Protein AF-A0A521EGG1-F1 (afdb_monomer)

Mean predicted aligned error: 12.14 Å

Secondary structure (DSSP, 8-state):
-----------------------SS-STTTTSSTTT-S-SSSS-SS-S--TTS--HHHHHHHHHT---HHHIIIIIHHHHHHHHHHHSPP---GGGTT-TTS-HHHHHHHHHHHHHHHHHHHHHHHHHHTT---SS-GGGPPPPPPHHHHHHHHHHHHHHHHHHTTT-TT-S-HHHHHHHHHHHHHHHHHHHHHHHHHHHHTT-SS--TT-TTSPPHHHHHHHHHHHHHHHHHHHHHHH--BTTB-HHHH--SHHHHHHHHHHHHHHHHH---GGGBTTB----HHHHHHHHHHHHSB-SS-----HHHHHHTTT-S--TTHHHHHHHHHHHHHHHHHHHHHTT---SS-PBPTTTSTT-TTHHHHHHHHHTEETTTEE---GGGTT-----HHHH-B-TTTS-HHHHHHHHHHHHHS-GGGTTTT---TTHHHHHHS-B-------SS--S---TT------SS----EEE-TTS-EEE-

Foldseek 3Di:
DDDDDDDPPPPPPPDPPFFDQFPLDDDDPPPVCLQQPLFLQARGCDDPDQQLWHHLVRLLCLQFPDPPVVSPVFSQVLLQVLQVLLPDDQDFDLVCLAPLPPDLVSLLSLLLSLLSLLQLLQSLLSCVLVVHQQQPGPPPGHRGDHNLVSLQSNVVSLVSCLPRVSNSLPHPPVLSSLSSLLSLLSSLRSNSSSVSSCCVSVVDPGDDPVPPSDDDPVSNLSSLQVSQVSLVVLVVQQQDDPPPQGPCNVDLALRLLSSLLSLLSSLSSNSTDDPCVPVHPDDPSLVSNVVSLPLCFDAPDDPPNNSLCVQAVQLHQGGNQDLQSVLSSCLRSVSSLSSCVSVVPDDVGDTDRLFADPSRSCVNNLLNSLQQAEQQLFGDCPHVSPPFTELPLSQQLAPPSNGDNLSNQSSLQSVVRHDPVCNPGHSPGSCSSSSSTGHGDNNHDHRPHRFADHDHPDPPPPDPDDDWTWDADPVRDTDTD

Radius of gyration: 23.93 Å; Cα contacts (8 Å, |Δi|>4): 753; chains: 1; bounding box: 50×85×84 Å

Structure (mmCIF, N/CA/C/O backbone):
data_AF-A0A521EGG1-F1
#
_entry.id   AF-A0A521EGG1-F1
#
loop_
_atom_site.group_PDB
_atom_site.id
_atom_site.type_symbol
_atom_site.label_atom_id
_atom_site.label_alt_id
_atom_site.label_comp_id
_atom_site.label_asym_id
_atom_site.label_entity_id
_atom_site.label_seq_id
_atom_site.pdbx_PDB_ins_code
_atom_site.Cartn_x
_atom_site.Cartn_y
_atom_site.Cartn_z
_atom_site.occupancy
_atom_site.B_iso_or_equiv
_atom_site.auth_seq_id
_atom_site.auth_comp_id
_atom_site.auth_asym_id
_atom_site.auth_atom_id
_atom_site.pdbx_PDB_model_num
ATOM 1 N N . MET A 1 1 ? 20.307 56.466 41.881 1.00 35.62 1 MET A N 1
ATOM 2 C CA . MET A 1 1 ? 20.061 55.270 42.712 1.00 35.62 1 MET A CA 1
ATOM 3 C C . MET A 1 1 ? 18.559 55.182 42.942 1.00 35.62 1 MET A C 1
ATOM 5 O O . MET A 1 1 ? 17.998 56.206 43.309 1.00 35.62 1 MET A O 1
ATOM 9 N N . ILE A 1 2 ? 17.982 53.985 42.734 1.00 30.44 2 ILE A N 1
ATOM 10 C CA . ILE A 1 2 ? 16.553 53.580 42.829 1.00 30.44 2 ILE A CA 1
ATOM 11 C C . ILE A 1 2 ? 15.676 54.191 41.695 1.00 30.44 2 ILE A C 1
ATOM 13 O O . ILE A 1 2 ? 15.752 55.390 41.470 1.00 30.44 2 ILE A O 1
ATOM 17 N N . LEU A 1 3 ? 14.909 53.464 40.859 1.00 24.28 3 LEU A N 1
ATOM 18 C CA . LEU A 1 3 ? 14.118 52.228 41.025 1.00 24.28 3 LEU A CA 1
ATOM 19 C C . LEU A 1 3 ? 14.167 51.271 39.809 1.00 24.28 3 LEU A C 1
ATOM 21 O O . LEU A 1 3 ? 14.170 51.702 38.660 1.00 24.28 3 LEU A O 1
ATOM 25 N N . PHE A 1 4 ? 14.144 49.967 40.111 1.00 33.22 4 PHE A N 1
ATOM 26 C CA . PHE A 1 4 ? 13.808 48.844 39.222 1.00 33.22 4 PHE A CA 1
ATOM 27 C C . PHE A 1 4 ? 12.284 48.707 39.049 1.00 33.22 4 PHE A C 1
ATOM 29 O O . PHE A 1 4 ? 11.541 49.032 39.973 1.00 33.22 4 PHE A O 1
ATOM 36 N N . GLY A 1 5 ? 11.845 48.078 37.951 1.00 25.72 5 GLY A N 1
ATOM 37 C CA . GLY A 1 5 ? 10.573 47.342 37.913 1.00 25.72 5 GLY A CA 1
ATOM 38 C C . GLY A 1 5 ? 9.829 47.416 36.582 1.00 25.72 5 GLY A C 1
ATOM 39 O O . GLY A 1 5 ? 9.047 48.331 36.365 1.00 25.72 5 GLY A O 1
ATOM 40 N N . GLY A 1 6 ? 10.031 46.425 35.713 1.00 25.80 6 GLY A N 1
ATOM 41 C CA . GLY A 1 6 ? 9.279 46.284 34.466 1.00 25.80 6 GLY A CA 1
ATOM 42 C C . GLY A 1 6 ? 9.533 44.939 33.796 1.00 25.80 6 GLY A C 1
ATOM 43 O O . GLY A 1 6 ? 10.138 44.885 32.733 1.00 25.80 6 GLY A O 1
ATOM 44 N N . THR A 1 7 ? 9.116 43.839 34.425 1.00 30.11 7 THR A N 1
ATOM 45 C CA . THR A 1 7 ? 8.970 42.551 33.735 1.00 30.11 7 THR A CA 1
ATOM 46 C C . THR A 1 7 ? 7.756 42.645 32.817 1.00 30.11 7 THR A C 1
ATOM 48 O O . THR A 1 7 ? 6.618 42.660 33.289 1.00 30.11 7 THR A O 1
ATOM 51 N N . ALA A 1 8 ? 7.992 42.743 31.510 1.00 30.50 8 ALA A N 1
ATOM 52 C CA . ALA A 1 8 ? 6.944 42.590 30.515 1.00 30.50 8 ALA A CA 1
ATOM 53 C C . ALA A 1 8 ? 6.477 41.128 30.524 1.00 30.50 8 ALA A C 1
ATOM 55 O O . ALA A 1 8 ? 7.128 40.247 29.967 1.00 30.50 8 ALA A O 1
ATOM 56 N N . ASN A 1 9 ? 5.351 40.873 31.188 1.00 29.03 9 ASN A N 1
ATOM 57 C CA . ASN A 1 9 ? 4.592 39.647 31.003 1.00 29.03 9 ASN A CA 1
ATOM 58 C C . ASN A 1 9 ? 3.983 39.694 29.600 1.00 29.03 9 ASN A C 1
ATOM 60 O O . ASN A 1 9 ? 2.953 40.332 29.386 1.00 29.03 9 ASN A O 1
ATOM 64 N N . ALA A 1 10 ? 4.625 39.028 28.641 1.00 26.39 10 ALA A N 1
ATOM 65 C CA . ALA A 1 10 ? 3.964 38.650 27.405 1.00 26.39 10 ALA A CA 1
ATOM 66 C C . ALA A 1 10 ? 2.904 37.600 27.766 1.00 26.39 10 ALA A C 1
ATOM 68 O O . ALA A 1 10 ? 3.205 36.422 27.950 1.00 26.39 10 ALA A O 1
ATOM 69 N N . GLN A 1 11 ? 1.662 38.049 27.940 1.00 24.05 11 GLN A N 1
ATOM 70 C CA . GLN A 1 11 ? 0.502 37.170 27.924 1.00 24.05 11 GLN A CA 1
ATOM 71 C C . GLN A 1 11 ? 0.443 36.547 26.527 1.00 24.05 11 GLN A C 1
ATOM 73 O O . GLN A 1 11 ? -0.012 37.173 25.573 1.00 24.05 11 GLN A O 1
ATOM 78 N N . ILE A 1 12 ? 0.947 35.319 26.400 1.00 27.03 12 ILE A N 1
ATOM 79 C CA . ILE A 1 12 ? 0.637 34.460 25.263 1.00 27.03 12 ILE A CA 1
ATOM 80 C C . ILE A 1 12 ? -0.839 34.114 25.424 1.00 27.03 12 ILE A C 1
ATOM 82 O O . ILE A 1 12 ? -1.213 33.243 26.209 1.00 27.03 12 ILE A O 1
ATOM 86 N N . THR A 1 13 ? -1.695 34.855 24.731 1.00 23.53 13 THR A N 1
ATOM 87 C CA . THR A 1 13 ? -3.072 34.442 24.501 1.00 23.53 13 THR A CA 1
ATOM 88 C C . THR A 1 13 ? -2.999 33.226 23.582 1.00 23.53 13 THR A C 1
ATOM 90 O O . THR A 1 13 ? -2.918 33.363 22.366 1.00 23.53 13 THR A O 1
ATOM 93 N N . LEU A 1 14 ? -2.946 32.028 24.172 1.00 26.05 14 LEU A N 1
ATOM 94 C CA . LEU A 1 14 ? -3.276 30.792 23.472 1.00 26.05 14 LEU A CA 1
ATOM 95 C C . LEU A 1 14 ? -4.739 30.938 23.051 1.00 26.05 14 LEU A C 1
ATOM 97 O O . LEU A 1 14 ? -5.643 30.742 23.860 1.00 26.05 14 LEU A O 1
ATOM 101 N N . SER A 1 15 ? -4.973 31.377 21.814 1.00 27.77 15 SER A N 1
ATOM 102 C CA . SER A 1 15 ? -6.271 31.175 21.186 1.00 27.77 15 SER A CA 1
ATOM 103 C C . SER A 1 15 ? -6.547 29.680 21.246 1.00 27.77 15 SER A C 1
ATOM 105 O O . SER A 1 15 ? -5.685 28.906 20.831 1.00 27.77 15 SER A O 1
ATOM 107 N N . GLU A 1 16 ? -7.697 29.290 21.787 1.00 30.19 16 GLU A N 1
ATOM 108 C CA . GLU A 1 16 ? -8.179 27.912 21.787 1.00 30.19 16 GLU A CA 1
ATOM 109 C C . GLU A 1 16 ? -8.113 27.368 20.353 1.00 30.19 16 GLU A C 1
ATOM 111 O O . GLU A 1 16 ? -8.965 27.654 19.510 1.00 30.19 16 GLU A O 1
ATOM 116 N N . THR A 1 17 ? -7.047 26.632 20.046 1.00 31.92 17 THR A N 1
ATOM 117 C CA . THR A 1 17 ? -6.960 25.810 18.848 1.00 31.92 17 THR A CA 1
ATOM 118 C C . THR A 1 17 ? -8.026 24.742 19.013 1.00 31.92 17 THR A C 1
ATOM 120 O O . THR A 1 17 ? -7.935 23.915 19.916 1.00 31.92 17 THR A O 1
ATOM 123 N N . MET A 1 18 ? -9.084 24.804 18.204 1.00 31.62 18 MET A N 1
ATOM 124 C CA . MET A 1 18 ? -10.069 23.728 18.156 1.00 31.62 18 MET A CA 1
ATOM 125 C C . MET A 1 18 ? -9.341 22.431 17.780 1.00 31.62 18 MET A C 1
ATOM 127 O O . MET A 1 18 ? -8.791 22.356 16.686 1.00 31.62 18 MET A O 1
ATOM 131 N N . ASP A 1 19 ? -9.361 21.439 18.674 1.00 36.53 19 ASP A N 1
ATOM 132 C CA . ASP A 1 19 ? -8.885 20.072 18.425 1.00 36.53 19 ASP A CA 1
ATOM 133 C C . ASP A 1 19 ? -9.800 19.397 17.377 1.00 36.53 19 ASP A C 1
ATOM 135 O O . ASP A 1 19 ? -10.885 18.873 17.669 1.00 36.53 19 ASP A O 1
ATOM 139 N N . MET A 1 20 ? -9.393 19.449 16.117 1.00 38.84 20 MET A N 1
ATOM 140 C CA . MET A 1 20 ? -10.051 18.907 14.941 1.00 38.84 20 MET A CA 1
ATOM 141 C C . MET A 1 20 ? -9.272 17.705 14.392 1.00 38.84 20 MET A C 1
ATOM 143 O O . MET A 1 20 ? -8.258 17.803 13.705 1.00 38.84 20 MET A O 1
ATOM 147 N N . VAL A 1 21 ? -9.842 16.515 14.592 1.00 44.50 21 VAL A N 1
ATOM 148 C CA . VAL A 1 21 ? -9.413 15.305 13.879 1.00 44.50 21 VAL A CA 1
ATOM 149 C C . VAL A 1 21 ? -9.627 15.533 12.383 1.00 44.50 21 VAL A C 1
ATOM 151 O O . VAL A 1 21 ? -10.754 15.435 11.902 1.00 44.50 21 VAL A O 1
ATOM 154 N N . ASN A 1 22 ? -8.535 15.843 11.681 1.00 49.62 22 ASN A N 1
ATOM 155 C CA . ASN A 1 22 ? -8.305 15.501 10.279 1.00 49.62 22 ASN A CA 1
ATOM 156 C C . ASN A 1 22 ? -9.186 16.255 9.236 1.00 49.62 22 ASN A C 1
ATOM 158 O O . ASN A 1 22 ? -10.296 15.834 8.928 1.00 49.62 22 ASN A O 1
ATOM 162 N N . TYR A 1 23 ? -8.680 17.336 8.621 1.00 50.09 23 TYR A N 1
ATOM 163 C CA . TYR A 1 23 ? -9.220 17.907 7.366 1.00 50.09 23 TYR A CA 1
ATOM 164 C C . TYR A 1 23 ? -8.353 17.420 6.219 1.00 50.09 23 TYR A C 1
ATOM 166 O O . TYR A 1 23 ? -7.337 18.040 5.926 1.00 50.09 23 TYR A O 1
ATOM 174 N N . ARG A 1 24 ? -8.683 16.287 5.602 1.00 51.41 24 ARG A N 1
ATOM 175 C CA . ARG A 1 24 ? -7.722 15.699 4.670 1.00 51.41 24 ARG A CA 1
ATOM 176 C C . ARG A 1 24 ? -7.680 16.378 3.296 1.00 51.41 24 ARG A C 1
ATOM 178 O O . ARG A 1 24 ? -6.623 16.315 2.700 1.00 51.41 24 ARG A O 1
ATOM 185 N N . PHE A 1 25 ? -8.714 17.110 2.854 1.00 49.84 25 PHE A N 1
ATOM 186 C CA . PHE A 1 25 ? -8.653 17.987 1.663 1.00 49.84 25 PHE A CA 1
ATOM 187 C C . PHE A 1 25 ? -9.652 19.157 1.828 1.00 49.84 25 PHE A C 1
ATOM 189 O O . PHE A 1 25 ? -10.860 18.942 1.866 1.00 49.84 25 PHE A O 1
ATOM 196 N N . ALA A 1 26 ? -9.166 20.378 2.066 1.00 44.06 26 ALA A N 1
ATOM 197 C CA . ALA A 1 26 ? -9.933 21.442 2.724 1.00 44.06 26 ALA A CA 1
ATOM 198 C C . ALA A 1 26 ? -10.865 22.269 1.804 1.00 44.06 26 ALA A C 1
ATOM 200 O O . ALA A 1 26 ? -10.408 23.183 1.122 1.00 44.06 26 ALA A O 1
ATOM 201 N N . ASP A 1 27 ? -12.185 22.048 1.915 1.00 44.84 27 ASP A N 1
ATOM 202 C CA . ASP A 1 27 ? -13.220 23.085 1.748 1.00 44.84 27 ASP A CA 1
ATOM 203 C C . ASP A 1 27 ? -14.419 22.901 2.721 1.00 44.84 27 ASP A C 1
ATOM 205 O O . ASP A 1 27 ? -14.482 21.954 3.510 1.00 44.84 27 ASP A O 1
ATOM 209 N N . SER A 1 28 ? -15.335 23.880 2.734 1.00 36.19 28 SER A N 1
ATOM 210 C CA . SER A 1 28 ? -16.348 24.170 3.775 1.00 36.19 28 SER A CA 1
ATOM 211 C C . SER A 1 28 ? -17.440 23.111 4.077 1.00 36.19 28 SER A C 1
ATOM 213 O O . SER A 1 28 ? -18.348 23.399 4.857 1.00 36.19 28 SER A O 1
ATOM 215 N N . GLN A 1 29 ? -17.372 21.889 3.531 1.00 40.53 29 GLN A N 1
ATOM 216 C CA . GLN A 1 29 ? -18.371 20.812 3.735 1.00 40.53 29 GLN A CA 1
ATOM 217 C C . GLN A 1 29 ? -17.926 19.660 4.673 1.00 40.53 29 GLN A C 1
ATOM 219 O O . GLN A 1 29 ? -18.533 18.587 4.710 1.00 40.53 29 GLN A O 1
ATOM 224 N N . SER A 1 30 ? -16.898 19.879 5.490 1.00 45.34 30 SER A N 1
ATOM 225 C CA . SER A 1 30 ? -16.091 18.872 6.208 1.00 45.34 30 SER A CA 1
ATOM 226 C C . SER A 1 30 ? -16.771 17.926 7.229 1.00 45.34 30 SER A C 1
ATOM 228 O O . SER A 1 30 ? -16.085 17.077 7.796 1.00 45.34 30 SER A O 1
ATOM 230 N N . ARG A 1 31 ? -18.095 17.977 7.467 1.00 41.41 31 ARG A N 1
ATOM 231 C CA . ARG A 1 31 ? -18.800 16.986 8.327 1.00 41.41 31 ARG A CA 1
ATOM 232 C C . ARG A 1 31 ? -19.406 15.804 7.569 1.00 41.41 31 ARG A C 1
ATOM 234 O O . ARG A 1 31 ? -19.507 14.735 8.151 1.00 41.41 31 ARG A O 1
ATOM 241 N N . ALA A 1 32 ? -19.749 15.962 6.289 1.00 45.72 32 ALA A N 1
ATOM 242 C CA . ALA A 1 32 ? -20.210 14.851 5.443 1.00 45.72 32 ALA A CA 1
ATOM 243 C C . ALA A 1 32 ? -19.046 13.986 4.899 1.00 45.72 32 ALA A C 1
ATOM 245 O O . ALA A 1 32 ? -19.270 12.967 4.254 1.00 45.72 32 ALA A O 1
ATOM 246 N N . TYR A 1 33 ? -17.801 14.408 5.155 1.00 49.94 33 TYR A N 1
ATOM 247 C CA . TYR A 1 33 ? -16.581 13.902 4.517 1.00 49.94 33 TYR A CA 1
ATOM 248 C C . TYR A 1 33 ? -15.904 12.726 5.236 1.00 49.94 33 TYR A C 1
ATOM 250 O O . TYR A 1 33 ? -15.175 11.969 4.595 1.00 49.94 33 TYR A O 1
ATOM 258 N N . VAL A 1 34 ? -16.130 12.557 6.544 1.00 49.50 34 VAL A N 1
ATOM 259 C CA . VAL A 1 34 ? -15.487 11.491 7.340 1.00 49.50 34 VAL A CA 1
ATOM 260 C C . VAL A 1 34 ? -15.908 10.102 6.846 1.00 49.50 34 VAL A C 1
ATOM 262 O O . VAL A 1 34 ? -15.086 9.191 6.796 1.00 49.50 34 VAL A O 1
ATOM 265 N N . ASP A 1 35 ? -17.160 9.971 6.408 1.00 48.75 35 ASP A N 1
ATOM 266 C CA . ASP A 1 35 ? -17.740 8.717 5.918 1.00 48.75 35 ASP A CA 1
ATOM 267 C C . ASP A 1 35 ? -17.173 8.330 4.549 1.00 48.75 35 ASP A C 1
ATOM 269 O O . ASP A 1 35 ? -16.976 7.148 4.267 1.00 48.75 35 ASP A O 1
ATOM 273 N N . GLN A 1 36 ? -16.885 9.333 3.710 1.00 51.16 36 GLN A N 1
ATOM 274 C CA . GLN A 1 36 ? -16.479 9.130 2.321 1.00 51.16 36 GLN A CA 1
ATOM 275 C C . GLN A 1 36 ? -14.975 8.845 2.180 1.00 51.16 36 GLN A C 1
ATOM 277 O O . GLN A 1 36 ? -14.597 8.087 1.296 1.00 51.16 36 GLN A O 1
ATOM 282 N N . HIS A 1 37 ? -14.112 9.402 3.046 1.00 60.56 37 HIS A N 1
ATOM 283 C CA . HIS A 1 37 ? -12.649 9.314 2.870 1.00 60.56 37 HIS A CA 1
ATOM 284 C C . HIS A 1 37 ? -11.865 9.219 4.199 1.00 60.56 37 HIS A C 1
ATOM 286 O O . HIS A 1 37 ? -11.070 10.103 4.530 1.00 60.56 37 HIS A O 1
ATOM 292 N N . PRO A 1 38 ? -12.052 8.157 5.002 1.00 67.56 38 PRO A N 1
ATOM 293 C CA . PRO A 1 38 ? -11.420 8.035 6.311 1.00 67.56 38 PRO A CA 1
ATOM 294 C C . PRO A 1 38 ? -9.920 7.732 6.248 1.00 67.56 38 PRO A C 1
ATOM 296 O O . PRO A 1 38 ? -9.213 8.002 7.218 1.00 67.56 38 PRO A O 1
ATOM 299 N N . SER A 1 39 ? -9.432 7.181 5.132 1.00 82.50 39 SER A N 1
ATOM 300 C CA . SER A 1 39 ? -8.037 6.772 4.934 1.00 82.50 39 SER A CA 1
ATOM 301 C C . SER A 1 39 ? -7.606 6.942 3.479 1.00 82.50 39 SER A C 1
ATOM 303 O O . SER A 1 39 ? -8.437 6.897 2.578 1.00 82.50 39 SER A O 1
ATOM 305 N N . LEU A 1 40 ? -6.297 7.027 3.239 1.00 83.81 40 LEU A N 1
ATOM 306 C CA . LEU A 1 40 ? -5.719 6.967 1.894 1.00 83.81 40 LEU A CA 1
ATOM 307 C C . LEU A 1 40 ? -5.736 5.544 1.305 1.00 83.81 40 LEU A C 1
ATOM 309 O O . LEU A 1 40 ? -5.503 5.367 0.112 1.00 83.81 40 LEU A O 1
ATOM 313 N N . THR A 1 41 ? -6.002 4.534 2.137 1.00 88.31 41 THR A N 1
ATOM 314 C CA . THR A 1 41 ? -5.951 3.115 1.764 1.00 88.31 41 THR A CA 1
ATOM 315 C C . THR A 1 41 ? -7.320 2.538 1.377 1.00 88.31 41 THR A C 1
ATOM 317 O O . THR A 1 41 ? -7.399 1.754 0.440 1.00 88.31 41 THR A O 1
ATOM 320 N N . PHE A 1 42 ? -8.400 2.911 2.060 1.00 88.56 42 PHE A N 1
ATOM 321 C CA . PHE A 1 42 ? -9.750 2.354 1.886 1.00 88.56 42 PHE A CA 1
ATOM 322 C C . PHE A 1 42 ? -10.753 3.398 1.408 1.00 88.56 42 PHE A C 1
ATOM 324 O O . PHE A 1 42 ? -10.707 4.557 1.825 1.00 88.56 42 PHE A O 1
ATOM 331 N N . ASN A 1 43 ? -11.689 2.950 0.575 1.00 85.69 43 ASN A N 1
ATOM 332 C CA . ASN A 1 43 ? -12.736 3.767 -0.029 1.00 85.69 43 ASN A CA 1
ATOM 333 C C . ASN A 1 43 ? -13.921 3.935 0.939 1.00 85.69 43 ASN A C 1
ATOM 335 O O . ASN A 1 43 ? -14.993 3.375 0.728 1.00 85.69 43 ASN A O 1
ATOM 339 N N . GLY A 1 44 ? -13.705 4.619 2.063 1.00 82.25 44 GLY A N 1
ATOM 340 C CA . GLY A 1 44 ? -14.752 4.803 3.074 1.00 82.25 44 GLY A CA 1
ATOM 341 C C . GLY A 1 44 ? -14.780 3.736 4.173 1.00 82.25 44 GLY A C 1
ATOM 342 O O . GLY A 1 44 ? -14.198 2.652 4.056 1.00 82.25 44 GLY A O 1
ATOM 343 N N . PHE A 1 45 ? -15.503 4.036 5.257 1.00 83.81 45 PHE A N 1
ATOM 344 C CA . PHE A 1 45 ? -15.910 3.008 6.225 1.00 83.81 45 PHE A CA 1
ATOM 345 C C . PHE A 1 45 ? -17.002 2.130 5.626 1.00 83.81 45 PHE A C 1
ATOM 347 O O . PHE A 1 45 ? -16.940 0.909 5.748 1.00 83.81 45 PHE A O 1
ATOM 354 N N . LYS A 1 46 ? -17.934 2.780 4.922 1.00 81.44 46 LYS A N 1
ATOM 355 C CA . LYS A 1 46 ? -18.997 2.189 4.116 1.00 81.44 46 LYS A CA 1
ATOM 356 C C . LYS A 1 46 ? -18.988 2.853 2.752 1.00 81.44 46 LYS A C 1
ATOM 358 O O . LYS A 1 46 ? -18.863 4.074 2.674 1.00 81.44 46 LYS A O 1
ATOM 363 N N . SER A 1 47 ? -19.165 2.076 1.691 1.00 71.88 47 SER A N 1
ATOM 364 C CA . SER A 1 47 ? -19.356 2.622 0.350 1.00 71.88 47 SER A CA 1
ATOM 365 C C . SER A 1 47 ? -20.502 1.919 -0.355 1.00 71.88 47 SER A C 1
ATOM 367 O O . SER A 1 47 ? -20.651 0.703 -0.289 1.00 71.88 47 SER A O 1
ATOM 369 N N . SER A 1 48 ? -21.311 2.707 -1.063 1.00 63.81 48 SER A N 1
ATOM 370 C CA . SER A 1 48 ? -22.302 2.181 -2.008 1.00 63.81 48 SER A CA 1
ATOM 371 C C . SER A 1 48 ? -21.674 1.789 -3.347 1.00 63.81 48 SER A C 1
ATOM 373 O O . SER A 1 48 ? -22.334 1.157 -4.172 1.00 63.81 48 SER A O 1
ATOM 375 N N . ASN A 1 49 ? -20.412 2.171 -3.570 1.00 68.06 49 ASN A N 1
ATOM 376 C CA . ASN A 1 49 ? -19.684 1.926 -4.798 1.00 68.06 49 ASN A CA 1
ATOM 377 C C . ASN A 1 49 ? -18.216 1.581 -4.506 1.00 68.06 49 ASN A C 1
ATOM 379 O O . ASN A 1 49 ? -17.410 2.463 -4.208 1.00 68.06 49 ASN A O 1
ATOM 383 N N . ASP A 1 50 ? -17.870 0.304 -4.642 1.00 74.81 50 ASP A N 1
ATOM 384 C CA . ASP A 1 50 ? -16.499 -0.196 -4.489 1.00 74.81 50 ASP A CA 1
ATOM 385 C C . ASP A 1 50 ? -15.652 -0.041 -5.776 1.00 74.81 50 ASP A C 1
ATOM 387 O O . ASP A 1 50 ? -14.582 -0.646 -5.908 1.00 74.81 50 ASP A O 1
ATOM 391 N N . ASN A 1 51 ? -16.103 0.770 -6.745 1.00 71.88 51 ASN A N 1
ATOM 392 C CA . ASN A 1 51 ? -15.290 1.141 -7.902 1.00 71.88 51 ASN A CA 1
ATOM 393 C C . ASN A 1 51 ? -13.959 1.733 -7.425 1.00 71.88 51 ASN A C 1
ATOM 395 O O . ASN A 1 51 ? -13.926 2.604 -6.557 1.00 71.88 51 ASN A O 1
ATOM 399 N N . PHE A 1 52 ? -12.858 1.273 -8.016 1.00 77.12 52 PHE A N 1
ATOM 400 C CA . PHE A 1 52 ? -11.492 1.687 -7.690 1.00 77.12 52 PHE A CA 1
ATOM 401 C C . PHE A 1 52 ? -10.983 1.360 -6.272 1.00 77.12 52 PHE A C 1
ATOM 403 O O . PHE A 1 52 ? -9.805 1.596 -6.011 1.00 77.12 52 PHE A O 1
ATOM 410 N N . GLY A 1 53 ? -11.784 0.774 -5.377 1.00 87.62 53 GLY A N 1
ATOM 411 C CA . GLY A 1 53 ? -11.346 0.442 -4.019 1.00 87.62 53 GLY A CA 1
ATOM 412 C C . GLY A 1 53 ? -12.467 -0.079 -3.123 1.00 87.62 53 GLY A C 1
ATOM 413 O O . GLY A 1 53 ? -13.580 0.437 -3.171 1.00 87.62 53 GLY A O 1
ATOM 414 N N . TYR A 1 54 ? -12.161 -1.053 -2.265 1.00 88.81 54 TYR A N 1
ATOM 415 C CA . TYR A 1 54 ? -13.101 -1.550 -1.259 1.00 88.81 54 TYR A CA 1
ATOM 416 C C . TYR A 1 54 ? -13.185 -0.629 -0.035 1.00 88.81 54 TYR A C 1
ATOM 418 O O . TYR A 1 54 ? -12.171 -0.098 0.439 1.00 88.81 54 TYR A O 1
ATOM 426 N N . SER A 1 55 ? -14.395 -0.502 0.511 1.00 88.62 55 SER A N 1
ATOM 427 C CA . SER A 1 55 ? -14.623 0.038 1.857 1.00 88.62 55 SER A CA 1
ATOM 428 C C . SER A 1 55 ? -14.227 -0.955 2.962 1.00 88.62 55 SER A C 1
ATOM 430 O O . SER A 1 55 ? -14.081 -2.159 2.720 1.00 88.62 55 SER A O 1
ATOM 432 N N . ILE A 1 56 ? -14.074 -0.470 4.200 1.00 90.12 56 ILE A N 1
ATOM 433 C CA . ILE A 1 56 ? -13.758 -1.339 5.350 1.00 90.12 56 ILE A CA 1
ATOM 434 C C . ILE A 1 56 ? -14.888 -2.344 5.609 1.00 90.12 56 ILE A C 1
ATOM 436 O O . ILE A 1 56 ? -14.615 -3.528 5.803 1.00 90.12 56 ILE A O 1
ATOM 440 N N . GLU A 1 57 ? -16.147 -1.909 5.555 1.00 88.12 57 GLU A N 1
ATOM 441 C CA . GLU A 1 57 ? -17.318 -2.781 5.702 1.00 88.12 57 GLU A CA 1
ATOM 442 C C . GLU A 1 57 ? -17.351 -3.868 4.616 1.00 88.12 57 GLU A C 1
ATOM 444 O O . GLU A 1 57 ? -17.550 -5.045 4.927 1.00 88.12 57 GLU A O 1
ATOM 449 N N . SER A 1 58 ? -17.074 -3.512 3.355 1.00 88.75 58 SER A N 1
ATOM 450 C CA . SER A 1 58 ? -16.986 -4.476 2.247 1.00 88.75 58 SER A CA 1
ATOM 451 C C . SER A 1 58 ? -15.940 -5.558 2.522 1.00 88.75 58 SER A C 1
ATOM 453 O O . SER A 1 58 ? -16.194 -6.740 2.285 1.00 88.75 58 SER A O 1
ATOM 455 N N . ILE A 1 59 ? -14.779 -5.180 3.066 1.00 90.06 59 ILE A N 1
ATOM 456 C CA . ILE A 1 59 ? -13.710 -6.119 3.431 1.00 90.06 59 ILE A CA 1
ATOM 457 C C . ILE A 1 59 ? -14.149 -7.025 4.582 1.00 90.06 59 ILE A C 1
ATOM 459 O O . ILE A 1 59 ? -14.008 -8.243 4.477 1.00 90.06 59 ILE A O 1
ATOM 463 N N . ILE A 1 60 ? -14.722 -6.466 5.653 1.00 90.25 60 ILE A N 1
ATOM 464 C CA . ILE A 1 60 ? -15.210 -7.250 6.798 1.00 90.25 60 ILE A CA 1
ATOM 465 C C . ILE A 1 60 ? -16.256 -8.270 6.330 1.00 90.25 60 ILE A C 1
ATOM 467 O O . ILE A 1 60 ? -16.155 -9.459 6.644 1.00 90.25 60 ILE A O 1
ATOM 471 N N . ASN A 1 61 ? -17.220 -7.839 5.515 1.00 87.94 61 ASN A N 1
ATOM 472 C CA . ASN A 1 61 ? -18.240 -8.721 4.954 1.00 87.94 61 ASN A CA 1
ATOM 473 C C . ASN A 1 61 ? -17.625 -9.834 4.101 1.00 87.94 61 ASN A C 1
ATOM 475 O O . ASN A 1 61 ? -18.033 -10.993 4.204 1.00 87.94 61 ASN A O 1
ATOM 479 N N . LYS A 1 62 ? -16.599 -9.511 3.307 1.00 87.88 62 LYS A N 1
ATOM 480 C CA . LYS A 1 62 ? -15.871 -10.492 2.497 1.00 87.88 62 LYS A CA 1
ATOM 481 C C . LYS A 1 62 ? -15.113 -11.520 3.340 1.00 87.88 62 LYS A C 1
ATOM 483 O O . LYS A 1 62 ? -15.133 -12.700 2.998 1.00 87.88 62 LYS A O 1
ATOM 488 N N . ILE A 1 63 ? -14.515 -11.106 4.455 1.00 87.94 63 ILE A N 1
ATOM 489 C CA . ILE A 1 63 ? -13.778 -11.989 5.373 1.00 87.94 63 ILE A CA 1
ATOM 490 C C . ILE A 1 63 ? -14.730 -12.940 6.114 1.00 87.94 63 ILE A C 1
ATOM 492 O O . ILE A 1 63 ? -14.526 -14.161 6.105 1.00 87.94 63 ILE A O 1
ATOM 496 N N . TYR A 1 64 ? -15.767 -12.387 6.751 1.00 86.56 64 TYR A N 1
ATOM 497 C CA . TYR A 1 64 ? -16.565 -13.107 7.748 1.00 86.56 64 TYR A CA 1
ATOM 498 C C . TYR A 1 64 ? -17.860 -13.709 7.201 1.00 86.56 64 TYR A C 1
ATOM 500 O O . TYR A 1 64 ? -18.287 -14.764 7.671 1.00 86.56 64 TYR A O 1
ATOM 508 N N . TYR A 1 65 ? -18.476 -13.090 6.193 1.00 86.00 65 TYR A N 1
ATOM 509 C CA . TYR A 1 65 ? -19.818 -13.469 5.738 1.00 86.00 65 TYR A CA 1
ATOM 510 C C . TYR A 1 65 ? -19.895 -13.921 4.286 1.00 86.00 65 TYR A C 1
ATOM 512 O O . TYR A 1 65 ? -20.922 -14.474 3.886 1.00 86.00 65 TYR A O 1
ATOM 520 N N . SER A 1 66 ? -18.838 -13.736 3.494 1.00 84.38 66 SER A N 1
ATOM 521 C CA . SER A 1 66 ? -18.866 -14.206 2.115 1.00 84.38 66 SER A CA 1
ATOM 522 C C . SER A 1 66 ? -18.988 -15.724 2.067 1.00 84.38 66 SER A C 1
ATOM 524 O O . SER A 1 66 ? -18.176 -16.463 2.624 1.00 84.38 66 SER A O 1
ATOM 526 N N . SER A 1 67 ? -20.022 -16.186 1.370 1.00 79.81 67 SER A N 1
ATOM 527 C CA . SER A 1 67 ? -20.177 -17.579 0.959 1.00 79.81 67 SER A CA 1
ATOM 528 C C . SER A 1 67 ? -19.462 -17.863 -0.361 1.00 79.81 67 SER A C 1
ATOM 530 O O . SER A 1 67 ? -19.432 -19.011 -0.798 1.00 79.81 67 SER A O 1
ATOM 532 N N . ASN A 1 68 ? -18.888 -16.836 -1.001 1.00 81.06 68 ASN A N 1
ATOM 533 C CA . ASN A 1 68 ? -18.105 -16.991 -2.213 1.00 81.06 68 ASN A CA 1
ATOM 534 C C . ASN A 1 68 ? -16.772 -17.662 -1.844 1.00 81.06 68 ASN A C 1
ATOM 536 O O . ASN A 1 68 ? -15.937 -17.013 -1.206 1.00 81.06 68 ASN A O 1
ATOM 540 N N . PRO A 1 69 ? -16.516 -18.916 -2.274 1.00 72.88 69 PRO A N 1
ATOM 541 C CA . PRO A 1 69 ? -15.279 -19.632 -1.949 1.00 72.88 69 PRO A CA 1
ATOM 542 C C . PRO A 1 69 ? -14.018 -18.870 -2.361 1.00 72.88 69 PRO A C 1
ATOM 544 O O . PRO A 1 69 ? -12.931 -19.115 -1.845 1.00 72.88 69 PRO A O 1
ATOM 547 N N . ASN A 1 70 ? -14.164 -17.928 -3.288 1.00 66.81 70 ASN A N 1
ATOM 548 C CA . ASN A 1 70 ? -13.061 -17.129 -3.758 1.00 66.81 70 ASN A CA 1
ATOM 549 C C . ASN A 1 70 ? -12.737 -15.924 -2.875 1.00 66.81 70 ASN A C 1
ATOM 551 O O . ASN A 1 70 ? -11.559 -15.638 -2.698 1.00 66.81 70 ASN A O 1
ATOM 555 N N . ASP A 1 71 ? -13.739 -15.231 -2.320 1.00 71.06 71 ASP A N 1
ATOM 556 C CA . ASP A 1 71 ? -13.469 -14.204 -1.302 1.00 71.06 71 ASP A CA 1
ATOM 557 C C . ASP A 1 71 ? -12.815 -14.872 -0.084 1.00 71.06 71 ASP A C 1
ATOM 559 O O . ASP A 1 71 ? -11.861 -14.332 0.472 1.00 71.06 71 ASP A O 1
ATOM 563 N N . ILE A 1 72 ? -13.267 -16.092 0.246 1.00 70.75 72 ILE A N 1
ATOM 564 C CA . ILE A 1 72 ? -12.669 -16.939 1.280 1.00 70.75 72 ILE A CA 1
ATOM 565 C C . ILE A 1 72 ? -11.190 -17.197 0.971 1.00 70.75 72 ILE A C 1
ATOM 567 O O . ILE A 1 72 ? -10.356 -16.763 1.743 1.00 70.75 72 ILE A O 1
ATOM 571 N N . LYS A 1 73 ? -10.826 -17.814 -0.160 1.00 71.56 73 LYS A N 1
ATOM 572 C CA . LYS A 1 73 ? -9.407 -18.124 -0.431 1.00 71.56 73 LYS A CA 1
ATOM 573 C C . LYS A 1 73 ? -8.522 -16.872 -0.577 1.00 71.56 73 LYS A C 1
ATOM 575 O O . LYS A 1 73 ? -7.333 -16.895 -0.311 1.00 71.56 73 LYS A O 1
ATOM 580 N N . LEU A 1 74 ? -9.059 -15.772 -1.092 1.00 75.50 74 LEU A N 1
ATOM 581 C CA . LEU A 1 74 ? -8.240 -14.622 -1.471 1.00 75.50 74 LEU A CA 1
ATOM 582 C C . LEU A 1 74 ? -8.061 -13.610 -0.340 1.00 75.50 74 LEU A C 1
ATOM 584 O O . LEU A 1 74 ? -6.949 -13.187 -0.029 1.00 75.50 74 LEU A O 1
ATOM 588 N N . ILE A 1 75 ? -9.181 -13.152 0.203 1.00 81.50 75 ILE A N 1
ATOM 589 C CA . ILE A 1 75 ? -9.214 -12.018 1.121 1.00 81.50 75 ILE A CA 1
ATOM 590 C C . ILE A 1 75 ? -9.001 -12.516 2.544 1.00 81.50 75 ILE A C 1
ATOM 592 O O . ILE A 1 75 ? -8.328 -11.839 3.316 1.00 81.50 75 ILE A O 1
ATOM 596 N N . ARG A 1 76 ? -9.511 -13.708 2.879 1.00 81.44 76 ARG A N 1
ATOM 597 C CA . ARG A 1 76 ? -9.310 -14.295 4.204 1.00 81.44 76 ARG A CA 1
ATOM 598 C C . ARG A 1 76 ? -7.858 -14.691 4.434 1.00 81.44 76 ARG A C 1
ATOM 600 O O . ARG A 1 76 ? -7.314 -14.237 5.424 1.00 81.44 76 AR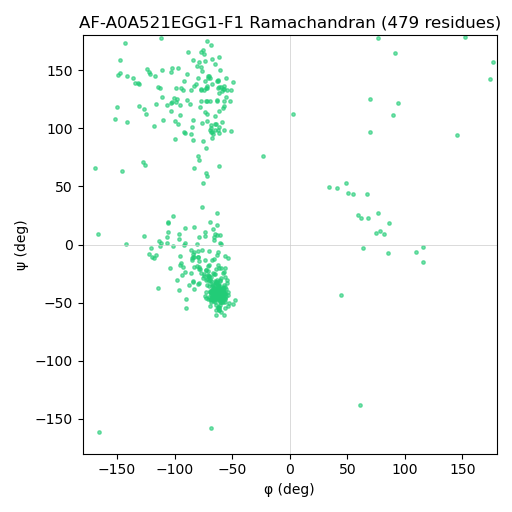G A O 1
ATOM 607 N N . ASP A 1 77 ? -7.220 -15.421 3.520 1.00 79.69 77 ASP A N 1
ATOM 608 C CA . ASP A 1 77 ? -5.817 -15.842 3.684 1.00 79.69 77 ASP A CA 1
ATOM 609 C C . ASP A 1 77 ? -4.893 -14.622 3.866 1.00 79.69 77 ASP A C 1
ATOM 611 O O . ASP A 1 77 ? -4.055 -14.570 4.763 1.00 79.69 77 ASP A O 1
ATOM 615 N N . LEU A 1 78 ? -5.112 -13.568 3.069 1.00 82.38 78 LEU A N 1
ATOM 616 C CA . LEU A 1 78 ? -4.370 -12.314 3.196 1.00 82.38 78 LEU A CA 1
ATOM 617 C C . LEU A 1 78 ? -4.649 -11.592 4.524 1.00 82.38 78 LEU A C 1
ATOM 619 O O . LEU A 1 78 ? -3.761 -10.961 5.095 1.00 82.38 78 LEU A O 1
ATOM 623 N N . PHE A 1 79 ? -5.888 -11.653 5.003 1.00 87.69 79 PHE A N 1
ATOM 624 C CA . PHE A 1 79 ? -6.275 -11.097 6.291 1.00 87.69 79 PHE A CA 1
ATOM 625 C C . PHE A 1 79 ? -5.675 -11.887 7.463 1.00 87.69 79 PHE A C 1
ATOM 627 O O . PHE A 1 79 ? -5.210 -11.275 8.422 1.00 87.69 79 PHE A O 1
ATOM 634 N N . GLU A 1 80 ? -5.633 -13.215 7.377 1.00 86.81 80 GLU A N 1
ATOM 635 C CA . GLU A 1 80 ? -5.013 -14.097 8.369 1.00 86.81 80 GLU A CA 1
ATOM 636 C C . GLU A 1 80 ? -3.522 -13.783 8.515 1.00 86.81 80 GLU A C 1
ATOM 638 O O . GLU A 1 80 ? -3.067 -13.525 9.628 1.00 86.81 80 GLU A O 1
ATOM 643 N N . ASP A 1 81 ? -2.810 -13.640 7.395 1.00 84.81 81 ASP A N 1
ATOM 644 C CA . ASP A 1 81 ? -1.417 -13.182 7.351 1.00 84.81 81 ASP A CA 1
ATOM 645 C C . ASP A 1 81 ? -1.210 -11.837 8.075 1.00 84.81 81 ASP A C 1
ATOM 647 O O . ASP A 1 81 ? -0.235 -11.641 8.806 1.00 84.81 81 ASP A O 1
ATOM 651 N N . VAL A 1 82 ? -2.122 -10.881 7.870 1.00 88.75 82 VAL A N 1
ATOM 652 C CA . VAL A 1 82 ? -2.061 -9.558 8.513 1.00 88.75 82 VAL A CA 1
ATOM 653 C C . VAL A 1 82 ? -2.315 -9.659 10.017 1.00 88.75 82 VAL A C 1
ATOM 655 O O . VAL A 1 82 ? -1.624 -9.001 10.799 1.00 88.75 82 VAL A O 1
ATOM 658 N N . VAL A 1 83 ? -3.287 -10.472 10.432 1.00 88.94 83 VAL A N 1
ATOM 659 C CA . VAL A 1 83 ? -3.611 -10.693 11.846 1.00 88.94 83 VAL A CA 1
ATOM 660 C C . VAL A 1 83 ? -2.470 -11.414 12.562 1.00 88.94 83 VAL A C 1
ATOM 662 O O . VAL A 1 83 ? -2.141 -11.047 13.691 1.00 88.94 83 VAL A O 1
ATOM 665 N N . ASP A 1 84 ? -1.843 -12.400 11.928 1.00 87.25 84 ASP A N 1
ATOM 666 C CA . ASP A 1 84 ? -0.722 -13.138 12.506 1.00 87.25 84 ASP A CA 1
ATOM 667 C C . ASP A 1 84 ? 0.529 -12.268 12.644 1.00 87.25 84 ASP A C 1
ATOM 669 O O . ASP A 1 84 ? 1.112 -12.221 13.730 1.00 87.25 84 ASP A O 1
ATOM 673 N N . ASP A 1 85 ? 0.868 -11.471 11.626 1.00 84.12 85 ASP A N 1
ATOM 674 C CA . ASP A 1 85 ? 1.937 -10.471 11.732 1.00 84.12 85 ASP A CA 1
ATOM 675 C C . ASP A 1 85 ? 1.656 -9.450 12.851 1.00 84.12 85 ASP A C 1
ATOM 677 O O . ASP A 1 85 ? 2.571 -9.028 13.557 1.00 84.12 85 ASP A O 1
ATOM 681 N N . ALA A 1 86 ? 0.398 -9.037 13.038 1.00 85.44 86 ALA A N 1
ATOM 682 C CA . ALA A 1 86 ? 0.020 -8.070 14.071 1.00 85.44 86 ALA A CA 1
ATOM 683 C C . ALA A 1 86 ? 0.111 -8.634 15.503 1.00 85.44 86 ALA A C 1
ATOM 685 O O . ALA A 1 86 ? 0.144 -7.863 16.464 1.00 85.44 86 ALA A O 1
ATOM 686 N N . LYS A 1 87 ? 0.157 -9.963 15.677 1.00 84.00 87 LYS A N 1
ATOM 687 C CA . LYS A 1 87 ? 0.407 -10.600 16.986 1.00 84.00 87 LYS A CA 1
ATOM 688 C C . LYS A 1 87 ? 1.887 -10.581 17.359 1.00 84.00 87 LYS A C 1
ATOM 690 O O . LYS A 1 87 ? 2.220 -10.723 18.539 1.00 84.00 87 LYS A O 1
ATOM 695 N N . LEU A 1 88 ? 2.775 -10.431 16.378 1.00 80.25 88 LEU A N 1
ATOM 696 C CA . LEU A 1 88 ? 4.206 -10.369 16.621 1.00 80.25 88 LEU A CA 1
ATOM 697 C C . LEU A 1 88 ? 4.560 -9.055 17.332 1.00 80.25 88 LEU A C 1
ATOM 699 O O . LEU A 1 88 ? 3.974 -7.996 17.109 1.00 80.25 88 LEU A O 1
ATOM 703 N N . SER A 1 89 ? 5.544 -9.120 18.226 1.00 73.69 89 SER A N 1
ATOM 704 C CA . SER A 1 89 ? 6.086 -7.922 18.868 1.00 73.69 89 SER A CA 1
ATOM 705 C C . SER A 1 89 ? 7.117 -7.269 17.962 1.00 73.69 89 SER A C 1
ATOM 707 O O . SER A 1 89 ? 7.986 -7.964 17.443 1.00 73.69 89 SER A O 1
ATOM 709 N N . LEU A 1 90 ? 7.066 -5.938 17.838 1.00 74.56 90 LEU A N 1
ATOM 710 C CA . LEU A 1 90 ? 8.134 -5.182 17.180 1.00 74.56 90 LEU A CA 1
ATOM 711 C C . LEU A 1 90 ? 9.488 -5.572 17.778 1.00 74.56 90 LEU A C 1
ATOM 713 O O . LEU A 1 90 ? 9.642 -5.604 19.006 1.00 74.56 90 LEU A O 1
ATOM 717 N N . VAL A 1 91 ? 10.460 -5.835 16.911 1.00 68.62 9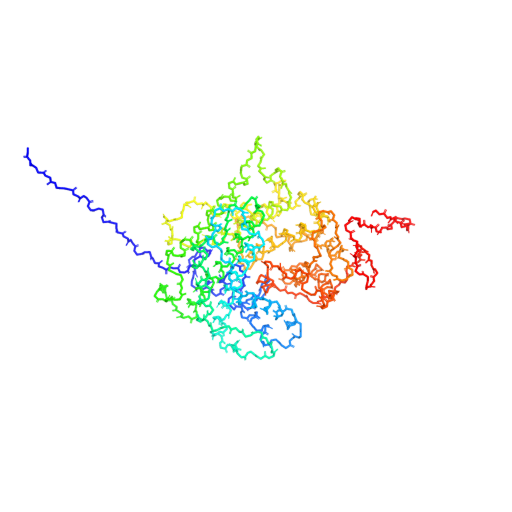1 VAL A N 1
ATOM 718 C CA . VAL A 1 91 ? 11.827 -6.135 17.323 1.00 68.62 91 VAL A CA 1
ATOM 719 C C . VAL A 1 91 ? 12.484 -4.822 17.724 1.00 68.62 91 VAL A C 1
ATOM 721 O O . VAL A 1 91 ? 12.816 -3.994 16.878 1.00 68.62 91 VAL A O 1
ATOM 724 N N . VAL A 1 92 ? 12.632 -4.616 19.030 1.00 64.12 92 VAL A N 1
ATOM 725 C CA . VAL A 1 92 ? 13.245 -3.419 19.610 1.00 64.12 92 VAL A CA 1
ATOM 726 C C . VAL A 1 92 ? 14.620 -3.789 20.145 1.00 64.12 92 VAL A C 1
ATOM 728 O O . VAL A 1 92 ? 14.715 -4.610 21.055 1.00 64.12 92 VAL A O 1
ATOM 731 N N . ASP A 1 93 ? 15.668 -3.154 19.623 1.00 59.12 93 ASP A N 1
ATOM 732 C CA . ASP A 1 93 ? 17.004 -3.226 20.210 1.00 59.12 93 ASP A CA 1
ATOM 733 C C . ASP A 1 93 ? 17.462 -1.826 20.659 1.00 59.12 93 ASP A C 1
ATOM 735 O O . ASP A 1 93 ? 17.855 -1.004 19.828 1.00 59.12 93 ASP A O 1
ATOM 739 N N . PRO A 1 94 ? 17.405 -1.520 21.969 1.00 54.50 94 PRO A N 1
ATOM 740 C CA . PRO A 1 94 ? 17.809 -0.218 22.492 1.00 54.50 94 PRO A CA 1
ATOM 741 C C . PRO A 1 94 ? 19.319 0.048 22.373 1.00 54.50 94 PRO A C 1
ATOM 743 O O . PRO A 1 94 ? 19.739 1.191 22.553 1.00 54.50 94 PRO A O 1
ATOM 746 N N . SER A 1 95 ? 20.141 -0.968 22.080 1.00 51.72 95 SER A N 1
ATOM 747 C CA . SER A 1 95 ? 21.598 -0.827 21.958 1.00 51.72 95 SER A CA 1
ATOM 748 C C . SER A 1 95 ? 22.065 -0.335 20.581 1.00 51.72 95 SER A C 1
ATOM 750 O O . SER A 1 95 ? 23.218 0.068 20.437 1.00 51.72 95 SER A O 1
ATOM 752 N N . VAL A 1 96 ? 21.170 -0.295 19.588 1.00 51.47 96 VAL A N 1
ATOM 753 C CA . VAL A 1 96 ? 21.505 -0.032 18.173 1.00 51.47 96 VAL A CA 1
ATOM 754 C C . VAL A 1 96 ? 21.086 1.375 17.729 1.00 51.47 96 VAL A C 1
ATOM 756 O O . VAL A 1 96 ? 20.983 1.676 16.545 1.00 51.47 96 VAL A O 1
ATOM 759 N N . SER A 1 97 ? 20.868 2.289 18.675 1.00 47.94 97 SER A N 1
ATOM 760 C CA . SER A 1 97 ? 20.289 3.612 18.403 1.00 47.94 97 SER A CA 1
ATOM 761 C C . SER A 1 97 ? 21.125 4.526 17.493 1.00 47.94 97 SER A C 1
ATOM 763 O O . SER A 1 97 ? 20.605 5.546 17.058 1.00 47.94 97 SER A O 1
ATOM 765 N N . ASN A 1 98 ? 22.373 4.173 17.155 1.00 49.06 98 ASN A N 1
ATOM 766 C CA . ASN A 1 98 ? 23.255 5.003 16.322 1.00 49.06 98 ASN A CA 1
ATOM 767 C C . ASN A 1 98 ? 24.144 4.241 15.326 1.00 49.06 98 ASN A C 1
ATOM 769 O O . ASN A 1 98 ? 24.918 4.882 14.614 1.00 49.06 98 ASN A O 1
ATOM 773 N N . ASP A 1 99 ? 24.065 2.912 15.254 1.00 47.34 99 ASP A N 1
ATOM 774 C CA . ASP A 1 99 ? 24.941 2.130 14.380 1.00 47.34 99 ASP A CA 1
ATOM 775 C C . ASP A 1 99 ? 24.139 1.485 13.245 1.00 47.34 99 ASP A C 1
ATOM 777 O O . ASP A 1 99 ? 23.080 0.895 13.453 1.00 47.34 99 ASP A O 1
ATOM 781 N N . CYS A 1 100 ? 24.657 1.575 12.018 1.00 50.25 100 CYS A N 1
ATOM 782 C CA . CYS A 1 100 ? 24.069 0.972 10.813 1.00 50.25 100 CYS A CA 1
ATOM 783 C C . CYS A 1 100 ? 24.099 -0.572 10.835 1.00 50.25 100 CYS A C 1
ATOM 785 O O . CYS A 1 100 ? 23.920 -1.203 9.793 1.00 50.25 100 CYS A O 1
ATOM 787 N N . SER A 1 101 ? 24.384 -1.171 11.994 1.00 49.31 101 SER A N 1
ATOM 788 C CA . SER A 1 101 ? 24.395 -2.603 12.266 1.00 49.31 101 SER A CA 1
ATOM 789 C C . SER A 1 101 ? 23.006 -3.162 12.587 1.00 49.31 101 SER A C 1
ATOM 791 O O . SER A 1 101 ? 22.864 -4.384 12.660 1.00 49.31 101 SER A O 1
ATOM 793 N N . PHE A 1 102 ? 21.971 -2.315 12.721 1.00 54.50 102 PHE A N 1
ATOM 794 C CA . PHE A 1 102 ? 20.593 -2.804 12.759 1.00 54.50 102 PHE A CA 1
ATOM 795 C C . PHE A 1 102 ? 20.259 -3.475 11.424 1.00 54.50 102 PHE A C 1
ATOM 797 O O . PHE A 1 102 ? 20.400 -2.885 10.352 1.00 54.50 102 PHE A O 1
ATOM 804 N N . ASP A 1 103 ? 19.852 -4.735 11.513 1.00 62.09 103 ASP A N 1
ATOM 805 C CA . ASP A 1 103 ? 19.550 -5.594 10.376 1.00 62.09 103 ASP A CA 1
ATOM 806 C C . ASP A 1 103 ? 18.466 -4.957 9.487 1.00 62.09 103 ASP A C 1
ATOM 808 O O . ASP A 1 103 ? 17.379 -4.614 9.961 1.00 62.09 103 ASP A O 1
ATOM 812 N N . ARG A 1 104 ? 18.780 -4.761 8.201 1.00 63.38 104 ARG A N 1
ATOM 813 C CA . ARG A 1 104 ? 17.938 -4.028 7.237 1.00 63.38 104 ARG A CA 1
ATOM 814 C C . ARG A 1 104 ? 16.549 -4.646 7.126 1.00 63.38 104 ARG A C 1
ATOM 816 O O . ARG A 1 104 ? 15.558 -3.920 7.056 1.00 63.38 104 ARG A O 1
ATOM 823 N N . ASP A 1 105 ? 16.490 -5.973 7.185 1.00 65.81 105 ASP A N 1
ATOM 824 C CA . ASP A 1 105 ? 15.248 -6.733 7.086 1.00 65.81 105 ASP A CA 1
ATOM 825 C C . ASP A 1 105 ? 14.318 -6.438 8.272 1.00 65.81 105 ASP A C 1
ATOM 827 O O . ASP A 1 105 ? 13.101 -6.362 8.101 1.00 65.81 105 ASP A O 1
ATOM 831 N N . LYS A 1 106 ? 14.877 -6.130 9.451 1.00 71.31 106 LYS A N 1
ATOM 832 C CA . LYS A 1 106 ? 14.101 -5.808 10.657 1.00 71.31 106 LYS A CA 1
ATOM 833 C C . LYS A 1 106 ? 13.444 -4.430 10.600 1.00 71.31 106 LYS A C 1
ATOM 835 O O . LYS A 1 106 ? 12.385 -4.247 11.195 1.00 71.31 106 LYS A O 1
ATOM 840 N N . VAL A 1 107 ? 14.037 -3.445 9.913 1.00 71.50 107 VAL A N 1
ATOM 841 C CA . VAL A 1 107 ? 13.432 -2.101 9.772 1.00 71.50 107 VAL A CA 1
ATOM 842 C C . VAL A 1 107 ? 12.194 -2.164 8.881 1.00 71.50 107 VAL A C 1
ATOM 844 O O . VAL A 1 107 ? 11.135 -1.634 9.234 1.00 71.50 107 VAL A O 1
ATOM 847 N N . ASP A 1 108 ? 12.316 -2.836 7.737 1.00 74.06 108 ASP A N 1
ATOM 848 C CA . ASP A 1 108 ? 11.197 -3.052 6.822 1.00 74.06 108 ASP A CA 1
ATOM 849 C C . ASP A 1 108 ? 10.104 -3.889 7.495 1.00 74.06 108 ASP A C 1
ATOM 851 O O . ASP A 1 108 ? 8.934 -3.501 7.462 1.00 74.06 108 ASP A O 1
ATOM 855 N N . GLU A 1 109 ? 10.482 -4.974 8.176 1.00 78.00 109 GLU A N 1
ATOM 856 C CA . GLU A 1 109 ? 9.562 -5.833 8.920 1.00 78.00 109 GLU A CA 1
ATOM 857 C C . GLU A 1 109 ? 8.808 -5.067 10.016 1.00 78.00 109 GLU A C 1
ATOM 859 O O . GLU A 1 109 ? 7.577 -5.106 10.041 1.00 78.00 109 GLU A O 1
ATOM 864 N N . ASN A 1 110 ? 9.504 -4.299 10.861 1.00 81.50 110 ASN A N 1
ATOM 865 C CA . ASN A 1 110 ? 8.880 -3.511 11.926 1.00 81.50 110 ASN A CA 1
ATOM 866 C C . ASN A 1 110 ? 7.897 -2.464 11.377 1.00 81.50 110 ASN A C 1
ATOM 868 O O . ASN A 1 110 ? 6.804 -2.297 11.920 1.00 81.50 110 ASN A O 1
ATOM 872 N N . SER A 1 111 ? 8.256 -1.763 10.295 1.00 83.94 111 SER A N 1
ATOM 873 C CA . SER A 1 111 ? 7.366 -0.770 9.674 1.00 83.94 111 SER A CA 1
ATOM 874 C C . SER A 1 111 ? 6.105 -1.414 9.074 1.00 83.94 111 SER A C 1
ATOM 876 O O . SER A 1 111 ? 5.008 -0.869 9.206 1.00 83.94 111 SER A O 1
ATOM 878 N N . ARG A 1 112 ? 6.234 -2.610 8.480 1.00 84.50 112 ARG A N 1
ATOM 879 C CA . ARG A 1 112 ? 5.111 -3.422 7.987 1.00 84.50 112 ARG A CA 1
ATOM 880 C C . ARG A 1 112 ? 4.226 -3.907 9.137 1.00 84.50 112 ARG A C 1
ATOM 882 O O . ARG A 1 112 ? 3.008 -3.777 9.065 1.00 84.50 112 ARG A O 1
ATOM 889 N N . MET A 1 113 ? 4.817 -4.426 10.211 1.00 86.69 113 MET A N 1
ATOM 890 C CA . MET A 1 113 ? 4.079 -4.865 11.401 1.00 86.69 113 MET A CA 1
ATOM 891 C C . MET A 1 113 ? 3.294 -3.716 12.036 1.00 86.69 113 MET A C 1
ATOM 893 O O . MET A 1 113 ? 2.153 -3.904 12.451 1.00 86.69 113 MET A O 1
ATOM 897 N N . LEU A 1 114 ? 3.868 -2.510 12.067 1.00 89.00 114 LEU A N 1
ATOM 898 C CA . LEU A 1 114 ? 3.176 -1.317 12.549 1.00 89.00 114 LEU A CA 1
ATOM 899 C C . LEU A 1 114 ? 1.948 -0.982 11.687 1.00 89.00 114 LEU A C 1
ATOM 901 O O . LEU A 1 114 ? 0.890 -0.666 12.229 1.00 89.00 114 LEU A O 1
ATOM 905 N N . GLN A 1 115 ? 2.059 -1.107 10.361 1.00 91.06 115 GLN A N 1
ATOM 906 C CA . GLN A 1 115 ? 0.919 -0.957 9.453 1.00 91.06 115 GLN A CA 1
ATOM 907 C C . GLN A 1 115 ? -0.171 -2.006 9.733 1.00 91.06 115 GLN A C 1
ATOM 909 O O . GLN A 1 115 ? -1.350 -1.657 9.808 1.00 91.06 115 GLN A O 1
ATOM 914 N N . ASN A 1 116 ? 0.211 -3.270 9.933 1.00 92.06 116 ASN A N 1
ATOM 915 C CA . ASN A 1 116 ? -0.723 -4.357 10.238 1.00 92.06 116 ASN A CA 1
ATOM 916 C C . ASN A 1 116 ? -1.430 -4.142 11.585 1.00 92.06 116 ASN A C 1
ATOM 918 O O . ASN A 1 116 ? -2.644 -4.304 11.667 1.00 92.06 116 ASN A O 1
ATOM 922 N N . LEU A 1 117 ? -0.707 -3.700 12.619 1.00 92.88 117 LEU A N 1
ATOM 923 C CA . LEU A 1 117 ? -1.282 -3.318 13.914 1.00 92.88 117 LEU A CA 1
ATOM 924 C C . LEU A 1 117 ? -2.303 -2.183 13.776 1.00 92.88 117 LEU A C 1
ATOM 926 O O . LEU A 1 117 ? -3.379 -2.251 14.371 1.00 92.88 117 LEU A O 1
ATOM 930 N N . ALA A 1 118 ? -1.983 -1.156 12.983 1.00 93.94 118 ALA A N 1
ATOM 931 C CA . ALA A 1 118 ? -2.885 -0.034 12.745 1.00 93.94 118 ALA A CA 1
ATOM 932 C C . ALA A 1 118 ? -4.161 -0.480 12.015 1.00 93.94 118 ALA A C 1
ATOM 934 O O . ALA A 1 118 ? -5.264 -0.099 12.408 1.00 93.94 118 ALA A O 1
ATOM 935 N N . PHE A 1 119 ? -4.023 -1.348 11.010 1.00 94.69 119 PHE A N 1
ATOM 936 C CA . PHE A 1 119 ? -5.160 -1.944 10.314 1.00 94.69 119 PHE A CA 1
ATOM 937 C C . PHE A 1 119 ? -6.010 -2.827 11.233 1.00 94.69 119 PHE A C 1
ATOM 939 O O . PHE A 1 119 ? -7.227 -2.668 11.255 1.00 94.69 119 PHE A O 1
ATOM 946 N N . VAL A 1 120 ? -5.394 -3.712 12.026 1.00 94.38 120 VAL A N 1
ATOM 947 C CA . VAL A 1 120 ? -6.102 -4.584 12.977 1.00 94.38 120 VAL A CA 1
ATOM 948 C C . VAL A 1 120 ? -6.878 -3.759 14.001 1.00 94.38 120 VAL A C 1
ATOM 950 O O . VAL A 1 120 ? -8.030 -4.080 14.286 1.00 94.38 120 VAL A O 1
ATOM 953 N N . ALA A 1 121 ? -6.304 -2.674 14.522 1.00 94.38 121 ALA A N 1
ATOM 954 C CA . ALA A 1 121 ? -7.019 -1.777 15.426 1.00 94.38 121 ALA A CA 1
ATOM 955 C C . ALA A 1 121 ? -8.219 -1.101 14.748 1.00 94.38 121 ALA A C 1
ATOM 957 O O . ALA A 1 121 ? -9.305 -1.057 15.330 1.00 94.38 121 ALA A O 1
ATOM 958 N N . LEU A 1 122 ? -8.045 -0.645 13.504 1.00 93.75 122 L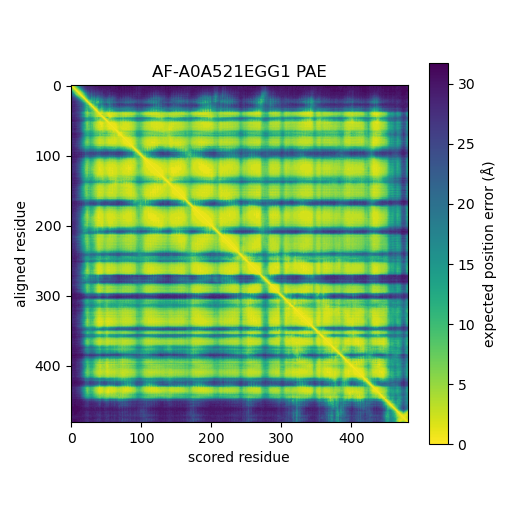EU A N 1
ATOM 959 C CA . LEU A 1 122 ? -9.105 -0.033 12.712 1.00 93.75 122 LEU A CA 1
ATOM 960 C C . LEU A 1 122 ? -10.259 -0.998 12.427 1.00 93.75 122 LEU A C 1
ATOM 962 O O . LEU A 1 122 ? -11.406 -0.702 12.760 1.00 93.75 122 LEU A O 1
ATOM 966 N N . ILE A 1 123 ? -9.962 -2.163 11.854 1.00 93.38 123 ILE A N 1
ATOM 967 C CA . ILE A 1 123 ? -10.983 -3.144 11.481 1.00 93.38 123 ILE A CA 1
ATOM 968 C C . ILE A 1 123 ? -11.680 -3.738 12.710 1.00 93.38 123 ILE A C 1
ATOM 970 O O . ILE A 1 123 ? -12.887 -3.946 12.663 1.00 93.38 123 ILE A O 1
ATOM 974 N N . SER A 1 124 ? -10.966 -3.932 13.829 1.00 93.31 124 SER A N 1
ATOM 975 C CA . SER A 1 124 ? -11.578 -4.397 15.086 1.00 93.31 124 SER A CA 1
ATOM 976 C C . SER A 1 124 ? -12.612 -3.399 15.599 1.00 93.31 124 SER A C 1
ATOM 978 O O . SER A 1 124 ? -13.697 -3.802 16.007 1.00 93.31 124 SER A O 1
ATOM 980 N N . TYR A 1 125 ? -12.294 -2.100 15.562 1.00 92.56 125 TYR A N 1
ATOM 981 C CA . TYR A 1 125 ? -13.218 -1.058 16.002 1.00 92.56 125 TYR A CA 1
ATOM 982 C C . TYR A 1 125 ? -14.428 -0.927 15.073 1.00 92.56 125 TYR A C 1
ATOM 984 O O . TYR A 1 125 ? -15.559 -0.915 15.550 1.00 92.56 125 TYR A O 1
ATOM 992 N N . VAL A 1 126 ? -14.213 -0.878 13.753 1.00 91.50 126 VAL A N 1
ATOM 993 C CA . VAL A 1 126 ? -15.320 -0.793 12.788 1.00 91.50 126 VAL A CA 1
ATOM 994 C C . VAL A 1 126 ? -16.225 -2.021 12.896 1.00 91.50 126 VAL A C 1
ATOM 996 O O . VAL A 1 126 ? -17.438 -1.871 12.965 1.00 91.50 126 VAL A O 1
ATOM 999 N N . ALA A 1 127 ? -15.664 -3.228 12.997 1.00 91.00 127 ALA A N 1
ATOM 1000 C CA . ALA A 1 127 ? -16.460 -4.443 13.142 1.00 91.00 127 ALA A CA 1
ATOM 1001 C C . ALA A 1 127 ? -17.310 -4.458 14.425 1.00 91.00 127 ALA A C 1
ATOM 1003 O O . ALA A 1 127 ? -18.474 -4.850 14.373 1.00 91.00 127 ALA A O 1
ATOM 1004 N N . ASP A 1 128 ? -16.760 -3.997 15.554 1.00 91.38 128 ASP A N 1
ATOM 1005 C CA . ASP A 1 128 ? -17.503 -3.848 16.813 1.00 91.38 128 ASP A CA 1
ATOM 1006 C C . ASP A 1 128 ? -18.692 -2.887 16.655 1.00 91.38 128 ASP A C 1
ATOM 1008 O O . ASP A 1 128 ? -19.813 -3.208 17.055 1.00 91.38 128 ASP A O 1
ATOM 1012 N N . LYS A 1 129 ? -18.478 -1.744 15.991 1.00 90.12 129 LYS A N 1
ATOM 1013 C CA . LYS A 1 129 ? -19.528 -0.745 15.742 1.00 90.12 129 LYS A CA 1
ATOM 1014 C C . LYS A 1 129 ? -20.598 -1.195 14.760 1.00 90.12 129 LYS A C 1
ATOM 1016 O O . LYS A 1 129 ? -21.758 -0.831 14.930 1.00 90.12 129 LYS A O 1
ATOM 1021 N N . GLU A 1 130 ? -20.235 -2.043 13.809 1.00 86.81 130 GLU A N 1
ATOM 1022 C CA . GLU A 1 130 ? -21.175 -2.683 12.889 1.00 86.81 130 GLU A CA 1
ATOM 1023 C C . GLU A 1 130 ? -21.892 -3.902 13.495 1.00 86.81 130 GLU A C 1
ATOM 1025 O O . GLU A 1 130 ? -22.708 -4.541 12.831 1.00 86.81 130 GLU A O 1
ATOM 1030 N N . GLY A 1 131 ? -21.617 -4.251 14.759 1.00 86.38 131 GLY A N 1
ATOM 1031 C CA . GLY A 1 131 ? -22.228 -5.406 15.422 1.00 86.38 131 GLY A CA 1
ATOM 1032 C C . GLY A 1 131 ? -21.779 -6.750 14.839 1.00 86.38 131 GLY A C 1
ATOM 1033 O O . GLY A 1 131 ? -22.477 -7.758 14.974 1.00 86.38 131 GLY A O 1
ATOM 1034 N N . ILE A 1 132 ? -20.619 -6.777 14.183 1.00 85.00 132 ILE A N 1
ATOM 1035 C CA . ILE A 1 132 ? -20.063 -7.956 13.527 1.00 85.00 132 ILE A CA 1
ATOM 1036 C C . ILE A 1 132 ? -19.261 -8.759 14.553 1.00 85.00 132 ILE A C 1
ATOM 1038 O O . ILE A 1 132 ? -18.291 -8.280 15.141 1.00 85.00 132 ILE A O 1
ATOM 1042 N N . ASN A 1 133 ? -19.650 -10.019 14.768 1.00 80.69 133 ASN A N 1
ATOM 1043 C CA . ASN A 1 133 ? -18.959 -10.896 15.713 1.00 80.69 133 ASN A CA 1
ATOM 1044 C C . ASN A 1 133 ? -17.629 -11.399 15.131 1.00 80.69 133 ASN A C 1
ATOM 1046 O O . ASN A 1 133 ? -17.566 -12.458 14.509 1.00 80.69 133 ASN A O 1
ATOM 1050 N N . VAL A 1 134 ? -16.565 -10.634 15.371 1.00 82.75 134 VAL A N 1
ATOM 1051 C CA . VAL A 1 134 ? -15.197 -10.945 14.924 1.00 82.75 134 VAL A CA 1
ATOM 1052 C C . VAL A 1 134 ? -14.341 -11.659 15.967 1.00 82.75 134 VAL A C 1
ATOM 1054 O O . VAL A 1 134 ? -13.258 -12.134 15.643 1.00 82.75 134 VAL A O 1
ATOM 1057 N N . GLN A 1 135 ? -14.805 -11.754 17.216 1.00 81.19 135 GLN A N 1
ATOM 1058 C CA . GLN A 1 135 ? -14.091 -12.469 18.285 1.00 81.19 135 GLN A CA 1
ATOM 1059 C C . GLN A 1 135 ? -14.379 -13.972 18.254 1.00 81.19 135 GLN A C 1
ATOM 1061 O O . GLN A 1 135 ? -13.512 -14.773 18.588 1.00 81.19 135 GLN A O 1
ATOM 1066 N N . ASN A 1 136 ? -15.584 -14.352 17.819 1.00 80.94 136 ASN A N 1
ATOM 1067 C CA . ASN A 1 136 ? -15.980 -15.736 17.570 1.00 80.94 136 ASN A CA 1
ATOM 1068 C C . ASN A 1 136 ? -16.507 -15.856 16.134 1.00 80.94 136 ASN A C 1
ATOM 1070 O O . ASN A 1 136 ? -17.716 -16.011 15.928 1.00 80.94 136 ASN A O 1
ATOM 1074 N N . PRO A 1 137 ? -15.622 -15.703 15.139 1.00 77.94 137 PRO A N 1
ATOM 1075 C CA . PRO A 1 137 ? -16.040 -15.566 13.759 1.00 77.94 137 PRO A CA 1
ATOM 1076 C C . PRO A 1 137 ? -16.621 -16.871 13.198 1.00 77.94 137 PRO A C 1
ATOM 1078 O O . PRO A 1 137 ? -16.123 -17.962 13.495 1.00 77.94 137 PRO A O 1
ATOM 1081 N N . PRO A 1 138 ? -17.659 -16.791 12.351 1.00 69.00 138 PRO A N 1
ATOM 1082 C CA . PRO A 1 138 ? -18.143 -17.951 11.619 1.00 69.00 138 PRO A CA 1
ATOM 1083 C C . PRO A 1 138 ? -17.105 -18.415 10.580 1.00 69.00 138 PRO A C 1
ATOM 1085 O O . PRO A 1 138 ? -16.244 -17.656 10.137 1.00 69.00 138 PRO A O 1
ATOM 1088 N N . ASN A 1 139 ? -17.218 -19.672 10.144 1.00 69.75 139 ASN A N 1
ATOM 1089 C CA . ASN A 1 139 ? -16.509 -20.211 8.974 1.00 69.75 139 ASN A CA 1
ATOM 1090 C C . ASN A 1 139 ? -14.967 -20.223 9.045 1.00 69.75 139 ASN A C 1
ATOM 1092 O O . ASN A 1 139 ? -14.328 -20.278 7.995 1.00 69.75 139 ASN A O 1
ATOM 1096 N N . GLY A 1 140 ? -14.375 -20.201 10.243 1.00 73.50 140 GLY A N 1
ATOM 1097 C CA . GLY A 1 140 ? -12.935 -20.416 10.443 1.00 73.50 140 GLY A CA 1
ATOM 1098 C C . GLY A 1 140 ? -12.027 -19.222 10.134 1.00 73.50 140 GLY A C 1
ATOM 1099 O O . GLY A 1 140 ? -10.823 -19.418 10.074 1.00 73.50 140 GLY A O 1
ATOM 1100 N N . ALA A 1 141 ? -12.570 -18.014 9.945 1.00 81.12 141 ALA A N 1
ATOM 1101 C CA . ALA A 1 141 ? -11.753 -16.807 9.786 1.00 81.12 141 ALA A CA 1
ATOM 1102 C C . ALA A 1 141 ? -10.960 -16.474 11.065 1.00 81.12 141 ALA A C 1
ATOM 1104 O O . ALA A 1 141 ? -11.387 -16.813 12.171 1.00 81.12 141 ALA A O 1
ATOM 1105 N N . ALA A 1 142 ? -9.837 -15.759 10.934 1.00 84.12 142 ALA A N 1
ATOM 1106 C CA . ALA A 1 142 ? -9.082 -15.287 12.093 1.00 84.12 142 ALA A CA 1
ATOM 1107 C C . ALA A 1 142 ? -9.927 -14.390 13.016 1.00 84.12 142 ALA A C 1
ATOM 1109 O O . ALA A 1 142 ? -10.589 -13.438 12.584 1.00 84.12 142 ALA A O 1
ATOM 1110 N N . ALA A 1 143 ? -9.864 -14.690 14.315 1.00 88.81 143 ALA A N 1
ATOM 1111 C CA . ALA A 1 143 ? -10.472 -13.869 15.348 1.00 88.81 143 ALA A CA 1
ATOM 1112 C C . ALA A 1 143 ? -9.685 -12.565 15.537 1.00 88.81 143 ALA A C 1
ATOM 1114 O O . ALA A 1 143 ? -8.452 -12.578 15.619 1.00 88.81 143 ALA A O 1
ATOM 1115 N N . LEU A 1 144 ? -10.405 -11.451 15.650 1.00 90.81 144 LEU A N 1
ATOM 1116 C CA . LEU A 1 144 ? -9.821 -10.152 15.970 1.00 90.81 144 LEU A CA 1
ATOM 1117 C C . LEU A 1 144 ? -9.773 -9.920 17.488 1.00 90.81 144 LEU A C 1
ATOM 1119 O O . LEU A 1 144 ? -10.672 -10.360 18.213 1.00 90.81 144 LEU A O 1
ATOM 1123 N N . PRO A 1 145 ? -8.748 -9.207 17.991 1.00 91.38 145 PRO A N 1
ATOM 1124 C CA . PRO A 1 145 ? -8.745 -8.720 19.366 1.00 91.38 145 PRO A CA 1
ATOM 1125 C C . PRO A 1 145 ? -9.908 -7.746 19.615 1.00 91.38 145 PRO A C 1
ATOM 1127 O O . PRO A 1 145 ? -10.466 -7.159 18.690 1.00 91.38 145 PRO A O 1
ATOM 1130 N N . SER A 1 146 ? -10.258 -7.520 20.885 1.00 90.75 146 SER A N 1
ATOM 1131 C CA . SER A 1 146 ? -11.200 -6.446 21.222 1.00 90.75 146 SER A CA 1
ATOM 1132 C C . SER A 1 146 ? -10.645 -5.079 20.787 1.00 90.75 146 SER A C 1
ATOM 1134 O 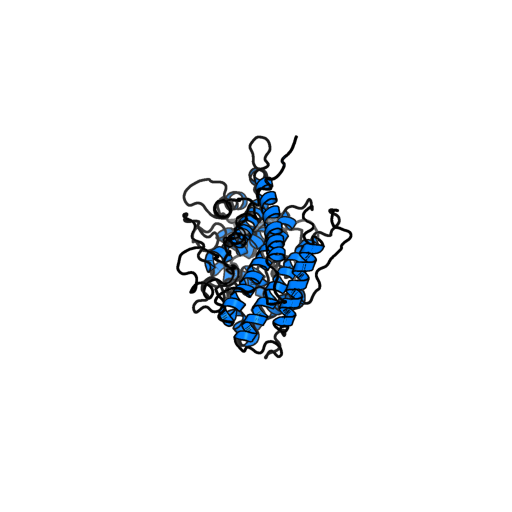O . SER A 1 146 ? -9.423 -4.890 20.827 1.00 90.75 146 SER A O 1
ATOM 1136 N N . PRO A 1 147 ? -11.497 -4.093 20.435 1.00 90.69 147 PRO A N 1
ATOM 1137 C CA . PRO A 1 147 ? -11.031 -2.768 20.017 1.00 90.69 147 PRO A CA 1
ATOM 1138 C C . PRO A 1 147 ? -10.078 -2.119 21.031 1.00 90.69 147 PRO A C 1
ATOM 1140 O O . PRO A 1 147 ? -9.043 -1.568 20.660 1.00 90.69 147 PRO A O 1
ATOM 1143 N N . THR A 1 148 ? -10.370 -2.258 22.329 1.00 88.75 148 THR A N 1
ATOM 1144 C CA . THR A 1 148 ? -9.510 -1.759 23.411 1.00 88.75 148 THR A CA 1
ATOM 1145 C C . THR A 1 148 ? -8.142 -2.441 23.429 1.00 88.75 148 THR A C 1
ATOM 1147 O O . THR A 1 148 ? -7.126 -1.760 23.572 1.00 88.75 148 THR A O 1
ATOM 1150 N N . GLN A 1 149 ? -8.088 -3.767 23.260 1.00 90.50 149 GLN A N 1
ATOM 1151 C CA . GLN A 1 149 ? -6.820 -4.500 23.216 1.00 90.50 149 GLN A CA 1
ATOM 1152 C C . GLN A 1 149 ? -6.009 -4.127 21.970 1.00 90.50 149 GLN A C 1
ATOM 1154 O O . GLN A 1 149 ? -4.806 -3.887 22.069 1.00 90.50 149 GLN A O 1
ATOM 1159 N N . ALA A 1 150 ? -6.667 -4.041 20.812 1.00 92.00 150 ALA A N 1
ATOM 1160 C CA . ALA A 1 150 ? -6.038 -3.678 19.548 1.00 92.00 150 ALA A CA 1
ATOM 1161 C C . ALA A 1 150 ? -5.432 -2.266 19.610 1.00 92.00 150 ALA A C 1
ATOM 1163 O O . ALA A 1 150 ? -4.266 -2.070 19.266 1.00 92.00 150 ALA A O 1
ATOM 1164 N N . MET A 1 151 ? -6.190 -1.304 20.145 1.00 90.00 151 MET A N 1
ATOM 1165 C CA . MET A 1 151 ? -5.722 0.062 20.377 1.00 90.00 151 MET A CA 1
ATOM 1166 C C . MET A 1 151 ? -4.552 0.112 21.363 1.00 90.00 151 MET A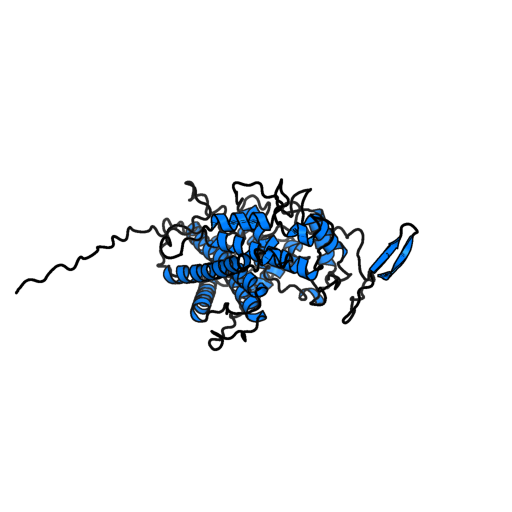 C 1
ATOM 1168 O O . MET A 1 151 ? -3.565 0.803 21.116 1.00 90.00 151 MET A O 1
ATOM 1172 N N . SER A 1 152 ? -4.626 -0.636 22.469 1.00 89.19 152 SER A N 1
ATOM 1173 C CA . SER A 1 152 ? -3.531 -0.696 23.441 1.00 89.19 152 SER A CA 1
ATOM 1174 C C . SER A 1 152 ? -2.244 -1.203 22.790 1.00 89.19 152 SER A C 1
ATOM 1176 O O . SER A 1 152 ? -1.186 -0.605 22.985 1.00 89.19 152 SER A O 1
ATOM 1178 N N . ASN A 1 153 ? -2.331 -2.264 21.979 1.00 90.19 153 ASN A N 1
ATOM 1179 C CA . ASN A 1 153 ? -1.182 -2.815 21.260 1.00 90.19 153 ASN A CA 1
ATOM 1180 C C . ASN A 1 153 ? -0.585 -1.782 20.293 1.00 90.19 153 ASN A C 1
ATOM 1182 O O . ASN A 1 153 ? 0.628 -1.560 20.302 1.00 90.19 153 ASN A O 1
ATOM 1186 N N . LEU A 1 154 ? -1.434 -1.105 19.512 1.00 92.19 154 LEU A N 1
ATOM 1187 C CA . LEU A 1 154 ? -1.016 -0.062 18.576 1.00 92.19 154 LEU A CA 1
ATOM 1188 C C . LEU A 1 154 ? -0.343 1.120 19.288 1.00 92.19 154 LEU A C 1
ATOM 1190 O O . LEU A 1 154 ? 0.746 1.543 18.901 1.00 92.19 154 LEU A O 1
ATOM 1194 N N . LYS A 1 155 ? -0.942 1.630 20.369 1.00 90.50 155 LYS A N 1
ATOM 1195 C CA . LYS A 1 155 ? -0.360 2.713 21.172 1.00 90.50 155 LYS A CA 1
ATOM 1196 C C . LYS A 1 155 ? 0.991 2.313 21.759 1.00 90.50 155 LYS A C 1
ATOM 1198 O O . LYS A 1 155 ? 1.938 3.095 21.692 1.00 90.50 155 LYS A O 1
ATOM 1203 N N . THR A 1 156 ? 1.111 1.104 22.311 1.00 88.00 156 THR A N 1
ATOM 1204 C CA . THR A 1 156 ? 2.397 0.590 22.803 1.00 88.00 156 THR A CA 1
ATOM 1205 C C . THR A 1 156 ? 3.436 0.525 21.684 1.00 88.00 156 THR A C 1
ATOM 1207 O O . THR A 1 156 ? 4.583 0.911 21.912 1.00 88.00 156 THR A O 1
ATOM 1210 N N . ALA A 1 157 ? 3.052 0.094 20.481 1.00 88.44 157 ALA A N 1
ATOM 1211 C CA . ALA A 1 157 ? 3.939 0.050 19.323 1.00 88.44 157 ALA A CA 1
ATOM 1212 C C . ALA A 1 157 ? 4.431 1.449 18.914 1.00 88.44 157 ALA A C 1
ATOM 1214 O O . ALA A 1 157 ? 5.639 1.643 18.776 1.00 88.44 157 ALA A O 1
ATOM 1215 N N . PHE A 1 158 ? 3.541 2.444 18.830 1.00 87.75 158 PHE A N 1
ATOM 1216 C CA . PHE A 1 158 ? 3.934 3.831 18.558 1.00 87.75 158 PHE A CA 1
ATOM 1217 C C . PHE A 1 158 ? 4.848 4.408 19.643 1.00 87.75 158 PHE A C 1
ATOM 1219 O O . PHE A 1 158 ? 5.866 5.014 19.325 1.00 87.75 158 PHE A O 1
ATOM 1226 N N . ILE A 1 159 ? 4.548 4.189 20.927 1.00 85.06 159 ILE A N 1
ATOM 1227 C CA . ILE A 1 159 ? 5.401 4.674 22.025 1.00 85.06 159 ILE A CA 1
ATOM 1228 C C . ILE A 1 159 ? 6.794 4.035 21.964 1.00 85.06 159 ILE A C 1
ATOM 1230 O O . ILE A 1 159 ? 7.795 4.732 22.140 1.00 85.06 159 ILE A O 1
ATOM 1234 N N . ARG A 1 160 ? 6.886 2.727 21.691 1.00 80.19 160 ARG A N 1
ATOM 1235 C CA . ARG A 1 160 ? 8.174 2.041 21.491 1.00 80.19 160 ARG A CA 1
ATOM 1236 C C . ARG A 1 160 ? 8.934 2.625 20.306 1.00 80.19 160 ARG A C 1
ATOM 1238 O O . ARG A 1 160 ? 10.121 2.903 20.424 1.00 80.19 160 ARG A O 1
ATOM 1245 N N . MET A 1 161 ? 8.246 2.856 19.196 1.00 79.19 161 MET A N 1
ATOM 1246 C CA . MET A 1 161 ? 8.824 3.469 18.006 1.00 79.19 161 MET A CA 1
ATOM 1247 C C . MET A 1 161 ? 9.385 4.872 18.303 1.00 79.19 161 MET A C 1
ATOM 1249 O O . MET A 1 161 ? 10.522 5.143 17.922 1.00 79.19 161 MET A O 1
ATOM 1253 N N . LEU A 1 162 ? 8.661 5.708 19.059 1.00 77.25 162 LEU A N 1
ATOM 1254 C CA . LEU A 1 162 ? 9.139 7.022 19.517 1.00 77.25 162 LEU A CA 1
ATOM 1255 C C . LEU A 1 162 ? 10.334 6.922 20.484 1.00 77.25 162 LEU A C 1
ATOM 1257 O O . LEU A 1 162 ? 11.249 7.734 20.413 1.00 77.25 162 LEU A O 1
ATOM 1261 N N . SER A 1 163 ? 10.334 5.935 21.385 1.00 73.81 163 SER A N 1
ATOM 1262 C CA . SER A 1 163 ? 11.337 5.820 22.459 1.00 73.81 163 SER A CA 1
ATOM 1263 C C . SER A 1 163 ? 12.665 5.226 21.994 1.00 73.81 163 SER A C 1
ATOM 1265 O O . SER A 1 163 ? 13.715 5.576 22.524 1.00 73.81 163 SER A O 1
ATOM 1267 N N . TYR A 1 164 ? 12.621 4.302 21.034 1.00 65.00 164 TYR A N 1
ATOM 1268 C CA . TYR A 1 164 ? 13.784 3.509 20.627 1.00 65.00 164 TYR A CA 1
ATOM 1269 C C . TYR A 1 164 ? 14.258 3.807 19.207 1.00 65.00 164 TYR A C 1
ATOM 1271 O O . TYR A 1 164 ? 15.179 3.151 18.734 1.00 65.00 164 TYR A O 1
ATOM 1279 N N . GLY A 1 165 ? 13.628 4.766 18.519 1.00 60.44 165 GLY A N 1
ATOM 1280 C CA . GLY A 1 165 ? 14.004 5.126 17.156 1.00 60.44 165 GLY A CA 1
ATOM 1281 C C . GLY A 1 165 ? 13.980 3.913 16.232 1.00 60.44 165 GLY A C 1
ATOM 1282 O O . GLY A 1 165 ? 14.904 3.742 15.449 1.00 60.44 165 GLY A O 1
ATOM 1283 N N . VAL A 1 166 ? 12.940 3.072 16.335 1.00 54.41 166 VAL A N 1
ATOM 1284 C CA . VAL A 1 166 ? 12.789 1.769 15.639 1.00 54.41 166 VAL A CA 1
ATOM 1285 C C . VAL A 1 166 ? 12.955 1.873 14.107 1.00 54.41 166 VAL A C 1
ATOM 1287 O O . VAL A 1 166 ? 13.130 0.865 13.429 1.00 54.41 166 VAL A O 1
ATOM 1290 N N . PHE A 1 167 ? 12.979 3.090 13.559 1.00 57.66 167 PHE A N 1
ATOM 1291 C CA . PHE A 1 167 ? 13.310 3.361 12.163 1.00 57.66 167 PHE A CA 1
ATOM 1292 C C . PHE A 1 167 ? 14.794 3.464 11.825 1.00 57.66 167 PHE A C 1
ATOM 1294 O O . PHE A 1 167 ? 15.078 3.553 10.636 1.00 57.66 167 PHE A O 1
ATOM 1301 N N . GLY A 1 168 ? 15.713 3.476 12.803 1.00 51.12 168 GLY A N 1
ATOM 1302 C CA . GLY A 1 168 ? 17.168 3.422 12.604 1.00 51.12 168 GLY A CA 1
ATOM 1303 C C . GLY A 1 168 ? 17.629 4.144 11.338 1.00 51.12 168 GLY A C 1
ATOM 1304 O O . GLY A 1 168 ? 18.299 3.553 10.498 1.00 51.12 168 GLY A O 1
ATOM 1305 N N . MET A 1 169 ? 17.173 5.389 11.142 1.00 51.44 169 MET A N 1
ATOM 1306 C CA . MET A 1 169 ? 17.071 6.045 9.823 1.00 51.44 169 MET A CA 1
ATOM 1307 C C . MET A 1 169 ? 18.407 6.478 9.217 1.00 51.44 169 MET A C 1
ATOM 1309 O O . MET A 1 169 ? 18.451 7.239 8.249 1.00 51.44 169 MET A O 1
ATOM 1313 N N . THR A 1 170 ? 19.499 6.027 9.818 1.00 49.22 170 THR A N 1
ATOM 1314 C CA . THR A 1 170 ? 20.879 6.329 9.461 1.00 49.22 170 THR A CA 1
ATOM 1315 C C . THR A 1 170 ? 21.467 5.309 8.484 1.00 49.22 170 THR A C 1
ATOM 1317 O O . THR A 1 170 ? 22.611 5.475 8.067 1.00 49.22 170 THR A O 1
ATOM 1320 N N . CYS A 1 171 ? 20.713 4.279 8.073 1.00 50.81 171 CYS A N 1
ATOM 1321 C CA . CYS A 1 171 ? 21.211 3.252 7.158 1.00 50.81 171 CYS A CA 1
ATOM 1322 C C . CYS A 1 171 ? 21.622 3.842 5.793 1.00 50.81 171 CYS A C 1
ATOM 1324 O O . CYS A 1 171 ? 20.888 4.612 5.175 1.00 50.81 171 CYS A O 1
ATOM 1326 N N . LYS A 1 172 ? 22.787 3.414 5.282 1.00 55.28 172 LYS A N 1
ATOM 1327 C CA . LYS A 1 172 ? 23.296 3.772 3.940 1.00 55.28 172 LYS A CA 1
ATOM 1328 C C . LYS A 1 172 ? 22.392 3.289 2.794 1.00 55.28 172 LYS A C 1
ATOM 1330 O O . LYS A 1 172 ? 22.529 3.769 1.673 1.00 55.28 172 LYS A O 1
ATOM 1335 N N . ASP A 1 173 ? 21.503 2.333 3.063 1.00 65.56 173 ASP A N 1
ATOM 1336 C CA . ASP A 1 173 ? 20.592 1.761 2.075 1.00 65.56 173 ASP A CA 1
ATOM 1337 C C . ASP A 1 173 ? 19.311 2.595 1.955 1.00 65.56 173 ASP A C 1
ATOM 1339 O O . ASP A 1 173 ? 18.355 2.469 2.723 1.00 65.56 173 ASP A O 1
ATOM 1343 N N . GLN A 1 174 ? 19.332 3.494 0.978 1.00 70.44 174 GLN A N 1
ATOM 1344 C CA . GLN A 1 174 ? 18.294 4.494 0.761 1.00 70.44 174 GLN A CA 1
ATOM 1345 C C . GLN A 1 174 ? 16.935 3.855 0.434 1.00 70.44 174 GLN A C 1
ATOM 1347 O O . GLN A 1 174 ? 15.902 4.321 0.908 1.00 70.44 174 GLN A O 1
ATOM 1352 N N . VAL A 1 175 ? 16.933 2.739 -0.293 1.00 73.69 175 VAL A N 1
ATOM 1353 C CA . VAL A 1 175 ? 15.724 2.073 -0.789 1.00 73.69 175 VAL A CA 1
ATOM 1354 C C . VAL A 1 175 ? 14.871 1.481 0.334 1.00 73.69 175 VAL A C 1
ATOM 1356 O O . VAL A 1 175 ? 13.654 1.690 0.371 1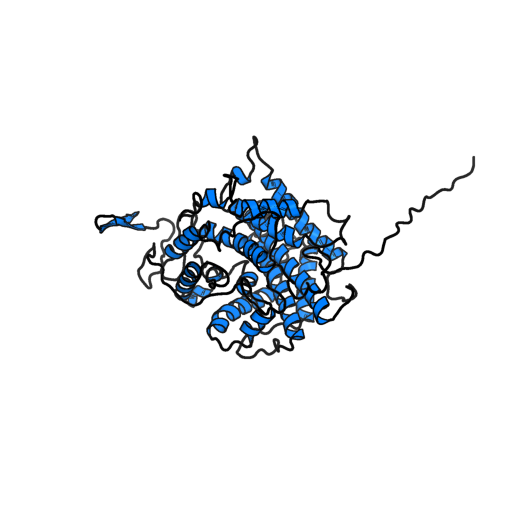.00 73.69 175 VAL A O 1
ATOM 1359 N N . HIS A 1 176 ? 15.494 0.768 1.272 1.00 73.31 176 HIS A N 1
ATOM 1360 C CA . HIS A 1 176 ? 14.798 0.233 2.447 1.00 73.31 176 HIS A CA 1
ATOM 1361 C C . HIS A 1 176 ? 14.287 1.364 3.343 1.00 73.31 176 HIS A C 1
ATOM 1363 O O . HIS A 1 176 ? 13.132 1.369 3.767 1.00 73.31 176 HIS A O 1
ATOM 1369 N N . ARG A 1 177 ? 15.094 2.416 3.523 1.00 75.31 177 ARG A N 1
ATOM 1370 C CA . ARG A 1 177 ? 14.672 3.612 4.255 1.00 75.31 177 ARG A CA 1
ATOM 1371 C C . ARG A 1 177 ? 13.401 4.234 3.661 1.00 75.31 177 ARG A C 1
ATOM 1373 O O . ARG A 1 177 ? 12.460 4.513 4.399 1.00 75.31 177 ARG A O 1
ATOM 1380 N N . GLN A 1 178 ? 13.327 4.400 2.340 1.00 80.75 178 GLN A N 1
ATOM 1381 C CA . GLN A 1 178 ? 12.154 4.971 1.659 1.00 80.75 178 GLN A CA 1
ATOM 1382 C C . GLN A 1 178 ? 10.895 4.112 1.803 1.00 80.75 178 GLN A C 1
ATOM 1384 O O . GLN A 1 178 ? 9.782 4.641 1.863 1.00 80.75 178 GLN A O 1
ATOM 1389 N N . ARG A 1 179 ? 11.051 2.788 1.870 1.00 78.38 179 ARG A N 1
ATOM 1390 C CA . ARG A 1 179 ? 9.942 1.859 2.118 1.00 78.38 179 ARG A CA 1
ATOM 1391 C C . ARG A 1 179 ? 9.459 1.907 3.548 1.00 78.38 179 ARG A C 1
ATOM 1393 O O . ARG A 1 179 ? 8.255 2.000 3.758 1.00 78.38 179 ARG A O 1
ATOM 1400 N N . SER A 1 180 ? 10.382 1.891 4.499 1.00 81.19 180 SER A N 1
ATOM 1401 C CA . SER A 1 180 ? 10.058 2.022 5.913 1.00 81.19 180 SER A CA 1
ATOM 1402 C C . SER A 1 180 ? 9.312 3.328 6.195 1.00 81.19 180 SER A C 1
ATOM 1404 O O . SER A 1 180 ? 8.274 3.314 6.858 1.00 81.19 180 SER A O 1
ATOM 1406 N N . ILE A 1 181 ? 9.738 4.441 5.582 1.00 83.56 181 ILE A N 1
ATOM 1407 C CA . ILE A 1 181 ? 9.024 5.726 5.663 1.00 83.56 181 ILE A CA 1
ATOM 1408 C C . ILE A 1 181 ? 7.606 5.607 5.096 1.00 83.56 181 ILE A C 1
ATOM 1410 O O . ILE A 1 181 ? 6.650 5.986 5.768 1.00 83.56 181 ILE A O 1
ATOM 1414 N N . MET A 1 182 ? 7.444 5.034 3.899 1.00 87.19 182 MET A N 1
ATOM 1415 C CA . MET A 1 182 ? 6.119 4.873 3.295 1.00 87.19 182 MET A CA 1
ATOM 1416 C C . MET A 1 182 ? 5.206 3.968 4.133 1.00 87.19 182 MET A C 1
ATOM 1418 O O . MET A 1 182 ? 4.042 4.294 4.330 1.00 87.19 182 MET A O 1
ATOM 1422 N N . ASN A 1 183 ? 5.712 2.848 4.654 1.00 86.50 183 ASN A N 1
ATOM 1423 C CA . ASN A 1 183 ? 4.954 1.951 5.532 1.00 86.50 183 ASN A CA 1
ATOM 1424 C C . ASN A 1 183 ? 4.544 2.648 6.832 1.00 86.50 183 ASN A C 1
ATOM 1426 O O . ASN A 1 183 ? 3.420 2.483 7.298 1.00 86.50 183 ASN A O 1
ATOM 1430 N N . THR A 1 184 ? 5.426 3.479 7.384 1.00 87.00 184 THR A N 1
ATOM 1431 C CA . THR A 1 184 ? 5.132 4.302 8.561 1.00 87.00 184 THR A CA 1
ATOM 1432 C C . THR A 1 184 ? 4.042 5.318 8.264 1.00 87.00 184 THR A C 1
ATOM 1434 O O . THR A 1 184 ? 3.085 5.425 9.026 1.00 87.00 184 THR A O 1
ATOM 1437 N N . ALA A 1 185 ? 4.130 6.012 7.128 1.00 88.00 185 ALA A N 1
ATOM 1438 C CA . ALA A 1 185 ? 3.086 6.920 6.672 1.00 88.00 185 ALA A CA 1
ATOM 1439 C C . ALA A 1 185 ? 1.746 6.184 6.501 1.00 88.00 185 ALA A C 1
ATOM 1441 O O . ALA A 1 185 ? 0.717 6.675 6.953 1.00 88.00 185 ALA A O 1
ATOM 1442 N N . LYS A 1 186 ? 1.748 4.966 5.946 1.00 89.31 186 LYS A N 1
ATOM 1443 C CA . LYS A 1 186 ? 0.553 4.107 5.858 1.00 89.31 186 LYS A CA 1
ATOM 1444 C C . LYS A 1 186 ? 0.012 3.706 7.236 1.00 89.31 186 LYS A C 1
ATOM 1446 O O . LYS A 1 186 ? -1.196 3.691 7.436 1.00 89.31 186 LYS A O 1
ATOM 1451 N N . ALA A 1 187 ? 0.872 3.400 8.204 1.00 90.94 187 ALA A N 1
ATOM 1452 C CA . ALA A 1 187 ? 0.432 3.099 9.564 1.00 90.94 187 ALA A CA 1
ATOM 1453 C C . ALA A 1 187 ? -0.204 4.321 10.249 1.00 90.94 187 ALA A C 1
ATOM 1455 O O . ALA A 1 187 ? -1.225 4.194 10.922 1.00 90.94 187 ALA A O 1
ATOM 1456 N N . ILE A 1 188 ? 0.366 5.511 10.040 1.00 89.00 188 ILE A N 1
ATOM 1457 C CA . ILE A 1 188 ? -0.200 6.776 10.520 1.00 89.00 188 ILE A CA 1
ATOM 1458 C C . ILE A 1 188 ? -1.539 7.057 9.835 1.00 89.00 188 ILE A C 1
ATOM 1460 O O . ILE A 1 188 ? -2.500 7.382 10.521 1.00 89.00 188 ILE A O 1
ATOM 1464 N N . ASP A 1 189 ? -1.632 6.891 8.513 1.00 89.44 189 ASP A N 1
ATOM 1465 C CA . ASP A 1 189 ? -2.881 7.000 7.750 1.00 89.44 189 ASP A CA 1
ATOM 1466 C C . ASP A 1 189 ? -4.005 6.174 8.394 1.00 89.44 189 ASP A C 1
ATOM 1468 O O . ASP A 1 189 ? -5.066 6.714 8.708 1.00 89.44 189 ASP A O 1
ATOM 1472 N N . LEU A 1 190 ? -3.731 4.897 8.673 1.00 92.12 190 LEU A N 1
ATOM 1473 C CA . LEU A 1 190 ? -4.668 3.967 9.306 1.00 92.12 190 LEU A CA 1
ATOM 1474 C C . LEU A 1 190 ? -5.000 4.343 10.757 1.00 92.12 190 LEU A C 1
ATOM 1476 O O . LEU A 1 190 ? -6.151 4.227 11.170 1.00 92.12 190 LEU A O 1
ATOM 1480 N N . TYR A 1 191 ? -4.026 4.824 11.533 1.00 90.62 191 TYR A N 1
ATOM 1481 C CA . TYR A 1 191 ? -4.269 5.326 12.890 1.00 90.62 191 TYR A CA 1
ATOM 1482 C C . TYR A 1 191 ? -5.192 6.551 12.886 1.00 90.62 191 TYR A C 1
ATOM 1484 O O . TYR A 1 191 ? -6.124 6.644 13.679 1.00 90.62 191 TYR A O 1
ATOM 1492 N N . LEU A 1 192 ? -4.976 7.481 11.964 1.00 84.81 192 LEU A N 1
ATOM 1493 C CA . LEU A 1 192 ? -5.843 8.642 11.805 1.00 84.81 192 LEU A CA 1
ATOM 1494 C C . LEU A 1 192 ? -7.234 8.243 11.294 1.00 84.81 192 LEU A C 1
ATOM 1496 O O . LEU A 1 192 ? -8.229 8.828 11.711 1.00 84.81 192 LEU A O 1
ATOM 1500 N N . ALA A 1 193 ? -7.316 7.233 10.424 1.00 86.69 193 ALA A N 1
ATOM 1501 C CA . ALA A 1 193 ? -8.588 6.646 10.016 1.00 86.69 193 ALA A CA 1
ATOM 1502 C C . ALA A 1 193 ? -9.334 6.039 11.208 1.00 86.69 193 ALA A C 1
ATOM 1504 O O . ALA A 1 193 ? -10.550 6.154 11.302 1.00 86.69 193 ALA A O 1
ATOM 1505 N N . LEU A 1 194 ? -8.611 5.449 12.158 1.00 88.88 194 LEU A N 1
ATOM 1506 C CA . LEU A 1 194 ? -9.181 4.961 13.405 1.00 88.88 194 LEU A CA 1
ATOM 1507 C C . LEU A 1 194 ? -9.684 6.107 14.289 1.00 88.88 194 LEU A C 1
ATOM 1509 O O . LEU A 1 194 ? -10.809 6.032 14.771 1.00 88.88 194 LEU A O 1
ATOM 1513 N N . GLU A 1 195 ? -8.936 7.202 14.446 1.00 83.56 195 GLU A N 1
ATOM 1514 C CA . GLU A 1 195 ? -9.448 8.398 15.139 1.00 83.56 195 GLU A CA 1
ATOM 1515 C C . GLU A 1 195 ? -10.732 8.934 14.469 1.00 83.56 195 GLU A C 1
ATOM 1517 O O . GLU A 1 195 ? -11.725 9.226 15.141 1.00 83.56 195 GLU A O 1
ATOM 1522 N N . ASN A 1 196 ? -10.752 8.982 13.134 1.00 80.94 196 ASN A N 1
ATOM 1523 C CA . ASN A 1 196 ? -11.927 9.352 12.344 1.00 80.94 196 ASN A CA 1
ATOM 1524 C C . ASN A 1 196 ? -13.108 8.396 12.569 1.00 80.94 196 ASN A C 1
ATOM 1526 O O . ASN A 1 196 ? -14.244 8.855 12.676 1.00 80.94 196 ASN A O 1
ATOM 1530 N N . ALA A 1 197 ? -12.854 7.091 12.695 1.00 83.88 197 ALA A N 1
ATOM 1531 C CA . ALA A 1 197 ? -13.889 6.102 12.977 1.00 83.88 197 ALA A CA 1
ATOM 1532 C C . ALA A 1 197 ? -14.531 6.372 14.340 1.00 83.88 197 ALA A C 1
ATOM 1534 O O . ALA A 1 197 ? -15.753 6.391 14.447 1.00 83.88 197 ALA A O 1
ATOM 1535 N N . TYR A 1 198 ? -13.727 6.649 15.371 1.00 82.88 198 TYR A N 1
ATOM 1536 C CA . TYR A 1 198 ? -14.252 7.012 16.689 1.00 82.88 198 TYR A CA 1
ATOM 1537 C C . TYR A 1 198 ? -15.091 8.284 16.633 1.00 82.88 198 TYR A C 1
ATOM 1539 O O . TYR A 1 198 ? -16.174 8.338 17.206 1.00 82.88 198 TYR A O 1
ATOM 1547 N N . LYS A 1 199 ? -14.640 9.302 15.898 1.00 77.50 199 LYS A N 1
ATOM 1548 C CA . LYS A 1 199 ? -15.421 10.529 15.720 1.00 77.50 199 LYS A CA 1
ATOM 1549 C C . LYS A 1 199 ? -16.764 10.261 15.031 1.00 77.50 199 LYS A C 1
ATOM 1551 O O . LYS A 1 199 ? -17.774 10.809 15.470 1.00 77.50 199 LYS A O 1
ATOM 1556 N N . HIS A 1 200 ? -16.762 9.425 13.992 1.00 78.56 200 HIS A N 1
ATOM 1557 C CA . HIS A 1 200 ? -17.952 9.033 13.239 1.00 78.56 200 HIS A CA 1
ATOM 1558 C C . HIS A 1 200 ? -18.944 8.245 14.109 1.00 78.56 200 HIS A C 1
ATOM 1560 O O . HIS A 1 200 ? -20.063 8.701 14.334 1.00 78.56 200 HIS A O 1
ATOM 1566 N N . TYR A 1 201 ? -18.529 7.097 14.652 1.00 81.25 201 TYR A N 1
ATOM 1567 C CA . TYR A 1 201 ? -19.432 6.174 15.347 1.00 81.25 201 TYR A CA 1
ATOM 1568 C C . TYR A 1 201 ? -19.856 6.649 16.742 1.00 81.25 201 TYR A C 1
ATOM 1570 O O . TYR A 1 201 ? -20.940 6.293 17.197 1.00 81.25 201 TYR A O 1
ATOM 1578 N N . GLU A 1 202 ? -19.042 7.456 17.428 1.00 81.12 202 GLU A N 1
ATOM 1579 C CA . GLU A 1 202 ? -19.401 8.030 18.736 1.00 81.12 202 GLU A CA 1
ATOM 1580 C C . GLU A 1 202 ? -20.091 9.405 18.611 1.00 81.12 202 GLU A C 1
ATOM 1582 O O . GLU A 1 202 ? -20.423 10.021 19.624 1.00 81.12 202 GLU A O 1
ATOM 1587 N N . ASN A 1 203 ? -20.304 9.906 17.384 1.00 74.19 203 ASN A N 1
ATOM 1588 C CA . ASN A 1 203 ? -20.903 11.216 17.097 1.00 74.19 203 ASN A CA 1
ATOM 1589 C C . ASN A 1 203 ? -20.241 12.371 17.884 1.00 74.19 203 ASN A C 1
ATOM 1591 O O . ASN A 1 203 ? -20.907 13.230 18.473 1.00 74.19 203 ASN A O 1
ATOM 1595 N N . LEU A 1 204 ? -18.905 12.378 17.933 1.00 68.19 204 LEU A N 1
ATOM 1596 C CA . LEU A 1 204 ? -18.146 13.364 18.704 1.00 68.19 204 LEU A CA 1
ATOM 1597 C C . LEU A 1 204 ? -18.091 14.697 17.951 1.00 68.19 204 LEU A C 1
ATOM 1599 O O . LEU A 1 204 ? -17.506 14.804 16.872 1.00 68.19 204 LEU A O 1
ATOM 1603 N N . SER A 1 205 ? -18.652 15.750 18.552 1.00 60.81 205 SER A N 1
ATOM 1604 C CA . SER A 1 205 ? -18.621 17.110 17.994 1.00 60.81 205 SER A CA 1
ATOM 1605 C C . SER A 1 205 ? -17.235 17.762 18.038 1.00 60.81 205 SER A C 1
ATOM 1607 O O . SER A 1 205 ? -16.964 18.678 17.265 1.00 60.81 205 SER A O 1
ATOM 1609 N N . SER A 1 206 ? -16.367 17.302 18.938 1.00 59.09 206 SER A N 1
ATOM 1610 C CA . SER A 1 206 ? -14.986 17.759 19.125 1.00 59.09 206 SER A CA 1
ATOM 1611 C C . SER A 1 206 ? -14.137 16.598 19.629 1.00 59.09 206 SER A C 1
ATOM 1613 O O . SER A 1 206 ? -14.633 15.764 20.392 1.00 59.09 206 SER A O 1
ATOM 1615 N N . TRP A 1 207 ? -12.865 16.539 19.233 1.00 59.09 207 TRP A N 1
ATOM 1616 C CA . TRP A 1 207 ? -11.964 15.536 19.788 1.00 59.09 207 TRP A CA 1
ATOM 1617 C C . TRP A 1 207 ? -11.626 15.901 21.225 1.00 59.09 207 TRP A C 1
ATOM 1619 O O . TRP A 1 207 ? -11.318 17.050 21.518 1.00 59.09 207 TRP A O 1
ATOM 1629 N N . ASN A 1 208 ? -11.677 14.928 22.126 1.00 57.41 208 ASN A N 1
ATOM 1630 C CA . ASN A 1 208 ? -11.161 15.107 23.470 1.00 57.41 208 ASN A CA 1
ATOM 1631 C C . ASN A 1 208 ? -10.145 13.996 23.725 1.00 57.41 208 ASN A C 1
ATOM 1633 O O . ASN A 1 208 ? -10.509 12.826 23.825 1.00 57.41 208 ASN A O 1
ATOM 1637 N N . TYR A 1 209 ? -8.870 14.364 23.852 1.00 54.31 209 TYR A N 1
ATOM 1638 C CA . TYR A 1 209 ? -7.765 13.446 24.156 1.00 54.31 209 TYR A CA 1
ATOM 1639 C C . TYR A 1 209 ? -7.865 12.794 25.558 1.00 54.31 209 TYR A C 1
ATOM 1641 O O . TYR A 1 209 ? -6.935 12.120 25.997 1.00 54.31 209 TYR A O 1
ATOM 1649 N N . SER A 1 210 ? -8.985 12.958 26.274 1.00 50.66 210 SER A N 1
ATOM 1650 C CA . SER A 1 210 ? -9.279 12.288 27.548 1.00 50.66 210 SER A CA 1
ATOM 1651 C C . SER A 1 210 ? -9.449 10.767 27.437 1.00 50.66 210 SER A C 1
ATOM 1653 O O . SER A 1 210 ? -9.398 10.070 28.453 1.00 50.66 210 SER A O 1
ATOM 1655 N N . TYR A 1 211 ? -9.569 10.216 26.225 1.00 57.09 211 TYR A N 1
ATOM 1656 C CA . TYR A 1 211 ? -9.441 8.780 25.996 1.00 57.09 211 TYR A CA 1
ATOM 1657 C C . TYR A 1 211 ? -7.988 8.339 26.225 1.00 57.09 211 TYR A C 1
ATOM 1659 O O . TYR A 1 211 ? -7.120 8.494 25.365 1.00 57.09 211 TYR A O 1
ATOM 1667 N N . SER A 1 212 ? -7.727 7.719 27.379 1.00 60.53 212 SER A N 1
ATOM 1668 C CA . SER A 1 212 ? -6.403 7.231 27.808 1.00 60.53 212 SER A CA 1
ATOM 1669 C C . SER A 1 212 ? -5.725 6.251 26.835 1.00 60.53 212 SER A C 1
ATOM 1671 O O . SER A 1 212 ? -4.537 5.951 26.991 1.00 60.53 212 SER A O 1
ATOM 1673 N N . TYR A 1 213 ? -6.442 5.776 25.816 1.00 71.25 213 TYR A N 1
ATOM 1674 C CA . TYR A 1 213 ? -5.990 4.798 24.831 1.00 71.25 213 TYR A CA 1
ATOM 1675 C C . TYR A 1 213 ? -5.415 5.408 23.538 1.00 71.25 213 TYR A C 1
ATOM 1677 O O . TYR A 1 213 ? -4.693 4.698 22.847 1.00 71.25 213 TYR A O 1
ATOM 1685 N N . PHE A 1 214 ? -5.636 6.694 23.231 1.00 81.94 214 PHE A N 1
ATOM 1686 C CA . PHE A 1 214 ? -5.035 7.358 22.056 1.00 81.94 214 PHE A CA 1
ATOM 1687 C C . PHE A 1 214 ? -3.657 7.966 22.356 1.00 81.94 214 PHE A C 1
ATOM 1689 O O . PHE A 1 214 ? -3.251 8.092 23.522 1.00 81.94 214 PHE A O 1
ATOM 1696 N N . LEU A 1 215 ? -2.919 8.326 21.301 1.00 82.00 215 LEU A N 1
ATOM 1697 C CA . LEU A 1 215 ? -1.744 9.187 21.427 1.00 82.00 215 LEU A CA 1
ATOM 1698 C C . LEU A 1 215 ? -2.196 10.590 21.836 1.00 82.00 215 LEU A C 1
ATOM 1700 O O . LEU A 1 215 ? -3.179 11.108 21.311 1.00 82.00 215 LEU A O 1
ATOM 1704 N N . ASN A 1 216 ? -1.477 11.216 22.766 1.00 78.31 216 ASN A N 1
ATOM 1705 C CA . ASN A 1 216 ? -1.707 12.630 23.064 1.00 78.31 216 ASN A CA 1
ATOM 1706 C C . ASN A 1 216 ? -1.118 13.528 21.959 1.00 78.31 216 ASN A C 1
ATOM 1708 O O . ASN A 1 216 ? -0.311 13.075 21.142 1.00 78.31 216 ASN A O 1
ATOM 1712 N N . SER A 1 217 ? -1.473 14.816 21.963 1.00 75.56 217 SER A N 1
ATOM 1713 C CA . SER A 1 217 ? -1.041 15.774 20.935 1.00 75.56 217 SER A CA 1
ATOM 1714 C C . SER A 1 217 ? 0.483 15.853 20.783 1.00 75.56 217 SER A C 1
ATOM 1716 O O . SER A 1 217 ? 0.980 15.948 19.666 1.00 75.56 217 SER A O 1
ATOM 1718 N N . SER A 1 218 ? 1.240 15.742 21.882 1.00 77.56 218 SER A N 1
ATOM 1719 C CA . SER A 1 218 ? 2.711 15.747 21.854 1.00 77.56 218 SER A CA 1
ATOM 1720 C C . SER A 1 218 ? 3.279 14.495 21.176 1.00 77.56 218 SER A C 1
ATOM 1722 O O . SER A 1 218 ? 4.121 14.595 20.288 1.00 77.56 218 SER A O 1
ATOM 1724 N N . GLN A 1 219 ? 2.767 13.310 21.516 1.00 82.75 219 GLN A N 1
ATOM 1725 C CA . GLN A 1 219 ? 3.169 12.045 20.891 1.00 82.75 219 GLN A CA 1
ATOM 1726 C C . GLN A 1 219 ? 2.827 12.017 19.398 1.00 82.75 219 GLN A C 1
ATOM 1728 O O . GLN A 1 219 ? 3.628 11.564 18.582 1.00 82.75 219 GLN A O 1
ATOM 1733 N N . LYS A 1 220 ? 1.651 12.535 19.031 1.00 81.00 220 LYS A N 1
ATOM 1734 C CA . LYS A 1 220 ? 1.227 12.667 17.636 1.00 81.00 220 LYS A CA 1
ATOM 1735 C C . LYS A 1 220 ? 2.120 13.650 16.871 1.00 81.00 220 LYS A C 1
ATOM 1737 O O . LYS A 1 220 ? 2.571 13.319 15.779 1.00 81.00 220 LYS A O 1
ATOM 1742 N N . ALA A 1 221 ? 2.452 14.801 17.461 1.00 77.31 221 ALA A N 1
ATOM 1743 C CA . ALA A 1 221 ? 3.387 15.764 16.875 1.00 77.31 221 ALA A CA 1
ATOM 1744 C C . ALA A 1 221 ? 4.779 15.156 16.651 1.00 77.31 221 ALA A C 1
ATOM 1746 O O . ALA A 1 221 ? 5.360 15.329 15.584 1.00 77.31 221 ALA A O 1
ATOM 1747 N N . GLN A 1 222 ? 5.299 14.402 17.625 1.00 78.81 222 GLN A N 1
ATOM 1748 C CA . GLN A 1 222 ? 6.579 13.700 17.493 1.00 78.81 222 GLN A CA 1
ATOM 1749 C C . GLN A 1 222 ? 6.549 12.681 16.350 1.00 78.81 222 GLN A C 1
ATOM 1751 O O . GLN A 1 222 ? 7.476 12.636 15.546 1.00 78.81 222 GLN A O 1
ATOM 1756 N N . LEU A 1 223 ? 5.468 11.906 16.235 1.00 80.38 223 LEU A N 1
ATOM 1757 C CA . LEU A 1 223 ? 5.290 10.932 15.160 1.00 80.38 223 LEU A CA 1
ATOM 1758 C C . LEU A 1 223 ? 5.278 11.589 13.773 1.00 80.38 223 LEU A C 1
ATOM 1760 O O . LEU A 1 223 ? 5.982 11.141 12.869 1.00 80.38 223 LEU A O 1
ATOM 1764 N N . MET A 1 224 ? 4.531 12.681 13.620 1.00 80.75 224 MET A N 1
ATOM 1765 C CA . MET A 1 224 ? 4.496 13.445 12.370 1.00 80.75 224 MET A CA 1
ATOM 1766 C C . MET A 1 224 ? 5.846 14.092 12.052 1.00 80.75 224 MET A C 1
ATOM 1768 O O . MET A 1 224 ? 6.286 14.064 10.904 1.00 80.75 224 MET A O 1
ATOM 1772 N N . SER A 1 225 ? 6.534 14.621 13.068 1.00 78.69 225 SER A N 1
ATOM 1773 C CA . SER A 1 225 ? 7.865 15.217 12.923 1.00 78.69 225 SER A CA 1
ATOM 1774 C C . SER A 1 225 ? 8.893 14.205 12.409 1.00 78.69 225 SER A C 1
ATOM 1776 O O . SER A 1 225 ? 9.670 14.532 11.516 1.00 78.69 225 SER A O 1
ATOM 1778 N N . LEU A 1 226 ? 8.846 12.951 12.880 1.00 77.94 226 LEU A N 1
ATOM 1779 C CA . LEU A 1 226 ? 9.721 11.885 12.377 1.00 77.94 226 LEU A CA 1
ATOM 1780 C C . LEU A 1 226 ? 9.519 11.637 10.878 1.00 77.94 226 LEU A C 1
ATOM 1782 O O . LEU A 1 226 ? 10.493 11.573 10.127 1.00 77.94 226 LEU A O 1
ATOM 1786 N N . VAL A 1 227 ? 8.271 11.521 10.415 1.00 80.69 227 VAL A N 1
ATOM 1787 C CA . VAL A 1 227 ? 7.983 11.338 8.981 1.00 80.69 227 VAL A CA 1
ATOM 1788 C C . VAL A 1 227 ? 8.402 12.566 8.180 1.00 80.69 227 VAL A C 1
ATOM 1790 O O . VAL A 1 227 ? 8.998 12.416 7.115 1.00 80.69 227 VAL A O 1
ATOM 1793 N N . LYS A 1 228 ? 8.169 13.769 8.710 1.00 80.06 228 LYS A N 1
ATOM 1794 C CA . LYS A 1 228 ? 8.584 15.020 8.076 1.00 80.06 228 LYS A CA 1
ATOM 1795 C C . LYS A 1 228 ? 10.101 15.109 7.903 1.00 80.06 228 LYS A C 1
ATOM 1797 O O . LYS A 1 228 ? 10.560 15.299 6.785 1.00 80.06 228 LYS A O 1
ATOM 1802 N N . GLU A 1 229 ? 10.880 14.933 8.970 1.00 78.56 229 GLU A N 1
ATOM 1803 C CA . GLU A 1 229 ? 12.351 14.983 8.913 1.00 78.56 229 GLU A CA 1
ATOM 1804 C C . GLU A 1 229 ? 12.902 13.963 7.903 1.00 78.56 229 GLU A C 1
ATOM 1806 O O . GLU A 1 229 ? 13.898 14.181 7.212 1.00 78.56 229 GLU A O 1
ATOM 1811 N N . SER A 1 230 ? 12.231 12.823 7.802 1.00 78.81 230 SER A N 1
ATOM 1812 C CA . SER A 1 230 ? 12.569 11.774 6.849 1.00 78.81 230 SER A CA 1
ATOM 1813 C C . SER A 1 230 ? 12.280 12.170 5.412 1.00 78.81 230 SER A C 1
ATOM 1815 O O . SER A 1 230 ? 13.081 11.870 4.529 1.00 78.81 230 SER A O 1
ATOM 1817 N N . LEU A 1 231 ? 11.146 12.830 5.196 1.00 79.69 231 LEU A N 1
ATOM 1818 C CA . LEU A 1 231 ? 10.735 13.366 3.913 1.00 79.69 231 LEU A CA 1
ATOM 1819 C C . LEU A 1 231 ? 11.663 14.495 3.451 1.00 79.69 231 LEU A C 1
ATOM 1821 O O . LEU A 1 231 ? 12.117 14.431 2.312 1.00 79.69 231 LEU A O 1
ATOM 1825 N N . ASP A 1 232 ? 12.033 15.421 4.340 1.00 77.12 232 ASP A N 1
ATOM 1826 C CA . ASP A 1 232 ? 13.026 16.473 4.069 1.00 77.12 232 ASP A CA 1
ATOM 1827 C C . ASP A 1 232 ? 14.328 15.848 3.556 1.00 77.12 232 ASP A C 1
ATOM 1829 O O . ASP A 1 232 ? 14.776 16.127 2.448 1.00 77.12 232 ASP A O 1
ATOM 1833 N N . LYS A 1 233 ? 14.866 14.871 4.295 1.00 77.50 233 LYS A N 1
ATOM 1834 C CA . LYS A 1 233 ? 16.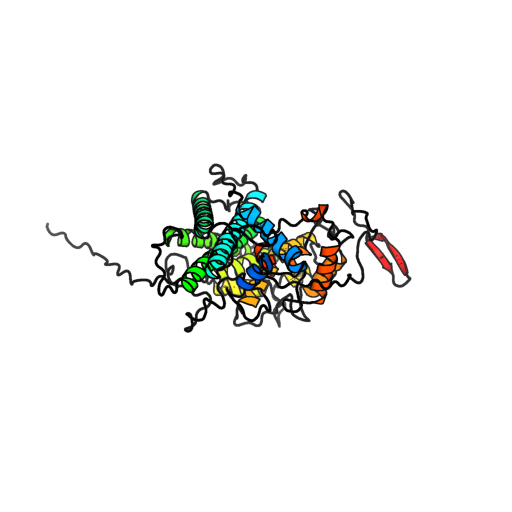091 14.159 3.902 1.00 77.50 233 LYS A CA 1
ATOM 1835 C C . LYS A 1 233 ? 15.959 13.388 2.584 1.00 77.50 233 LYS A C 1
ATOM 1837 O O . LYS A 1 233 ? 16.956 13.236 1.883 1.00 77.50 233 LYS A O 1
ATOM 1842 N N . MET A 1 234 ? 14.786 12.829 2.267 1.00 78.38 234 MET A N 1
ATOM 1843 C CA . MET A 1 234 ? 14.564 12.158 0.977 1.00 78.38 234 MET A CA 1
ATOM 1844 C C . MET A 1 234 ? 14.561 13.164 -0.172 1.00 78.38 234 MET A C 1
ATOM 1846 O O . MET A 1 234 ? 15.123 12.875 -1.225 1.00 78.38 234 MET A O 1
ATOM 1850 N N . TYR A 1 235 ? 13.933 14.319 0.031 1.00 76.38 235 TYR A N 1
ATOM 1851 C CA . TYR A 1 235 ? 13.806 15.351 -0.986 1.00 76.38 235 TYR A CA 1
ATOM 1852 C C . TYR A 1 235 ? 15.123 16.093 -1.228 1.00 76.38 235 TYR A C 1
ATOM 1854 O O . TYR A 1 235 ? 15.539 16.233 -2.378 1.00 76.38 235 TYR A O 1
ATOM 1862 N N . ASP A 1 236 ? 15.830 16.468 -0.161 1.00 75.75 236 ASP A N 1
ATOM 1863 C CA . ASP A 1 236 ? 17.168 17.062 -0.239 1.00 75.75 236 ASP A CA 1
ATOM 1864 C C . ASP A 1 236 ? 18.124 16.141 -1.002 1.00 75.75 236 ASP A C 1
ATOM 1866 O O . ASP A 1 236 ? 18.829 16.582 -1.902 1.00 75.75 236 ASP A O 1
ATOM 1870 N N . HIS A 1 237 ? 18.068 14.832 -0.738 1.00 72.75 237 HIS A N 1
ATOM 1871 C CA . HIS A 1 237 ? 18.908 13.865 -1.438 1.00 72.75 237 HIS A CA 1
ATOM 1872 C C . HIS A 1 237 ? 18.636 13.780 -2.948 1.00 72.75 237 HIS A C 1
ATOM 1874 O O . HIS A 1 237 ? 19.559 13.517 -3.714 1.00 72.75 237 HIS A O 1
ATOM 1880 N N . LEU A 1 238 ? 17.392 13.985 -3.395 1.00 71.88 238 LEU A N 1
ATOM 1881 C CA . LEU A 1 238 ? 17.094 14.049 -4.829 1.00 71.88 238 LEU A CA 1
ATOM 1882 C C . LEU A 1 238 ? 17.744 15.286 -5.461 1.00 71.88 238 LEU A C 1
ATOM 1884 O O . LEU A 1 238 ? 18.285 15.196 -6.560 1.00 71.88 238 LEU A O 1
ATOM 1888 N N . LYS A 1 239 ? 17.723 16.420 -4.748 1.00 68.75 239 LYS A N 1
ATOM 1889 C CA . LYS A 1 239 ? 18.293 17.698 -5.199 1.00 68.75 239 LYS A CA 1
ATOM 1890 C C . LYS A 1 239 ? 19.814 17.764 -5.093 1.00 68.75 239 LYS A C 1
ATOM 1892 O O . LYS A 1 239 ? 20.432 18.519 -5.843 1.00 68.75 239 LYS A O 1
ATOM 1897 N N . ASP A 1 240 ? 20.411 16.979 -4.201 1.00 64.75 240 ASP A N 1
ATOM 1898 C CA . ASP A 1 240 ? 21.856 16.852 -4.063 1.00 64.75 240 ASP A CA 1
ATOM 1899 C C . ASP A 1 240 ? 22.430 16.226 -5.336 1.00 64.75 240 ASP A C 1
ATOM 1901 O O . ASP A 1 240 ? 22.302 15.032 -5.596 1.00 64.75 240 ASP A O 1
ATOM 1905 N N . GLY A 1 241 ? 23.044 17.065 -6.162 1.00 58.59 241 GLY A N 1
ATOM 1906 C CA . GLY A 1 241 ? 23.588 16.704 -7.459 1.00 58.59 241 GLY A CA 1
ATOM 1907 C C . GLY A 1 241 ? 24.967 17.312 -7.673 1.00 58.59 241 GLY A C 1
ATOM 1908 O O . GLY A 1 241 ? 25.234 18.443 -7.260 1.00 58.59 241 GLY A O 1
ATOM 1909 N N . ALA A 1 242 ? 25.866 16.581 -8.328 1.00 51.09 242 ALA A N 1
ATOM 1910 C CA . ALA A 1 242 ? 27.159 17.120 -8.738 1.00 51.09 242 ALA A CA 1
ATOM 1911 C C . ALA A 1 242 ? 27.053 17.695 -10.156 1.00 51.09 242 ALA A C 1
ATOM 1913 O O . ALA A 1 242 ? 26.426 17.105 -11.031 1.00 51.09 242 ALA A O 1
ATOM 1914 N N . LEU A 1 243 ? 27.708 18.836 -10.400 1.00 54.22 243 LEU A N 1
ATOM 1915 C CA . LEU A 1 243 ? 27.825 19.441 -11.737 1.00 54.22 243 LEU A CA 1
ATOM 1916 C C . LEU A 1 243 ? 26.477 19.791 -12.408 1.00 54.22 243 LEU A C 1
ATOM 1918 O O . LEU A 1 243 ? 26.406 19.876 -13.630 1.00 54.22 243 LEU A O 1
ATOM 1922 N N . GLY A 1 244 ? 25.424 20.029 -11.617 1.00 56.12 244 GLY A N 1
ATOM 1923 C CA . GLY A 1 244 ? 24.098 20.407 -12.121 1.00 56.12 244 GLY A CA 1
ATOM 1924 C C . GLY A 1 244 ? 23.223 19.240 -12.591 1.00 56.12 244 GLY A C 1
ATOM 1925 O O . GLY A 1 244 ? 22.171 19.503 -13.160 1.00 56.12 244 GLY A O 1
ATOM 1926 N N . VAL A 1 245 ? 23.639 17.991 -12.350 1.00 57.25 245 VAL A N 1
ATOM 1927 C CA . VAL A 1 245 ? 22.828 16.779 -12.560 1.00 57.25 245 VAL A CA 1
ATOM 1928 C C . VAL A 1 245 ? 22.317 16.312 -11.207 1.00 57.25 245 VAL A C 1
ATOM 1930 O O . VAL A 1 245 ? 23.123 16.069 -10.306 1.00 57.25 245 VAL A O 1
ATOM 1933 N N . THR A 1 246 ? 21.002 16.203 -11.048 1.00 69.56 246 THR A N 1
ATOM 1934 C CA . THR A 1 246 ? 20.392 15.745 -9.792 1.00 69.56 246 THR A CA 1
ATOM 1935 C C . THR A 1 246 ? 20.590 14.236 -9.595 1.00 69.56 246 THR A C 1
ATOM 1937 O O . THR A 1 246 ? 20.846 13.498 -10.549 1.00 69.56 246 THR A O 1
ATOM 1940 N N . THR A 1 247 ? 20.505 13.737 -8.355 1.00 68.00 247 THR A N 1
ATOM 1941 C CA . THR A 1 247 ? 20.737 12.301 -8.080 1.00 68.00 247 THR A CA 1
ATOM 1942 C C . THR A 1 247 ? 19.730 11.410 -8.817 1.00 68.00 247 THR A C 1
ATOM 1944 O O . THR A 1 247 ? 20.078 10.322 -9.276 1.00 68.00 247 THR A O 1
ATOM 1947 N N . ASP A 1 248 ? 18.490 11.869 -8.976 1.00 68.69 248 ASP A N 1
ATOM 1948 C CA . ASP A 1 248 ? 17.450 11.147 -9.711 1.00 68.69 248 ASP A CA 1
ATOM 1949 C C . ASP A 1 248 ? 17.691 11.108 -11.228 1.00 68.69 248 ASP A C 1
ATOM 1951 O O . ASP A 1 248 ? 17.299 10.142 -11.881 1.00 68.69 248 ASP A O 1
ATOM 1955 N N . GLU A 1 249 ? 18.396 12.098 -11.778 1.00 68.44 249 GLU A N 1
ATOM 1956 C CA . GLU A 1 249 ? 18.848 12.106 -13.173 1.00 68.44 249 GLU A CA 1
ATOM 1957 C C . GLU A 1 249 ? 20.095 11.239 -13.393 1.00 68.44 249 GLU A C 1
ATOM 1959 O O . GLU A 1 249 ? 20.246 10.634 -14.455 1.00 68.44 249 GLU A O 1
ATOM 1964 N N . ALA A 1 250 ? 20.981 11.153 -12.395 1.00 66.25 250 ALA A N 1
ATOM 1965 C CA . ALA A 1 250 ? 22.186 10.326 -12.451 1.00 66.25 250 ALA A CA 1
ATOM 1966 C C . ALA A 1 250 ? 21.883 8.817 -12.356 1.00 66.25 250 ALA A C 1
ATOM 1968 O O . ALA A 1 250 ? 22.611 8.006 -12.930 1.00 66.25 250 ALA A O 1
ATOM 1969 N N . GLU A 1 251 ? 20.803 8.439 -11.665 1.00 71.44 251 GLU A N 1
ATOM 1970 C CA . GLU A 1 251 ? 20.358 7.051 -11.490 1.00 71.44 251 GLU A CA 1
ATOM 1971 C C . GLU A 1 251 ? 18.872 6.880 -11.881 1.00 71.44 251 GLU A C 1
ATOM 1973 O O . GLU A 1 251 ? 18.026 6.645 -11.009 1.00 71.44 251 GLU A O 1
ATOM 1978 N N . PRO A 1 252 ? 18.512 6.946 -13.182 1.00 69.50 252 PRO A N 1
ATOM 1979 C CA . PRO A 1 252 ? 17.118 6.946 -13.648 1.00 69.50 252 PRO A CA 1
ATOM 1980 C C . PRO A 1 252 ? 16.440 5.554 -13.614 1.00 69.50 252 PRO A C 1
ATOM 1982 O O . PRO A 1 252 ? 15.598 5.234 -14.456 1.00 69.50 252 PRO A O 1
ATOM 1985 N N . GLY A 1 253 ? 16.823 4.722 -12.641 1.00 75.44 253 GLY A N 1
ATOM 1986 C CA . GLY A 1 253 ? 16.335 3.373 -12.353 1.00 75.44 253 GLY A CA 1
ATOM 1987 C C . GLY A 1 253 ? 14.890 3.300 -11.840 1.00 75.44 253 GLY A C 1
ATOM 1988 O O . GLY A 1 253 ? 14.084 4.223 -11.961 1.00 75.44 253 GLY A O 1
ATOM 1989 N N . ASN A 1 254 ? 14.561 2.214 -11.149 1.00 80.44 254 ASN A N 1
ATOM 1990 C CA . ASN A 1 254 ? 13.354 2.087 -10.331 1.00 80.44 254 ASN A CA 1
ATOM 1991 C C . ASN A 1 254 ? 13.347 3.028 -9.118 1.00 80.44 254 ASN A C 1
ATOM 1993 O O . ASN A 1 254 ? 12.285 3.370 -8.587 1.00 80.44 254 ASN A O 1
ATOM 1997 N N . ARG A 1 255 ? 14.534 3.418 -8.654 1.00 82.06 255 ARG A N 1
ATOM 1998 C CA . ARG A 1 255 ? 14.753 4.141 -7.407 1.00 82.06 255 ARG A CA 1
ATOM 1999 C C . ARG A 1 255 ? 14.018 5.489 -7.371 1.00 82.06 255 ARG A C 1
ATOM 2001 O O . ARG A 1 255 ? 13.273 5.686 -6.409 1.00 82.06 255 ARG A O 1
ATOM 2008 N N . PRO A 1 256 ? 14.096 6.373 -8.384 1.00 83.56 256 PRO A N 1
ATOM 2009 C CA . PRO A 1 256 ? 13.297 7.599 -8.407 1.00 83.56 256 PRO A CA 1
ATOM 2010 C C . PRO A 1 256 ? 11.787 7.365 -8.283 1.00 83.56 256 PRO A C 1
ATOM 2012 O O . PRO A 1 256 ? 11.126 8.062 -7.517 1.00 83.56 256 PRO A O 1
ATOM 2015 N N . LEU A 1 257 ? 11.224 6.349 -8.953 1.00 84.50 257 LEU A N 1
ATOM 2016 C CA . LEU A 1 257 ? 9.791 6.034 -8.832 1.00 84.50 257 LEU A CA 1
ATOM 2017 C C . LEU A 1 257 ? 9.409 5.632 -7.409 1.00 84.50 257 LEU A C 1
ATOM 2019 O O . LEU A 1 257 ? 8.343 6.020 -6.931 1.00 84.50 257 LEU A O 1
ATOM 2023 N N . ILE A 1 258 ? 10.271 4.879 -6.725 1.00 86.12 258 ILE A N 1
ATOM 2024 C CA . ILE A 1 258 ? 10.078 4.499 -5.322 1.00 86.12 258 ILE A CA 1
ATOM 2025 C C . ILE A 1 258 ? 10.135 5.740 -4.430 1.00 86.12 258 ILE A C 1
ATOM 2027 O O . ILE A 1 258 ? 9.226 5.933 -3.625 1.00 86.12 258 ILE A O 1
ATOM 2031 N N . ILE A 1 259 ? 11.149 6.594 -4.604 1.00 85.44 259 ILE A N 1
ATOM 2032 C CA . ILE A 1 259 ? 11.338 7.800 -3.787 1.00 85.44 259 ILE A CA 1
ATOM 2033 C C . ILE A 1 259 ? 10.167 8.760 -3.962 1.00 85.44 259 ILE A C 1
ATOM 2035 O O . ILE A 1 259 ? 9.536 9.118 -2.973 1.00 85.44 259 ILE A O 1
ATOM 2039 N N . TYR A 1 260 ? 9.833 9.136 -5.198 1.00 87.12 260 TYR A N 1
ATOM 2040 C CA . TYR A 1 260 ? 8.721 10.047 -5.459 1.00 87.12 260 TYR A CA 1
ATOM 2041 C C . TYR A 1 260 ? 7.389 9.454 -4.982 1.00 87.12 260 TYR A C 1
ATOM 2043 O O . TYR A 1 260 ? 6.589 10.167 -4.381 1.00 87.12 260 TYR A O 1
ATOM 2051 N N . SER A 1 261 ? 7.173 8.140 -5.124 1.00 88.50 261 SER A N 1
ATOM 2052 C CA . SER A 1 261 ? 5.972 7.502 -4.564 1.00 88.50 261 SER A CA 1
ATOM 2053 C C . SER A 1 261 ? 5.908 7.599 -3.037 1.00 88.50 261 SER A C 1
ATOM 2055 O O . SER A 1 261 ? 4.846 7.874 -2.477 1.00 88.50 261 SER A O 1
ATOM 2057 N N . SER A 1 262 ? 7.041 7.393 -2.361 1.00 88.00 262 SER A N 1
ATOM 2058 C CA . SER A 1 262 ? 7.152 7.533 -0.910 1.00 88.00 262 SER A CA 1
ATOM 2059 C C . SER A 1 262 ? 6.981 8.983 -0.452 1.00 88.00 262 SER A C 1
ATOM 2061 O O . SER A 1 262 ? 6.304 9.201 0.552 1.00 88.00 262 SER A O 1
ATOM 2063 N N . ILE A 1 263 ? 7.539 9.961 -1.177 1.00 85.94 263 ILE A N 1
ATOM 2064 C CA . ILE A 1 263 ? 7.365 11.397 -0.908 1.00 85.94 263 ILE A CA 1
ATOM 2065 C C . IL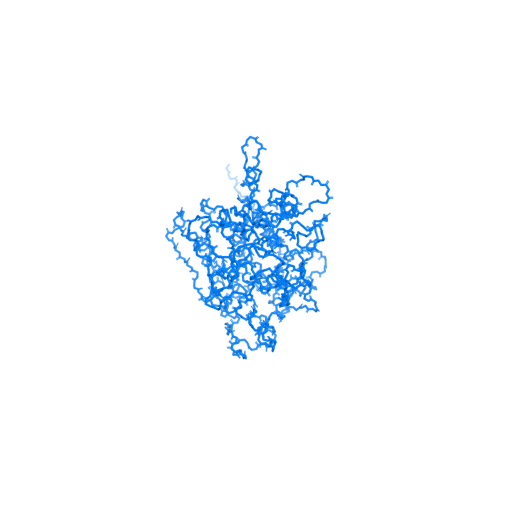E A 1 263 ? 5.889 11.765 -1.024 1.00 85.94 263 ILE A C 1
ATOM 2067 O O . ILE A 1 263 ? 5.321 12.208 -0.035 1.00 85.94 263 ILE A O 1
ATOM 2071 N N . ALA A 1 264 ? 5.240 11.500 -2.164 1.00 85.75 264 ALA A N 1
ATOM 2072 C CA . ALA A 1 264 ? 3.832 11.849 -2.363 1.00 85.75 264 ALA A CA 1
ATOM 2073 C C . ALA A 1 264 ? 2.928 11.245 -1.286 1.00 85.75 264 ALA A C 1
ATOM 2075 O O . ALA A 1 264 ? 2.129 11.950 -0.680 1.00 85.75 264 ALA A O 1
ATOM 2076 N N . TYR A 1 265 ? 3.062 9.941 -1.023 1.00 87.62 265 TYR A N 1
ATOM 2077 C CA . TYR A 1 265 ? 2.214 9.275 -0.038 1.00 87.62 265 TYR A CA 1
ATOM 2078 C C . TYR A 1 265 ? 2.442 9.839 1.368 1.00 87.62 265 TYR A C 1
ATOM 2080 O O . TYR A 1 265 ? 1.487 10.092 2.097 1.00 87.62 265 TYR A O 1
ATOM 2088 N N . SER A 1 266 ? 3.701 10.060 1.752 1.00 86.50 266 SER A N 1
ATOM 2089 C CA . SER A 1 266 ? 4.029 10.611 3.070 1.00 86.50 266 SER A CA 1
ATOM 2090 C C . SER A 1 266 ? 3.553 12.057 3.201 1.00 86.50 266 SER A C 1
ATOM 2092 O O . SER A 1 266 ? 2.989 12.411 4.230 1.00 86.50 266 SER A O 1
ATOM 2094 N N . SER A 1 267 ? 3.683 12.863 2.147 1.00 82.44 267 SER A N 1
ATOM 2095 C CA . SER A 1 267 ? 3.130 14.215 2.072 1.00 82.44 267 SER A CA 1
ATOM 2096 C C . SER A 1 267 ? 1.612 14.230 2.248 1.00 82.44 267 SER A C 1
ATOM 2098 O O . SER A 1 267 ? 1.108 15.007 3.051 1.00 82.44 267 SER A O 1
ATOM 2100 N N . LEU A 1 268 ? 0.874 13.330 1.588 1.00 80.19 268 LEU A N 1
ATOM 2101 C CA . LEU A 1 268 ? -0.584 13.216 1.750 1.00 80.19 268 LEU A CA 1
ATOM 2102 C C . LEU A 1 268 ? -0.996 12.893 3.195 1.00 80.19 268 LEU A C 1
ATOM 2104 O O . LEU A 1 268 ? -2.050 13.316 3.663 1.00 80.19 268 LEU A O 1
ATOM 2108 N N . VAL A 1 269 ? -0.160 12.154 3.926 1.00 80.50 269 VAL A N 1
ATOM 2109 C CA . VAL A 1 269 ? -0.367 11.892 5.358 1.00 80.50 269 VAL A CA 1
ATOM 2110 C C . VAL A 1 269 ? -0.025 13.115 6.211 1.00 80.50 269 VAL A C 1
ATOM 2112 O O . VAL A 1 269 ? -0.619 13.295 7.269 1.00 80.50 269 VAL A O 1
ATOM 2115 N N . LEU A 1 270 ? 0.897 13.968 5.761 1.00 75.81 270 LEU A N 1
ATOM 2116 C CA . LEU A 1 270 ? 1.296 15.200 6.443 1.00 75.81 270 LEU A CA 1
ATOM 2117 C C . LEU A 1 270 ? 0.403 16.413 6.130 1.00 75.81 270 LEU A C 1
ATOM 2119 O O . LEU A 1 270 ? 0.488 17.386 6.872 1.00 75.81 270 LEU A O 1
ATOM 2123 N N . GLN A 1 271 ? -0.488 16.358 5.128 1.00 67.69 271 GLN A N 1
ATOM 2124 C CA . GLN A 1 271 ? -1.474 17.413 4.797 1.00 67.69 271 GLN A CA 1
ATOM 2125 C C . GLN A 1 271 ? -2.525 17.683 5.909 1.00 67.69 271 GLN A C 1
ATOM 2127 O O . GLN A 1 271 ? -3.564 18.293 5.667 1.00 67.69 271 GLN A O 1
ATOM 2132 N N . HIS A 1 272 ? -2.282 17.246 7.151 1.00 56.94 272 HIS A N 1
ATOM 2133 C CA . HIS A 1 272 ? -3.206 17.402 8.276 1.00 56.94 272 HIS A CA 1
ATOM 2134 C C . HIS A 1 272 ? -3.258 18.804 8.888 1.00 56.94 272 HIS A C 1
ATOM 2136 O O . HIS A 1 272 ? -2.264 19.529 8.868 1.00 56.94 272 HIS A O 1
ATOM 2142 N N . PRO A 1 273 ? -4.432 19.193 9.436 1.00 48.88 273 PRO A N 1
ATOM 2143 C CA . PRO A 1 273 ? -4.831 20.581 9.622 1.00 48.88 273 PRO A CA 1
ATOM 2144 C C . PRO A 1 273 ? -4.043 21.283 10.718 1.00 48.88 273 PRO A C 1
ATOM 2146 O O . PRO A 1 273 ? -3.786 20.705 11.766 1.00 48.88 273 PRO A O 1
ATOM 2149 N N . ILE A 1 274 ? -3.766 22.561 10.458 1.00 43.69 274 ILE A N 1
ATOM 2150 C CA . ILE A 1 274 ? -3.893 23.764 11.304 1.00 43.69 274 ILE A CA 1
ATOM 2151 C C . ILE A 1 274 ? -3.417 23.710 12.778 1.00 43.69 274 ILE A C 1
ATOM 2153 O O . ILE A 1 274 ? -2.737 24.633 13.214 1.00 43.69 274 ILE A O 1
ATOM 2157 N N . GLU A 1 275 ? -3.698 22.662 13.550 1.00 41.16 275 GLU A N 1
ATOM 2158 C CA . GLU A 1 275 ? -3.314 22.498 14.965 1.00 41.16 275 GLU A CA 1
ATOM 2159 C C . GLU A 1 275 ? -1.807 22.428 15.220 1.00 41.16 275 GLU A C 1
ATOM 2161 O O . GLU A 1 275 ? -1.358 22.704 16.330 1.00 41.16 275 GLU A O 1
ATOM 2166 N N . PHE A 1 276 ? -1.015 22.088 14.203 1.00 47.09 276 PHE A N 1
ATOM 2167 C CA . PHE A 1 276 ? 0.446 22.082 14.294 1.00 47.09 276 PHE A CA 1
ATOM 2168 C C . PHE A 1 276 ? 1.094 23.260 13.554 1.00 47.09 276 PHE A C 1
ATOM 2170 O O . PHE A 1 276 ? 2.319 23.264 13.398 1.00 47.09 276 PHE A O 1
ATOM 2177 N N . ILE A 1 277 ? 0.310 24.262 13.117 1.00 41.19 277 ILE A N 1
ATOM 2178 C CA . ILE A 1 277 ? 0.838 25.512 12.546 1.00 41.19 277 ILE A CA 1
ATOM 2179 C C . ILE A 1 277 ? 1.732 26.166 13.603 1.00 41.19 277 ILE A C 1
ATOM 2181 O O . ILE A 1 277 ? 1.263 26.701 14.603 1.00 41.19 277 ILE A O 1
ATOM 2185 N N . GLY A 1 278 ? 3.045 26.072 13.388 1.00 43.19 278 GLY A N 1
ATOM 2186 C CA . GLY A 1 278 ? 4.083 26.569 14.294 1.00 43.19 278 GLY A CA 1
ATOM 2187 C C . GLY A 1 278 ? 4.989 25.494 14.908 1.00 43.19 278 GLY A C 1
ATOM 2188 O O . GLY A 1 278 ? 6.059 25.843 15.398 1.00 43.19 278 GLY A O 1
ATOM 2189 N N . LEU A 1 279 ? 4.620 24.207 14.857 1.00 41.16 279 LEU A N 1
ATOM 2190 C CA . LEU A 1 279 ? 5.442 23.090 15.360 1.00 41.16 279 LEU A CA 1
ATOM 2191 C C . LEU A 1 279 ? 6.137 22.287 14.251 1.00 41.16 279 LEU A C 1
ATOM 2193 O O . LEU A 1 279 ? 7.134 21.618 14.518 1.00 41.16 279 LEU A O 1
ATOM 2197 N N . LEU A 1 280 ? 5.646 22.365 13.013 1.00 42.22 280 LEU A N 1
ATOM 2198 C CA . LEU A 1 280 ? 6.280 21.764 11.840 1.00 42.22 280 LEU A CA 1
ATOM 2199 C C . LEU A 1 280 ? 6.813 22.889 10.928 1.00 42.22 280 LEU A C 1
ATOM 2201 O O . LEU A 1 280 ? 6.048 23.795 10.601 1.00 42.22 280 LEU A O 1
ATOM 2205 N N . PRO A 1 281 ? 8.103 22.884 10.527 1.00 42.84 281 PRO A N 1
ATOM 2206 C CA . PRO A 1 281 ? 8.633 23.856 9.566 1.00 42.84 281 PRO A CA 1
ATOM 2207 C C . PRO A 1 281 ? 7.833 23.849 8.255 1.00 42.84 281 PRO A C 1
ATOM 2209 O O . PRO A 1 281 ? 7.449 22.770 7.804 1.00 42.84 281 PRO A O 1
ATOM 2212 N N . ASN A 1 282 ? 7.633 25.019 7.635 1.00 48.53 282 ASN A N 1
ATOM 2213 C CA . ASN A 1 282 ? 6.978 25.168 6.327 1.00 48.53 282 ASN A CA 1
ATOM 2214 C C . ASN A 1 282 ? 7.707 24.339 5.258 1.00 48.53 282 ASN A C 1
ATOM 2216 O O . ASN A 1 282 ? 8.717 24.777 4.713 1.00 48.53 282 ASN A O 1
ATOM 2220 N N . ILE A 1 283 ? 7.185 23.157 4.956 1.00 54.59 283 ILE A N 1
ATOM 2221 C CA . ILE A 1 283 ? 7.385 22.510 3.663 1.00 54.59 283 ILE A CA 1
ATOM 2222 C C . ILE A 1 283 ? 6.129 22.822 2.863 1.00 54.59 283 ILE A C 1
ATOM 2224 O O . ILE A 1 283 ? 5.026 22.678 3.393 1.00 54.59 283 ILE A O 1
ATOM 2228 N N . ASP A 1 284 ? 6.285 23.217 1.605 1.00 67.38 284 ASP A N 1
ATOM 2229 C CA . ASP A 1 284 ? 5.167 23.247 0.669 1.00 67.38 284 ASP A CA 1
ATOM 2230 C C . ASP A 1 284 ? 4.804 21.797 0.291 1.00 67.38 284 ASP A C 1
ATOM 2232 O O . ASP A 1 284 ? 5.313 21.205 -0.660 1.00 67.38 284 ASP A O 1
ATOM 2236 N N . VAL A 1 285 ? 4.009 21.157 1.155 1.00 70.75 285 VAL A N 1
ATOM 2237 C CA . VAL A 1 285 ? 3.595 19.752 1.015 1.00 70.75 285 VAL A CA 1
ATOM 2238 C C . VAL A 1 285 ? 2.821 19.541 -0.292 1.00 70.75 285 VAL A C 1
ATOM 2240 O O . VAL A 1 285 ? 2.921 18.468 -0.892 1.00 70.75 285 VAL A O 1
ATOM 2243 N N . ASP A 1 286 ? 2.108 20.570 -0.753 1.00 70.50 286 ASP A N 1
ATOM 2244 C CA . ASP A 1 286 ? 1.342 20.553 -1.997 1.00 70.50 286 ASP A CA 1
ATOM 2245 C C . ASP A 1 286 ? 2.276 20.534 -3.212 1.00 70.50 286 ASP A C 1
ATOM 2247 O O . ASP A 1 286 ? 2.096 19.691 -4.097 1.00 70.50 286 ASP A O 1
ATOM 2251 N N . GLU A 1 287 ? 3.326 21.365 -3.214 1.00 73.50 287 GLU A N 1
ATOM 2252 C CA . GLU A 1 287 ? 4.378 21.339 -4.242 1.00 73.50 287 GLU A CA 1
ATOM 2253 C C . GLU A 1 287 ? 5.042 19.954 -4.328 1.00 73.50 287 GLU A C 1
ATOM 2255 O O . GLU A 1 287 ? 5.224 19.411 -5.421 1.00 73.50 287 GLU A O 1
ATOM 2260 N N . LEU A 1 288 ? 5.338 19.323 -3.186 1.00 76.44 288 LEU A N 1
ATOM 2261 C CA . LEU A 1 288 ? 5.937 17.984 -3.160 1.00 76.44 288 LEU A CA 1
ATOM 2262 C C . LEU A 1 288 ? 5.020 16.902 -3.734 1.00 76.44 288 LEU A C 1
ATOM 2264 O O . LEU A 1 288 ? 5.489 16.001 -4.435 1.00 76.44 288 LEU A O 1
ATOM 2268 N N . ILE A 1 289 ? 3.723 16.953 -3.421 1.00 78.38 289 ILE A N 1
ATOM 2269 C CA . ILE A 1 289 ? 2.736 16.012 -3.968 1.00 78.38 289 ILE A CA 1
ATOM 2270 C C . ILE A 1 289 ? 2.622 16.207 -5.472 1.00 78.38 289 ILE A C 1
ATOM 2272 O O . ILE A 1 289 ? 2.616 15.224 -6.217 1.00 78.38 289 ILE A O 1
ATOM 2276 N N . GLU A 1 290 ? 2.559 17.457 -5.923 1.00 78.19 290 GLU A N 1
ATOM 2277 C CA . GLU A 1 290 ? 2.494 17.796 -7.337 1.00 78.19 290 GLU A CA 1
ATOM 2278 C C . GLU A 1 290 ? 3.725 17.286 -8.090 1.00 78.19 290 GLU A C 1
ATOM 2280 O O . GLU A 1 290 ? 3.582 16.566 -9.084 1.00 78.19 290 GLU A O 1
ATOM 2285 N N . GLU A 1 291 ? 4.926 17.605 -7.605 1.00 78.62 291 GLU A N 1
ATOM 2286 C CA . GLU A 1 291 ? 6.178 17.177 -8.223 1.00 78.62 291 GLU A CA 1
ATOM 2287 C C . GLU A 1 291 ? 6.247 15.647 -8.294 1.00 78.62 291 GLU A C 1
ATOM 2289 O O . GLU A 1 291 ? 6.517 15.070 -9.349 1.00 78.62 291 GLU A O 1
ATOM 2294 N N . ALA A 1 292 ? 5.927 14.962 -7.200 1.00 82.69 292 ALA A N 1
ATOM 2295 C CA . ALA A 1 292 ? 5.983 13.512 -7.146 1.00 82.69 292 ALA A CA 1
ATOM 2296 C C . ALA A 1 292 ? 4.933 12.820 -8.036 1.00 82.69 292 ALA A C 1
ATOM 2298 O O . ALA A 1 292 ? 5.246 11.830 -8.709 1.00 82.69 292 ALA A O 1
ATOM 2299 N N . LEU A 1 293 ? 3.703 13.339 -8.107 1.00 81.69 293 LEU A N 1
ATOM 2300 C CA . LEU A 1 293 ? 2.683 12.838 -9.037 1.00 81.69 293 LEU A CA 1
ATOM 2301 C C . LEU A 1 293 ? 3.094 13.077 -10.491 1.00 81.69 293 LEU A C 1
ATOM 2303 O O . LEU A 1 293 ? 2.928 12.193 -11.332 1.00 81.69 293 LEU A O 1
ATOM 2307 N N . LYS A 1 294 ? 3.709 14.221 -10.799 1.00 80.44 294 LYS A N 1
ATOM 2308 C CA . LYS A 1 294 ? 4.268 14.500 -12.126 1.00 80.44 294 LYS A CA 1
ATOM 2309 C C . LYS A 1 294 ? 5.356 13.493 -12.509 1.00 80.44 294 LYS A C 1
ATOM 2311 O O . LYS A 1 294 ? 5.318 12.951 -13.607 1.00 80.44 294 LYS A O 1
ATOM 2316 N N . LYS A 1 295 ? 6.292 13.197 -11.604 1.00 81.31 295 LYS A N 1
ATOM 2317 C CA . LYS A 1 295 ? 7.435 12.294 -11.852 1.00 81.31 295 LYS A CA 1
ATOM 2318 C C . LYS A 1 295 ? 7.042 10.812 -11.933 1.00 81.31 295 LYS A C 1
ATOM 2320 O O . LYS A 1 295 ? 7.759 10.017 -12.544 1.00 81.31 295 LYS A O 1
ATOM 2325 N N . THR A 1 296 ? 5.899 10.443 -11.350 1.00 83.12 296 THR A N 1
ATOM 2326 C CA . THR A 1 296 ? 5.340 9.076 -11.369 1.00 83.12 296 THR A CA 1
ATOM 2327 C C . THR A 1 296 ? 4.205 8.876 -12.386 1.00 83.12 296 THR A C 1
ATOM 2329 O O . THR A 1 296 ? 3.709 7.753 -12.516 1.00 83.12 296 THR A O 1
ATOM 2332 N N . SER A 1 297 ? 3.808 9.925 -13.120 1.00 76.62 297 SER A N 1
ATOM 2333 C CA . SER A 1 297 ? 2.764 9.913 -14.161 1.00 76.62 297 SER A CA 1
ATOM 2334 C C . SER A 1 297 ? 3.338 10.124 -15.567 1.00 76.62 297 SER A C 1
ATOM 2336 O O . SER A 1 297 ? 4.535 10.335 -15.738 1.00 76.62 297 SER A O 1
ATOM 2338 N N . LYS A 1 298 ? 2.472 10.083 -16.590 1.00 66.25 298 LYS A N 1
ATOM 2339 C CA . LYS A 1 298 ? 2.777 10.607 -17.930 1.00 66.25 298 LYS A CA 1
ATOM 2340 C C . LYS A 1 298 ? 2.246 12.041 -18.042 1.00 66.25 298 LYS A C 1
ATOM 2342 O O . LYS A 1 298 ? 1.037 12.251 -17.933 1.00 66.25 298 LYS A O 1
ATOM 2347 N N . SER A 1 299 ? 3.126 13.014 -18.292 1.00 53.69 299 SER A N 1
ATOM 2348 C CA . SER A 1 299 ? 2.727 14.393 -18.624 1.00 53.69 299 SER A CA 1
ATOM 2349 C C . SER A 1 299 ? 2.151 14.448 -20.044 1.00 53.69 299 SER A C 1
ATOM 2351 O O . SER A 1 299 ? 2.718 13.875 -20.973 1.00 53.69 299 SER A O 1
ATOM 2353 N N . ALA A 1 300 ? 1.029 15.143 -20.235 1.00 45.56 300 ALA A N 1
ATOM 2354 C CA . ALA A 1 300 ? 0.291 15.177 -21.499 1.00 45.56 300 ALA A CA 1
ATOM 2355 C C . ALA A 1 300 ? 0.949 16.005 -22.629 1.00 45.56 300 ALA A C 1
ATOM 2357 O O . ALA A 1 300 ? 0.326 16.184 -23.673 1.00 45.56 300 ALA A O 1
ATOM 2358 N N . GLY A 1 301 ? 2.177 16.519 -22.475 1.00 44.59 301 GLY A N 1
ATOM 2359 C CA . GLY A 1 301 ? 2.719 17.427 -23.497 1.00 44.59 301 GLY A CA 1
ATOM 2360 C C . GLY A 1 301 ? 4.205 17.772 -23.481 1.00 44.59 301 GLY A C 1
ATOM 2361 O O . GLY A 1 301 ? 4.596 18.649 -24.244 1.00 44.59 301 GLY A O 1
ATOM 2362 N N . THR A 1 302 ? 5.053 17.138 -22.669 1.00 45.47 302 THR A N 1
ATOM 2363 C CA . THR A 1 302 ? 6.489 17.471 -22.634 1.00 45.47 302 THR A CA 1
ATOM 2364 C C . THR A 1 302 ? 7.361 16.251 -22.337 1.00 45.47 302 THR A C 1
ATOM 2366 O O . THR A 1 302 ? 6.971 15.388 -21.555 1.00 45.47 302 THR A O 1
ATOM 2369 N N . ASN A 1 303 ? 8.579 16.232 -22.897 1.00 47.41 303 ASN A N 1
ATOM 2370 C CA . ASN A 1 303 ? 9.698 15.329 -22.558 1.00 47.41 303 ASN A CA 1
ATOM 2371 C C . ASN A 1 303 ? 10.198 15.504 -21.100 1.00 47.41 303 ASN A C 1
ATOM 2373 O O . ASN A 1 303 ? 11.380 15.339 -20.819 1.00 47.41 303 ASN A O 1
ATOM 2377 N N . SER A 1 304 ? 9.350 15.941 -20.166 1.00 46.66 304 SER A N 1
ATOM 2378 C CA . SER A 1 304 ? 9.745 16.188 -18.780 1.00 46.66 304 SER A CA 1
ATOM 2379 C C . SER A 1 304 ? 9.998 14.863 -18.068 1.00 46.66 304 SER A C 1
ATOM 2381 O O . SER A 1 304 ? 9.066 14.070 -18.026 1.00 46.66 304 SER A O 1
ATOM 2383 N N . ASN A 1 305 ? 11.195 14.673 -17.497 1.00 54.88 305 ASN A N 1
ATOM 2384 C CA . ASN A 1 305 ? 11.691 13.550 -16.681 1.00 54.88 305 ASN A CA 1
ATOM 2385 C C . ASN A 1 305 ? 10.593 12.718 -15.975 1.00 54.88 305 ASN A C 1
ATOM 2387 O O . ASN A 1 305 ? 10.387 12.860 -14.769 1.00 54.88 305 ASN A O 1
ATOM 2391 N N . TYR A 1 306 ? 9.878 11.858 -16.704 1.00 66.31 306 TYR A N 1
ATOM 2392 C CA . TYR A 1 306 ? 8.962 10.884 -16.123 1.00 66.31 306 TYR A CA 1
ATOM 2393 C C . TYR A 1 306 ? 9.653 9.529 -16.153 1.00 66.31 306 TYR A C 1
ATOM 2395 O O . TYR A 1 306 ? 10.068 9.036 -17.201 1.00 66.31 306 TYR A O 1
ATOM 2403 N N . TYR A 1 307 ? 9.813 8.926 -14.979 1.00 74.81 307 TYR A N 1
ATOM 2404 C CA . TYR A 1 307 ? 10.751 7.814 -14.812 1.00 74.81 307 TYR A CA 1
ATOM 2405 C C . TYR A 1 307 ? 10.316 6.516 -15.484 1.00 74.81 307 TYR A C 1
ATOM 2407 O O . TYR A 1 307 ? 11.146 5.672 -15.812 1.00 74.81 307 TYR A O 1
ATOM 2415 N N . TRP A 1 308 ? 9.026 6.400 -15.795 1.00 77.31 308 TRP A N 1
ATOM 2416 C CA . TRP A 1 308 ? 8.537 5.350 -16.678 1.00 77.31 308 TRP A CA 1
ATOM 2417 C C . TRP A 1 308 ? 9.234 5.378 -18.044 1.00 77.31 308 TRP A C 1
ATOM 2419 O O . TRP A 1 308 ? 9.563 4.315 -18.557 1.00 77.31 308 TRP A O 1
ATOM 2429 N N . GLY A 1 309 ? 9.509 6.557 -18.616 1.00 72.25 309 GLY A N 1
ATOM 2430 C CA . GLY A 1 309 ? 10.138 6.702 -19.932 1.00 72.25 309 GLY A CA 1
ATOM 2431 C C . GLY A 1 309 ? 11.550 6.120 -19.979 1.00 72.25 309 GLY A C 1
ATOM 2432 O O . GLY A 1 309 ? 11.853 5.342 -20.880 1.00 72.25 309 GLY A O 1
ATOM 2433 N N . TYR A 1 310 ? 12.370 6.392 -18.957 1.00 73.12 310 TYR A N 1
ATOM 2434 C CA . TYR A 1 310 ? 13.721 5.826 -18.839 1.00 73.12 310 TYR A CA 1
ATOM 2435 C C . TYR A 1 310 ? 13.720 4.303 -18.721 1.00 73.12 310 TYR A C 1
ATOM 2437 O O . TYR A 1 310 ? 14.597 3.637 -19.263 1.00 73.12 310 TYR A O 1
ATOM 2445 N N . GLN A 1 311 ? 12.721 3.753 -18.032 1.00 77.75 311 GLN A N 1
ATOM 2446 C CA . GLN A 1 311 ? 12.645 2.322 -17.766 1.00 77.75 311 GLN A CA 1
ATOM 2447 C C . GLN A 1 311 ? 11.980 1.528 -18.883 1.00 77.75 311 GLN A C 1
ATOM 2449 O O . GLN A 1 311 ? 12.232 0.336 -19.009 1.00 77.75 311 GLN A O 1
ATOM 2454 N N . THR A 1 312 ? 11.130 2.170 -19.682 1.00 73.06 312 THR A N 1
ATOM 2455 C CA . THR A 1 312 ? 10.263 1.474 -20.640 1.00 73.06 312 THR A CA 1
ATOM 2456 C C . THR A 1 312 ? 10.379 1.995 -22.061 1.00 73.06 312 THR A C 1
ATOM 2458 O O . THR A 1 312 ? 9.594 1.578 -22.898 1.00 73.06 312 THR A O 1
ATOM 2461 N N . ALA A 1 313 ? 11.318 2.902 -22.354 1.00 70.94 313 ALA A N 1
ATOM 2462 C CA . ALA A 1 313 ? 11.393 3.602 -23.639 1.00 70.94 313 ALA A CA 1
ATOM 2463 C C . ALA A 1 313 ? 10.021 4.180 -24.053 1.00 70.94 313 ALA A C 1
ATOM 2465 O O . ALA A 1 313 ? 9.513 3.898 -25.132 1.00 70.94 313 ALA A O 1
ATOM 2466 N N . ASP A 1 314 ? 9.411 4.957 -23.152 1.00 69.44 314 ASP A N 1
ATOM 2467 C CA . ASP A 1 314 ? 8.090 5.593 -23.318 1.00 69.44 314 ASP A CA 1
ATOM 2468 C C . ASP A 1 314 ? 6.882 4.640 -23.382 1.00 69.44 314 ASP A C 1
ATOM 2470 O O . ASP A 1 314 ? 5.927 4.835 -24.141 1.00 69.44 314 ASP A O 1
ATOM 2474 N N . GLY A 1 315 ? 6.872 3.639 -22.501 1.00 65.88 315 GLY A N 1
ATOM 2475 C CA . GLY A 1 315 ? 5.762 2.702 -22.337 1.00 65.88 315 GLY A CA 1
ATOM 2476 C C . GLY A 1 315 ? 5.828 1.510 -23.284 1.00 65.88 315 GLY A C 1
ATOM 2477 O O . GLY A 1 315 ? 4.807 0.854 -23.505 1.00 65.88 315 GLY A O 1
ATOM 2478 N N . GLU A 1 316 ? 7.000 1.230 -23.858 1.00 73.81 316 GLU A N 1
ATOM 2479 C CA . GLU A 1 316 ? 7.278 -0.017 -24.557 1.00 73.81 316 GLU A CA 1
ATOM 2480 C C . GLU A 1 316 ? 7.337 -1.214 -23.604 1.00 73.81 316 GLU A C 1
ATOM 2482 O O . GLU A 1 316 ? 7.206 -1.117 -22.386 1.00 73.81 316 GLU A O 1
ATOM 2487 N N . ARG A 1 317 ? 7.420 -2.403 -24.200 1.00 72.69 317 ARG A N 1
ATOM 2488 C CA . ARG A 1 317 ? 7.128 -3.676 -23.538 1.00 72.69 317 ARG A CA 1
ATOM 2489 C C . ARG A 1 317 ? 8.089 -4.031 -22.396 1.00 72.69 317 ARG A C 1
ATOM 2491 O O . ARG A 1 317 ? 7.685 -4.777 -21.518 1.00 72.69 317 ARG A O 1
ATOM 2498 N N . PHE A 1 318 ? 9.320 -3.535 -22.382 1.00 75.62 318 PHE A N 1
ATOM 2499 C CA . PHE A 1 318 ? 10.361 -4.009 -21.463 1.00 75.62 318 PHE A CA 1
ATOM 2500 C C . PHE A 1 318 ? 10.600 -3.045 -20.301 1.00 75.62 318 PHE A C 1
ATOM 2502 O O . PHE A 1 318 ? 10.475 -1.840 -20.477 1.00 75.62 318 PHE A O 1
ATOM 2509 N N . TRP A 1 319 ? 10.973 -3.578 -19.134 1.00 80.12 319 TRP A N 1
ATOM 2510 C CA . TRP A 1 319 ? 11.558 -2.798 -18.041 1.00 80.12 319 TRP A CA 1
ATOM 2511 C C . TRP A 1 319 ? 13.077 -2.960 -18.061 1.00 80.12 319 TRP A C 1
ATOM 2513 O O . TRP A 1 319 ? 13.558 -4.092 -17.985 1.00 80.12 319 TRP A O 1
ATOM 2523 N N . ALA A 1 320 ? 13.814 -1.855 -18.160 1.00 78.50 320 ALA A N 1
ATOM 2524 C CA . ALA A 1 320 ? 15.258 -1.857 -18.381 1.00 78.50 320 ALA A CA 1
ATOM 2525 C C . ALA A 1 320 ? 16.040 -2.617 -17.299 1.00 78.50 320 ALA A C 1
ATOM 2527 O O . ALA A 1 320 ? 16.983 -3.317 -17.634 1.00 78.50 320 ALA A O 1
ATOM 2528 N N . GLU A 1 321 ? 15.620 -2.537 -16.034 1.00 78.06 321 GLU A N 1
ATOM 2529 C CA . GLU A 1 321 ? 16.270 -3.236 -14.910 1.00 78.06 321 GLU A CA 1
ATOM 2530 C C . GLU A 1 321 ? 15.688 -4.643 -14.627 1.00 78.06 321 GLU A C 1
ATOM 2532 O O . GLU A 1 321 ? 15.854 -5.211 -13.545 1.00 78.06 321 GLU A O 1
ATOM 2537 N N . GLY A 1 322 ? 14.901 -5.199 -15.550 1.00 80.19 322 GLY A N 1
ATOM 2538 C CA . GLY A 1 322 ? 14.311 -6.526 -15.396 1.00 80.19 322 GLY A CA 1
ATOM 2539 C C . GLY A 1 322 ? 13.099 -6.617 -14.450 1.00 80.19 322 GLY A C 1
ATOM 2540 O O . GLY A 1 322 ? 12.633 -5.658 -13.829 1.00 80.19 322 GLY A O 1
ATOM 2541 N N . GLN A 1 323 ? 12.543 -7.829 -14.351 1.00 78.75 323 GLN A N 1
ATOM 2542 C CA . GLN A 1 323 ? 11.261 -8.102 -13.678 1.00 78.75 323 GLN A CA 1
ATOM 2543 C C . GLN A 1 323 ? 11.317 -7.889 -12.160 1.00 78.75 323 GLN A C 1
ATOM 2545 O O . GLN A 1 323 ? 10.335 -7.450 -11.551 1.00 78.75 323 GLN A O 1
ATOM 2550 N N . TYR A 1 324 ? 12.470 -8.182 -11.547 1.00 78.69 324 TYR A N 1
ATOM 2551 C CA . TYR A 1 324 ? 12.663 -8.022 -10.109 1.00 78.69 324 TYR A CA 1
ATOM 2552 C C . TYR A 1 324 ? 12.496 -6.570 -9.694 1.00 78.69 324 TYR A C 1
ATOM 2554 O O . TYR A 1 324 ? 11.623 -6.269 -8.875 1.00 78.69 324 TYR A O 1
ATOM 2562 N N . TYR A 1 325 ? 13.270 -5.667 -10.297 1.00 81.25 325 TYR A N 1
ATOM 2563 C CA . TYR A 1 325 ? 13.201 -4.253 -9.964 1.00 81.25 325 TYR A CA 1
ATOM 2564 C C . TYR A 1 325 ? 11.906 -3.600 -10.434 1.00 81.25 325 TYR A C 1
ATOM 2566 O O . TYR A 1 325 ? 11.420 -2.698 -9.747 1.00 81.25 325 TYR A O 1
ATOM 2574 N N . PHE A 1 326 ? 11.283 -4.118 -11.499 1.00 84.56 326 PHE A N 1
ATOM 2575 C CA . PHE A 1 326 ? 9.962 -3.661 -11.904 1.00 84.56 326 PHE A CA 1
ATOM 2576 C C . PHE A 1 326 ? 8.911 -3.918 -10.816 1.00 84.56 326 PHE A C 1
ATOM 2578 O O . PHE A 1 326 ? 8.281 -2.979 -10.327 1.00 84.56 326 PHE A O 1
ATOM 2585 N N . ARG A 1 327 ? 8.767 -5.163 -10.331 1.00 82.19 327 ARG A N 1
ATOM 2586 C CA . ARG A 1 327 ? 7.877 -5.443 -9.186 1.00 82.19 327 ARG A CA 1
ATOM 2587 C C . ARG A 1 327 ? 8.269 -4.626 -7.966 1.00 82.19 327 ARG A C 1
ATOM 2589 O O . ARG A 1 327 ? 7.412 -4.151 -7.220 1.00 82.19 327 ARG A O 1
ATOM 2596 N N . PHE A 1 328 ? 9.567 -4.533 -7.720 1.00 81.25 328 PHE A N 1
ATOM 2597 C CA . PHE A 1 328 ? 10.106 -3.836 -6.572 1.00 81.25 328 PHE A CA 1
ATOM 2598 C C . PHE A 1 328 ? 9.666 -2.359 -6.552 1.00 81.25 328 PHE A C 1
ATOM 2600 O O . PHE A 1 328 ? 9.340 -1.864 -5.471 1.00 81.25 328 PHE A O 1
ATOM 2607 N N . ALA A 1 329 ? 9.567 -1.713 -7.722 1.00 85.81 329 ALA A N 1
ATOM 2608 C CA . ALA A 1 329 ? 8.987 -0.383 -7.914 1.00 85.81 329 ALA A CA 1
ATOM 2609 C C . ALA A 1 329 ? 7.460 -0.374 -7.742 1.00 85.81 329 ALA A C 1
ATOM 2611 O O . ALA A 1 329 ? 6.915 0.460 -7.013 1.00 85.81 329 ALA A O 1
ATOM 2612 N N . LEU A 1 330 ? 6.765 -1.333 -8.372 1.00 87.38 330 LEU A N 1
ATOM 2613 C CA . LEU A 1 330 ? 5.302 -1.430 -8.346 1.00 87.38 330 LEU A CA 1
ATOM 2614 C C . LEU A 1 330 ? 4.738 -1.464 -6.920 1.00 87.38 330 LEU A C 1
ATOM 2616 O O . LEU A 1 330 ? 3.659 -0.924 -6.687 1.00 87.38 330 LEU A O 1
ATOM 2620 N N . ARG A 1 331 ? 5.483 -2.011 -5.949 1.00 83.44 331 ARG A N 1
ATOM 2621 C CA . ARG A 1 331 ? 5.064 -2.045 -4.538 1.00 83.44 331 ARG A CA 1
ATOM 2622 C C . ARG A 1 331 ? 4.728 -0.669 -3.952 1.00 83.44 331 ARG A C 1
ATOM 2624 O O . ARG A 1 331 ? 3.776 -0.527 -3.181 1.00 83.44 331 ARG A O 1
ATOM 2631 N N . ASN A 1 332 ? 5.491 0.345 -4.339 1.00 86.50 332 ASN A N 1
ATOM 2632 C CA . ASN A 1 332 ? 5.297 1.717 -3.888 1.00 86.50 332 ASN A CA 1
ATOM 2633 C C . ASN A 1 332 ? 4.353 2.460 -4.844 1.00 86.50 332 ASN A C 1
ATOM 2635 O O . ASN A 1 332 ? 3.378 3.064 -4.399 1.00 86.50 332 ASN A O 1
ATOM 2639 N N . VAL A 1 333 ? 4.583 2.338 -6.155 1.00 88.19 333 VAL A N 1
ATOM 2640 C CA . VAL A 1 333 ? 3.835 3.097 -7.169 1.00 88.19 333 VAL A CA 1
ATOM 2641 C C . VAL A 1 333 ? 2.345 2.740 -7.162 1.00 88.19 333 VAL A C 1
ATOM 2643 O O . VAL A 1 333 ? 1.503 3.633 -7.154 1.00 88.19 333 VAL A O 1
ATOM 2646 N N . VAL A 1 334 ? 1.989 1.453 -7.079 1.00 88.31 334 VAL A N 1
ATOM 2647 C CA . VAL A 1 334 ? 0.579 1.023 -7.025 1.00 88.31 334 VAL A CA 1
ATOM 2648 C C . VAL A 1 334 ? -0.135 1.608 -5.806 1.00 88.31 334 VAL A C 1
ATOM 2650 O O . VAL A 1 334 ? -1.271 2.053 -5.935 1.00 88.31 334 VAL A O 1
ATOM 2653 N N . SER A 1 335 ? 0.528 1.651 -4.645 1.00 88.06 335 SER A N 1
ATOM 2654 C CA . SER A 1 335 ? -0.075 2.170 -3.408 1.00 88.06 335 SER A CA 1
ATOM 2655 C C . SER A 1 335 ? -0.410 3.665 -3.517 1.00 88.06 335 SER A C 1
ATOM 2657 O O . SER A 1 335 ? -1.470 4.091 -3.067 1.00 88.06 335 SER A O 1
ATOM 2659 N N . LEU A 1 336 ? 0.468 4.463 -4.138 1.00 88.25 336 LEU A N 1
ATOM 2660 C CA . LEU A 1 336 ? 0.206 5.886 -4.379 1.00 88.25 336 LEU A CA 1
ATOM 2661 C C . LEU A 1 336 ? -0.972 6.087 -5.337 1.00 88.25 336 LEU A C 1
ATOM 2663 O O . LEU A 1 336 ? -1.881 6.863 -5.050 1.00 88.25 336 LEU A O 1
ATOM 2667 N N . TRP A 1 337 ? -0.966 5.398 -6.478 1.00 87.06 337 TRP A N 1
ATOM 2668 C CA . TRP A 1 337 ? -2.016 5.574 -7.483 1.00 87.06 337 TRP A CA 1
ATOM 2669 C C . TRP A 1 337 ? -3.371 5.048 -7.009 1.00 87.06 337 TRP A C 1
ATOM 2671 O O . TRP A 1 337 ? -4.391 5.648 -7.335 1.00 87.06 337 TRP A O 1
ATOM 2681 N N . HIS A 1 338 ? -3.385 4.007 -6.173 1.00 87.31 338 HIS A N 1
ATOM 2682 C CA . HIS A 1 338 ? -4.571 3.591 -5.421 1.00 87.31 338 HIS A CA 1
ATOM 2683 C C . HIS A 1 338 ? -5.124 4.737 -4.571 1.00 87.31 338 HIS A C 1
ATOM 2685 O O . HIS A 1 338 ? -6.274 5.135 -4.752 1.00 87.31 338 HIS A O 1
ATOM 2691 N N . ALA A 1 339 ? -4.282 5.333 -3.719 1.00 85.62 339 ALA A N 1
ATOM 2692 C CA . ALA A 1 339 ? -4.678 6.456 -2.874 1.00 85.62 339 ALA A CA 1
ATOM 2693 C C . ALA A 1 339 ? -5.207 7.639 -3.696 1.00 85.62 339 ALA A C 1
ATOM 2695 O O . ALA A 1 339 ? -6.229 8.226 -3.342 1.00 85.62 339 ALA A O 1
ATOM 2696 N N . LYS A 1 340 ? -4.568 7.948 -4.832 1.00 81.69 340 LYS A N 1
ATOM 2697 C CA . LYS A 1 340 ? -5.027 8.992 -5.755 1.00 81.69 340 LYS A CA 1
ATOM 2698 C C . LYS A 1 340 ? -6.428 8.715 -6.308 1.00 81.69 340 LYS A C 1
ATOM 2700 O O . LYS A 1 340 ? -7.231 9.646 -6.362 1.00 81.69 340 LYS A O 1
ATOM 2705 N N . ARG A 1 341 ? -6.710 7.476 -6.734 1.00 81.19 341 ARG A N 1
ATOM 2706 C CA . ARG A 1 341 ? -8.007 7.085 -7.315 1.00 81.19 341 ARG A CA 1
ATOM 2707 C C . ARG A 1 341 ? -9.134 7.209 -6.305 1.00 81.19 341 ARG A C 1
ATOM 2709 O O . ARG A 1 341 ? -10.093 7.926 -6.567 1.00 81.19 341 ARG A O 1
ATOM 2716 N N . ILE A 1 342 ? -9.003 6.535 -5.163 1.00 80.06 342 ILE A N 1
ATOM 2717 C CA . ILE A 1 342 ? -10.111 6.417 -4.207 1.00 80.06 342 ILE A CA 1
ATOM 2718 C C . ILE A 1 342 ? -10.407 7.738 -3.496 1.00 80.06 342 ILE A C 1
ATOM 2720 O O . ILE A 1 342 ? -11.534 7.962 -3.089 1.00 80.06 342 ILE A O 1
ATOM 2724 N N . ASN A 1 343 ? -9.411 8.621 -3.364 1.00 75.44 343 ASN A N 1
ATOM 2725 C CA . ASN A 1 343 ? -9.589 9.928 -2.726 1.00 75.44 343 ASN A CA 1
ATOM 2726 C C . ASN A 1 343 ? -9.844 11.054 -3.728 1.00 75.44 343 ASN A C 1
ATOM 2728 O O . ASN A 1 343 ? -9.863 12.217 -3.333 1.00 75.44 343 ASN A O 1
ATOM 2732 N N . ASN A 1 344 ? -9.975 10.725 -5.021 1.00 72.69 344 ASN A N 1
ATOM 2733 C CA . ASN A 1 344 ? -10.115 11.688 -6.110 1.00 72.69 344 ASN A CA 1
ATOM 2734 C C . ASN A 1 344 ? -9.177 12.896 -5.941 1.00 72.69 344 ASN A C 1
ATOM 2736 O O . ASN A 1 344 ? -9.608 14.047 -6.007 1.00 72.69 344 ASN A O 1
ATOM 2740 N N . ILE A 1 345 ? -7.893 12.632 -5.663 1.00 70.50 345 ILE A N 1
ATOM 2741 C CA . ILE A 1 345 ? -6.918 13.688 -5.371 1.00 70.50 345 ILE A CA 1
ATOM 2742 C C . ILE A 1 345 ? -6.759 14.520 -6.644 1.00 70.50 345 ILE A C 1
ATOM 2744 O O . ILE A 1 345 ? -6.083 14.113 -7.603 1.00 70.50 345 ILE A O 1
ATOM 2748 N N . SER A 1 346 ? -7.475 15.644 -6.661 1.00 56.16 346 SER A N 1
ATOM 2749 C CA . SER A 1 346 ? -7.546 16.599 -7.753 1.00 56.16 346 SER A CA 1
ATOM 2750 C C . SER A 1 346 ? -6.373 17.550 -7.619 1.00 56.16 346 SER A C 1
ATOM 2752 O O . SER A 1 346 ? -6.391 18.483 -6.825 1.00 56.16 346 SER A O 1
ATOM 2754 N N . THR A 1 347 ? -5.342 17.315 -8.414 1.00 53.41 347 THR A N 1
ATOM 2755 C CA . THR A 1 347 ? -4.330 18.329 -8.697 1.00 53.41 347 THR A CA 1
ATOM 2756 C C . THR A 1 347 ? -4.872 19.267 -9.773 1.00 53.41 347 THR A C 1
ATOM 2758 O O . THR A 1 347 ? -5.643 18.828 -10.624 1.00 53.41 347 THR A O 1
ATOM 2761 N N . ASN A 1 348 ? -4.412 20.520 -9.835 1.00 48.72 348 ASN A N 1
ATOM 2762 C CA . ASN A 1 348 ? -4.726 21.464 -10.929 1.00 48.72 348 ASN A CA 1
ATOM 2763 C C . ASN A 1 348 ? -4.260 20.993 -12.333 1.00 48.72 348 ASN A C 1
ATOM 2765 O O . ASN A 1 348 ? -4.320 21.741 -13.306 1.00 48.72 348 ASN A O 1
ATOM 2769 N N . PHE A 1 349 ? -3.791 19.751 -12.450 1.00 49.25 349 PHE A N 1
ATOM 2770 C CA . PHE A 1 349 ? -3.161 19.159 -13.617 1.00 49.25 349 PHE A CA 1
ATOM 2771 C C . PHE A 1 349 ? -3.771 17.791 -13.923 1.00 49.25 349 PHE A C 1
ATOM 2773 O O . PHE A 1 349 ? -3.991 16.970 -13.028 1.00 49.25 349 PHE A O 1
ATOM 2780 N N . THR A 1 350 ? -3.984 17.523 -15.211 1.00 59.53 350 THR A N 1
ATOM 2781 C CA . THR A 1 350 ? -4.484 16.246 -15.733 1.00 59.53 350 THR A CA 1
ATOM 2782 C C . THR A 1 350 ? -3.352 15.211 -15.788 1.00 59.53 350 THR A C 1
ATOM 2784 O O . THR A 1 350 ? -2.839 14.895 -16.861 1.00 59.53 350 THR A O 1
ATOM 2787 N N . TYR A 1 351 ? -2.913 14.697 -14.635 1.00 71.12 351 TYR A N 1
ATOM 2788 C CA . TYR A 1 351 ? -1.948 13.590 -14.598 1.00 71.12 351 TYR A CA 1
ATOM 2789 C C . TYR A 1 351 ? -2.620 12.284 -15.026 1.00 71.12 351 TYR A C 1
ATOM 2791 O O . TYR A 1 351 ? -3.617 11.864 -14.435 1.00 71.12 351 TYR A O 1
ATOM 2799 N N . ILE A 1 352 ? -2.070 11.640 -16.057 1.00 74.44 352 ILE A N 1
ATOM 2800 C CA . ILE A 1 352 ? -2.618 10.393 -16.594 1.00 74.44 352 ILE A CA 1
ATOM 2801 C C . ILE A 1 352 ? -2.229 9.244 -15.669 1.00 74.44 352 ILE A C 1
ATOM 2803 O O . ILE A 1 352 ? -1.044 8.994 -15.442 1.00 74.44 352 ILE A O 1
ATOM 2807 N N . ASP A 1 353 ? -3.239 8.521 -15.188 1.00 79.69 353 ASP A N 1
ATOM 2808 C CA . ASP A 1 353 ? -3.054 7.281 -14.448 1.00 79.69 353 ASP A CA 1
ATOM 2809 C C . ASP A 1 353 ? -2.248 6.270 -15.285 1.00 79.69 353 ASP A C 1
ATOM 2811 O O . ASP A 1 353 ? -2.697 5.870 -16.375 1.00 79.69 353 ASP A O 1
ATOM 2815 N N . PRO A 1 354 ? -1.071 5.831 -14.797 1.00 79.75 354 PRO A N 1
ATOM 2816 C CA . PRO A 1 354 ? -0.201 4.952 -15.547 1.00 79.75 354 PRO A CA 1
ATOM 2817 C C . PRO A 1 354 ? -0.763 3.540 -15.684 1.00 79.75 354 PRO A C 1
ATOM 2819 O O . PRO A 1 354 ? -0.153 2.781 -16.420 1.00 79.75 354 PRO A O 1
ATOM 2822 N N . PHE A 1 355 ? -1.889 3.176 -15.061 1.00 82.12 355 PHE A N 1
ATOM 2823 C CA . PHE A 1 355 ? -2.466 1.825 -15.094 1.00 82.12 355 PHE A CA 1
ATOM 2824 C C . PHE A 1 355 ? -3.866 1.712 -15.723 1.00 82.12 355 PHE A C 1
ATOM 2826 O O . PHE A 1 355 ? -4.323 0.595 -15.948 1.00 82.12 355 PHE A O 1
ATOM 2833 N N . HIS A 1 356 ? -4.561 2.825 -15.981 1.00 71.75 356 HIS A N 1
ATOM 2834 C CA . HIS A 1 356 ? -5.986 2.802 -16.363 1.00 71.75 356 HIS A CA 1
ATOM 2835 C C . HIS A 1 356 ? -6.271 3.339 -17.783 1.00 71.75 356 HIS A C 1
ATOM 2837 O O . HIS A 1 356 ? -7.388 3.239 -18.288 1.00 71.75 356 HIS A O 1
ATOM 2843 N N . SER A 1 357 ? -5.287 3.932 -18.464 1.00 64.31 357 SER A N 1
ATOM 2844 C CA . SER A 1 357 ? -5.490 4.538 -19.791 1.00 64.31 357 SER A CA 1
ATOM 2845 C C . SER A 1 357 ? -5.079 3.613 -20.946 1.00 64.31 357 SER A C 1
ATOM 2847 O O . SER A 1 357 ? -4.155 2.818 -20.822 1.00 64.31 357 SER A O 1
ATOM 2849 N N . SER A 1 358 ? -5.702 3.754 -22.123 1.00 60.03 358 SER A N 1
ATOM 2850 C CA . SER A 1 358 ? -5.246 3.089 -23.364 1.00 60.03 358 SER A CA 1
ATOM 2851 C C . SER A 1 358 ? -3.831 3.517 -23.791 1.00 60.03 358 SER A C 1
ATOM 2853 O O . SER A 1 358 ? -3.151 2.784 -24.501 1.00 60.03 358 SER A O 1
ATOM 2855 N N . ASN A 1 359 ? -3.369 4.669 -23.291 1.00 60.09 359 ASN A N 1
ATOM 2856 C CA . ASN A 1 359 ? -2.005 5.192 -23.411 1.00 60.09 359 ASN A CA 1
ATOM 2857 C C . ASN A 1 359 ? -1.174 4.974 -22.128 1.00 60.09 359 ASN A C 1
ATOM 2859 O O . ASN A 1 359 ? -0.242 5.736 -21.857 1.00 60.09 359 ASN A O 1
ATOM 2863 N N . SER A 1 360 ? -1.538 3.976 -21.319 1.00 72.00 360 SER A N 1
ATOM 2864 C CA . SER A 1 360 ? -0.873 3.628 -20.064 1.00 72.00 360 SER A CA 1
ATOM 2865 C C . SER A 1 360 ? 0.584 3.235 -20.307 1.00 72.00 360 SER A C 1
ATOM 2867 O O . SER A 1 360 ? 0.884 2.376 -21.136 1.00 72.00 360 SER A O 1
ATOM 2869 N N . MET A 1 361 ? 1.486 3.840 -19.532 1.00 76.56 361 MET A N 1
ATOM 2870 C CA . MET A 1 361 ? 2.914 3.503 -19.544 1.00 76.56 361 MET A CA 1
ATOM 2871 C C . MET A 1 361 ? 3.203 2.181 -18.834 1.00 76.56 361 MET A C 1
ATOM 2873 O O . MET A 1 361 ? 4.173 1.517 -19.172 1.00 76.56 361 MET A O 1
ATOM 2877 N N . ALA A 1 362 ? 2.356 1.760 -17.888 1.00 81.94 362 ALA A N 1
ATOM 2878 C CA . ALA A 1 362 ? 2.525 0.479 -17.212 1.00 81.94 362 ALA A CA 1
ATOM 2879 C C . ALA A 1 362 ? 1.949 -0.699 -18.013 1.00 81.94 362 ALA A C 1
ATOM 2881 O O . ALA A 1 362 ? 2.346 -1.834 -17.771 1.00 81.94 362 ALA A O 1
ATOM 2882 N N . ARG A 1 363 ? 1.041 -0.471 -18.974 1.00 84.50 363 ARG A N 1
ATOM 2883 C CA . ARG A 1 363 ? 0.289 -1.549 -19.632 1.00 84.50 363 ARG A CA 1
ATOM 2884 C C . ARG A 1 363 ? 1.179 -2.558 -20.353 1.00 84.50 363 ARG A C 1
ATOM 2886 O O . ARG A 1 363 ? 1.111 -3.748 -20.051 1.00 84.50 363 ARG A O 1
ATOM 2893 N N . LYS A 1 364 ? 2.001 -2.111 -21.312 1.00 82.38 364 LYS A N 1
ATOM 2894 C CA . LYS A 1 364 ? 2.876 -3.028 -22.064 1.00 82.38 364 LYS A CA 1
ATOM 2895 C C . LYS A 1 364 ? 3.922 -3.702 -21.152 1.00 82.38 364 LYS A C 1
ATOM 2897 O O . LYS A 1 364 ? 4.052 -4.922 -21.265 1.00 82.38 364 LYS A O 1
ATOM 2902 N N . PRO A 1 365 ? 4.584 -2.992 -20.212 1.00 84.25 365 PRO A N 1
ATOM 2903 C CA . PRO A 1 365 ? 5.447 -3.622 -19.209 1.00 84.25 365 PRO A CA 1
ATOM 2904 C C . PRO A 1 365 ? 4.748 -4.670 -18.339 1.00 84.25 365 PRO A C 1
ATOM 2906 O O . PRO A 1 365 ? 5.328 -5.708 -18.042 1.00 84.25 365 PRO A O 1
ATOM 2909 N N . LEU A 1 366 ? 3.496 -4.445 -17.933 1.00 87.81 366 LEU A N 1
ATOM 2910 C CA . LEU A 1 366 ? 2.735 -5.407 -17.128 1.00 87.81 366 LEU A CA 1
ATOM 2911 C C . LEU A 1 366 ? 2.347 -6.655 -17.928 1.00 87.81 366 LEU A C 1
ATOM 2913 O O . LEU A 1 366 ? 2.367 -7.757 -17.383 1.00 87.81 366 LEU A O 1
ATOM 2917 N N . ILE A 1 367 ? 2.043 -6.503 -19.219 1.00 85.25 367 ILE A N 1
ATOM 2918 C CA . ILE A 1 367 ? 1.818 -7.640 -20.123 1.00 85.25 367 ILE A CA 1
ATOM 2919 C C . ILE A 1 367 ? 3.099 -8.453 -20.295 1.00 85.25 367 ILE A C 1
ATOM 2921 O O . ILE A 1 367 ? 3.057 -9.677 -20.189 1.00 85.25 367 ILE A O 1
ATOM 2925 N N . TRP A 1 368 ? 4.237 -7.790 -20.499 1.00 82.88 368 TRP A N 1
ATOM 2926 C CA . TRP A 1 368 ? 5.538 -8.454 -20.540 1.00 82.88 368 TRP A CA 1
ATOM 2927 C C . TRP A 1 368 ? 5.870 -9.181 -19.245 1.00 82.88 368 TRP A C 1
ATOM 2929 O O . TRP A 1 368 ? 6.282 -10.341 -19.284 1.00 82.88 368 TRP A O 1
ATOM 2939 N N . LEU A 1 369 ? 5.641 -8.531 -18.103 1.00 83.50 369 LEU A N 1
ATOM 2940 C CA . LEU A 1 369 ? 5.822 -9.150 -16.800 1.00 83.50 369 LEU A CA 1
ATOM 2941 C C . LEU A 1 369 ? 4.963 -10.415 -16.697 1.00 83.50 369 LEU A C 1
ATOM 2943 O O . LEU A 1 369 ? 5.484 -11.454 -16.329 1.00 83.50 369 LEU A O 1
ATOM 2947 N N . ALA A 1 370 ? 3.690 -10.373 -17.107 1.00 83.44 370 ALA A N 1
ATOM 2948 C CA . ALA A 1 370 ? 2.815 -11.547 -17.112 1.00 83.44 370 ALA A CA 1
ATOM 2949 C C . ALA A 1 370 ? 3.279 -12.667 -18.067 1.00 83.44 370 ALA A C 1
ATOM 2951 O O . ALA A 1 370 ? 3.069 -13.844 -17.791 1.00 83.44 370 ALA A O 1
ATOM 2952 N N . GLN A 1 371 ? 3.901 -12.321 -19.193 1.00 78.12 371 GLN A N 1
ATOM 2953 C CA . GLN A 1 371 ? 4.396 -13.285 -20.183 1.00 78.12 371 GLN A CA 1
ATOM 2954 C C . GLN A 1 371 ? 5.715 -13.941 -19.783 1.00 78.12 371 GLN A C 1
ATOM 2956 O O . GLN A 1 371 ? 6.053 -14.987 -20.315 1.00 78.12 371 GLN A O 1
ATOM 2961 N N . THR A 1 372 ? 6.465 -13.347 -18.864 1.00 75.31 372 THR A N 1
ATOM 2962 C CA . THR A 1 372 ? 7.773 -13.853 -18.423 1.00 75.31 372 THR A CA 1
ATOM 2963 C C . THR A 1 372 ? 7.699 -14.694 -17.143 1.00 75.31 372 THR A C 1
ATOM 2965 O O . THR A 1 372 ? 8.723 -15.066 -16.566 1.00 75.31 372 THR A O 1
ATOM 2968 N N . TYR A 1 373 ? 6.476 -15.019 -16.715 1.00 72.19 373 TYR A N 1
ATOM 2969 C CA . TYR A 1 373 ? 6.208 -15.981 -15.655 1.00 72.19 373 TYR A CA 1
ATOM 2970 C C . TYR A 1 373 ? 6.418 -17.414 -16.130 1.00 72.19 373 TYR A C 1
ATOM 2972 O O . TYR A 1 373 ? 5.885 -17.824 -17.152 1.00 72.19 373 TYR A O 1
ATOM 2980 N N . GLU A 1 374 ? 7.126 -18.201 -15.340 1.00 66.88 374 GLU A N 1
ATOM 2981 C CA . GLU A 1 374 ? 7.360 -19.621 -15.548 1.00 66.88 374 GLU A CA 1
ATOM 2982 C C . GLU A 1 374 ? 6.198 -20.470 -14.996 1.00 66.88 374 GLU A C 1
ATOM 2984 O O . GLU A 1 374 ? 5.452 -20.022 -14.110 1.00 66.88 374 GLU A O 1
ATOM 2989 N N . PRO A 1 375 ? 6.040 -21.724 -15.470 1.00 60.66 375 PRO A N 1
ATOM 2990 C CA . PRO A 1 375 ? 5.150 -22.697 -14.844 1.00 60.66 375 PRO A CA 1
ATOM 2991 C C . PRO A 1 375 ? 5.443 -22.808 -13.340 1.00 60.66 375 PRO A C 1
ATOM 2993 O O . PRO A 1 375 ? 6.569 -23.090 -12.936 1.00 60.66 375 PRO A O 1
ATOM 2996 N N . GLY A 1 376 ? 4.431 -22.581 -12.500 1.00 60.75 376 GLY A N 1
ATOM 2997 C CA . GLY A 1 376 ? 4.599 -22.412 -11.048 1.00 60.75 376 GLY A CA 1
ATOM 2998 C C . GLY A 1 376 ? 4.360 -20.983 -10.553 1.00 60.75 376 GLY A C 1
ATOM 2999 O O . GLY A 1 376 ? 4.327 -20.758 -9.349 1.00 60.75 376 GLY A O 1
ATOM 3000 N N . GLY A 1 377 ? 4.155 -20.023 -11.458 1.00 62.75 377 GLY A N 1
ATOM 3001 C CA . GLY A 1 377 ? 3.743 -18.667 -11.104 1.00 62.75 377 GLY A CA 1
ATOM 3002 C C . GLY A 1 377 ? 4.866 -17.792 -10.544 1.00 62.75 377 GLY A C 1
ATOM 3003 O O . GLY A 1 377 ? 4.590 -16.836 -9.819 1.00 62.75 377 GLY A O 1
ATOM 3004 N N . PHE A 1 378 ? 6.115 -18.077 -10.928 1.00 68.94 378 PHE A N 1
ATOM 3005 C CA . PHE A 1 378 ? 7.307 -17.289 -10.593 1.00 68.94 378 PHE A CA 1
ATOM 3006 C C . PHE A 1 378 ? 7.888 -16.584 -11.819 1.00 68.94 378 PHE A C 1
ATOM 3008 O O . PHE A 1 378 ? 7.757 -17.074 -12.930 1.00 68.94 378 PHE A O 1
ATOM 3015 N N . THR A 1 379 ? 8.521 -15.429 -11.635 1.00 65.81 379 THR A N 1
ATOM 3016 C CA . THR A 1 379 ? 9.235 -14.718 -12.709 1.00 65.81 379 THR A CA 1
ATOM 3017 C C . THR A 1 379 ? 10.548 -15.408 -13.060 1.00 65.81 379 THR A C 1
ATOM 3019 O O . THR A 1 379 ? 11.295 -15.763 -12.143 1.00 65.81 379 THR A O 1
ATOM 3022 N N . ALA A 1 380 ? 10.895 -15.467 -14.345 1.00 63.59 380 ALA A N 1
ATOM 3023 C CA . ALA A 1 380 ? 12.232 -15.881 -14.760 1.00 63.59 380 ALA A CA 1
ATOM 3024 C C . ALA A 1 380 ? 13.313 -14.905 -14.218 1.00 63.59 380 ALA A C 1
ATOM 3026 O O . ALA A 1 380 ? 13.081 -13.689 -14.208 1.00 63.59 380 ALA A O 1
ATOM 3027 N N . PRO A 1 381 ? 14.498 -15.384 -13.788 1.00 62.59 381 PRO A N 1
ATOM 3028 C CA . PRO A 1 381 ? 15.601 -14.552 -13.280 1.00 62.59 381 PRO A CA 1
ATOM 3029 C C . PRO A 1 381 ? 16.325 -13.744 -14.385 1.00 62.59 381 PRO A C 1
ATOM 3031 O O . PRO A 1 381 ? 17.504 -13.956 -14.664 1.00 62.59 381 PRO A O 1
ATOM 3034 N N . ILE A 1 382 ? 15.612 -12.845 -15.071 1.00 63.94 382 ILE A N 1
ATOM 3035 C CA . ILE A 1 382 ? 16.187 -11.965 -16.104 1.00 63.94 382 ILE A CA 1
ATOM 3036 C C . ILE A 1 382 ? 16.951 -10.818 -15.426 1.00 63.94 382 ILE A C 1
ATOM 3038 O O . ILE A 1 382 ? 16.408 -10.172 -14.525 1.00 63.94 382 ILE A O 1
ATOM 3042 N N . ASP A 1 383 ? 18.167 -10.540 -15.911 1.00 63.81 383 ASP A N 1
ATOM 3043 C CA . ASP A 1 383 ? 19.042 -9.441 -15.466 1.00 63.81 383 ASP A CA 1
ATOM 3044 C C . ASP A 1 383 ? 19.435 -9.562 -13.972 1.00 63.81 383 ASP A C 1
ATOM 3046 O O . ASP A 1 383 ? 19.690 -10.664 -13.473 1.00 63.81 383 ASP A O 1
ATOM 3050 N N . ASP A 1 384 ? 19.435 -8.466 -13.215 1.00 58.41 384 ASP A N 1
ATOM 3051 C CA . ASP A 1 384 ? 19.605 -8.430 -11.756 1.00 58.41 384 ASP A CA 1
ATOM 3052 C C . ASP A 1 384 ? 18.532 -9.232 -10.969 1.00 58.41 384 ASP A C 1
ATOM 3054 O O . ASP A 1 384 ? 18.567 -9.303 -9.733 1.00 58.41 384 ASP A O 1
ATOM 3058 N N . GLY A 1 385 ? 17.588 -9.877 -11.666 1.00 54.19 385 GLY A N 1
ATOM 3059 C CA . GLY A 1 385 ? 16.508 -10.709 -11.135 1.00 54.19 385 GLY A CA 1
ATOM 3060 C C . GLY A 1 385 ? 16.916 -12.011 -10.439 1.00 54.19 385 GLY A C 1
ATOM 3061 O O . GLY A 1 385 ? 16.049 -12.730 -9.951 1.00 54.19 385 GLY A O 1
ATOM 3062 N N . ASN A 1 386 ? 18.212 -12.285 -10.276 1.00 51.19 386 ASN A N 1
ATOM 3063 C CA . ASN A 1 386 ? 18.757 -13.434 -9.535 1.00 51.19 386 ASN A CA 1
ATOM 3064 C C . ASN A 1 386 ? 18.486 -13.432 -8.008 1.00 51.19 386 ASN A C 1
ATOM 3066 O O . ASN A 1 386 ? 19.040 -14.262 -7.285 1.00 51.19 386 ASN A O 1
ATOM 3070 N N . LYS A 1 387 ? 17.691 -12.491 -7.478 1.00 50.97 387 LYS A N 1
ATOM 3071 C CA . LYS A 1 387 ? 17.579 -12.249 -6.027 1.00 50.97 387 LYS A CA 1
ATOM 3072 C C . LYS A 1 387 ? 16.445 -13.011 -5.324 1.00 50.97 387 LYS A C 1
ATOM 3074 O O . LYS A 1 387 ? 16.513 -13.136 -4.105 1.00 50.97 387 LYS A O 1
ATOM 3079 N N . SER A 1 388 ? 15.413 -13.506 -6.017 1.00 51.09 388 SER A N 1
ATOM 3080 C CA . SER A 1 388 ? 14.365 -14.395 -5.453 1.00 51.09 388 SER A CA 1
ATOM 3081 C C . SER A 1 388 ? 13.277 -14.720 -6.479 1.00 51.09 388 SER A C 1
ATOM 3083 O O . SER A 1 388 ? 13.050 -13.944 -7.401 1.00 51.09 388 SER A O 1
ATOM 3085 N N . THR A 1 389 ? 12.564 -15.833 -6.287 1.00 54.38 389 THR A N 1
ATOM 3086 C CA . THR A 1 389 ? 11.282 -16.119 -6.947 1.00 54.38 389 THR A CA 1
ATOM 3087 C C . THR A 1 389 ? 10.225 -15.088 -6.543 1.00 54.38 389 THR A C 1
ATOM 3089 O O . THR A 1 389 ? 10.162 -14.636 -5.396 1.00 54.38 389 THR A O 1
ATOM 3092 N N . ILE A 1 390 ? 9.396 -14.673 -7.504 1.00 59.28 390 ILE A N 1
ATOM 3093 C CA . ILE A 1 390 ? 8.580 -13.470 -7.354 1.00 59.28 390 ILE A CA 1
ATOM 3094 C C . ILE A 1 390 ? 7.089 -13.713 -7.597 1.00 59.28 390 ILE A C 1
ATOM 3096 O O . ILE A 1 390 ? 6.652 -13.896 -8.731 1.00 59.28 390 ILE A O 1
ATOM 3100 N N . ALA A 1 391 ? 6.286 -13.506 -6.553 1.00 67.94 391 ALA A N 1
ATOM 3101 C CA . ALA A 1 391 ? 4.834 -13.375 -6.652 1.00 67.94 391 ALA A CA 1
ATOM 3102 C C . ALA A 1 391 ? 4.425 -11.892 -6.818 1.00 67.94 391 ALA A C 1
ATOM 3104 O O . ALA A 1 391 ? 4.372 -11.135 -5.843 1.00 67.94 391 ALA A O 1
ATOM 3105 N N . ALA A 1 392 ? 4.184 -11.436 -8.054 1.00 73.12 392 ALA A N 1
ATOM 3106 C CA . ALA A 1 3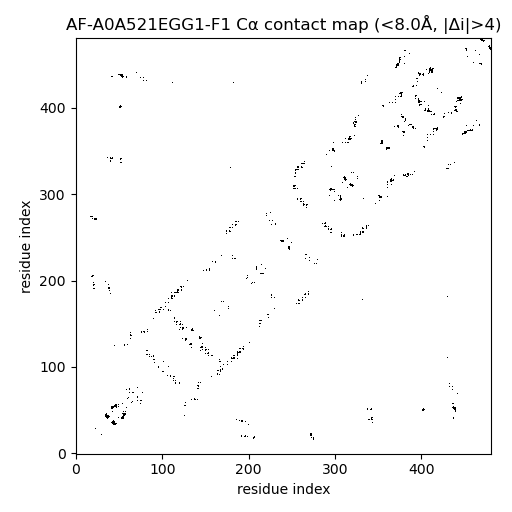92 ? 3.508 -10.157 -8.346 1.00 73.12 392 ALA A CA 1
ATOM 3107 C C . ALA A 1 392 ? 2.001 -10.354 -8.595 1.00 73.12 392 ALA A C 1
ATOM 3109 O O . ALA A 1 392 ? 1.210 -9.420 -8.473 1.00 73.12 392 ALA A O 1
ATOM 3110 N N . SER A 1 393 ? 1.594 -11.597 -8.870 1.00 73.69 393 SER A N 1
ATOM 3111 C CA . SER A 1 393 ? 0.198 -12.009 -9.011 1.00 73.69 393 SER A CA 1
ATOM 3112 C C . SER A 1 393 ? -0.644 -11.727 -7.763 1.00 73.69 393 SER A C 1
ATOM 3114 O O . SER A 1 393 ? -1.848 -11.508 -7.893 1.00 73.69 393 SER A O 1
ATOM 3116 N N . SER A 1 394 ? -0.025 -11.631 -6.575 1.00 71.56 394 SER A N 1
ATOM 3117 C CA . SER A 1 394 ? -0.709 -11.259 -5.331 1.00 71.56 394 SER A CA 1
ATOM 3118 C C . SER A 1 394 ? -1.414 -9.909 -5.465 1.00 71.56 394 SER A C 1
ATOM 3120 O O . SER A 1 394 ? -2.613 -9.817 -5.189 1.00 71.56 394 SER A O 1
ATOM 3122 N N . PHE A 1 395 ? -0.731 -8.901 -6.021 1.00 76.12 395 PHE A N 1
ATOM 3123 C CA . PHE A 1 395 ? -1.189 -7.516 -6.070 1.00 76.12 395 PHE A CA 1
ATOM 3124 C C . PHE A 1 395 ? -1.548 -6.997 -7.465 1.00 76.12 395 PHE A C 1
ATOM 3126 O O . PHE A 1 395 ? -1.931 -5.845 -7.518 1.00 76.12 395 PHE A O 1
ATOM 3133 N N . LEU A 1 396 ? -1.474 -7.779 -8.555 1.00 86.31 396 LEU A N 1
ATOM 3134 C CA . LEU A 1 396 ? -1.800 -7.322 -9.931 1.00 86.31 396 LEU A CA 1
ATOM 3135 C C . LEU A 1 396 ? -3.056 -7.962 -10.556 1.00 86.31 396 LEU A C 1
ATOM 3137 O O . LEU A 1 396 ? -3.456 -7.617 -11.664 1.00 86.31 396 LEU A O 1
ATOM 3141 N N . ARG A 1 397 ? -3.713 -8.879 -9.841 1.00 85.56 397 ARG A N 1
ATOM 3142 C CA . ARG A 1 397 ? -4.963 -9.558 -10.244 1.00 85.56 397 ARG A CA 1
ATOM 3143 C C . ARG A 1 397 ? -6.225 -8.686 -10.119 1.00 85.56 397 ARG A C 1
ATOM 3145 O O . ARG A 1 397 ? -7.160 -9.046 -9.408 1.00 85.56 397 ARG A O 1
ATOM 3152 N N . TRP A 1 398 ? -6.230 -7.494 -10.703 1.00 85.69 398 TRP A N 1
ATOM 3153 C CA . TRP A 1 398 ? -7.288 -6.488 -10.504 1.00 85.69 398 TRP A CA 1
ATOM 3154 C C . TRP A 1 398 ? -8.575 -6.776 -11.282 1.00 85.69 398 TRP A C 1
ATOM 3156 O O . TRP A 1 398 ? -8.533 -7.439 -12.314 1.00 85.69 398 TRP A O 1
ATOM 3166 N N . SER A 1 399 ? -9.723 -6.298 -10.792 1.00 86.12 399 SER A N 1
ATOM 3167 C CA . SER A 1 399 ? -10.963 -6.293 -11.583 1.00 86.12 399 SER A CA 1
ATOM 3168 C C . SER A 1 399 ? -10.970 -5.162 -12.617 1.00 86.12 399 SER A C 1
ATOM 3170 O O . SER A 1 399 ? -10.182 -4.217 -12.529 1.00 86.12 399 SER A O 1
ATOM 3172 N N . SER A 1 400 ? -11.894 -5.249 -13.579 1.00 84.62 400 SER A N 1
ATOM 3173 C CA . SER A 1 400 ? -12.181 -4.177 -14.543 1.00 84.62 400 SER A CA 1
ATOM 3174 C C . SER A 1 400 ? -12.575 -2.854 -13.886 1.00 84.62 400 SER A C 1
ATOM 3176 O O . SER A 1 400 ? -12.411 -1.803 -14.493 1.00 84.62 400 SER A O 1
ATOM 3178 N N . ASP A 1 401 ? -13.086 -2.899 -12.654 1.00 79.88 401 ASP A N 1
ATOM 3179 C CA . ASP A 1 401 ? -13.518 -1.714 -11.902 1.00 79.88 401 ASP A CA 1
ATOM 3180 C C . ASP A 1 401 ? -12.340 -0.965 -11.269 1.00 79.88 401 ASP A C 1
ATOM 3182 O O . ASP A 1 401 ? -12.512 0.129 -10.734 1.00 79.88 401 ASP A O 1
ATOM 3186 N N . TYR A 1 402 ? -11.147 -1.567 -11.280 1.00 83.31 402 TYR A N 1
ATOM 3187 C CA . TYR A 1 402 ? -9.938 -1.005 -10.685 1.00 83.31 402 TYR A CA 1
ATOM 3188 C C . TYR A 1 402 ? -8.862 -0.659 -11.718 1.00 83.31 402 TYR A C 1
ATOM 3190 O O . TYR A 1 402 ? -8.151 0.336 -11.567 1.00 83.31 402 TYR A O 1
ATOM 3198 N N . GLY A 1 403 ? -8.713 -1.476 -12.761 1.00 83.06 403 GLY A N 1
ATOM 3199 C CA . GLY A 1 403 ? -7.705 -1.269 -13.795 1.00 83.06 403 GLY A CA 1
ATOM 3200 C C . GLY A 1 403 ? -7.959 -2.108 -15.041 1.00 83.06 403 GLY A C 1
ATOM 3201 O O . GLY A 1 403 ? -9.065 -2.588 -15.274 1.00 83.06 403 GLY A O 1
ATOM 3202 N N . ASP A 1 404 ? -6.920 -2.282 -15.856 1.00 86.12 404 ASP A N 1
ATOM 3203 C CA . ASP A 1 404 ? -7.007 -3.066 -17.089 1.00 86.12 404 ASP A CA 1
ATOM 3204 C C . ASP A 1 404 ? -7.378 -4.535 -16.793 1.00 86.12 404 ASP A C 1
ATOM 3206 O O . ASP A 1 404 ? -6.629 -5.287 -16.161 1.00 86.12 404 ASP A O 1
ATOM 3210 N N . GLU A 1 405 ? -8.561 -4.938 -17.263 1.00 86.81 405 GLU A N 1
ATOM 3211 C CA . GLU A 1 405 ? -9.127 -6.266 -17.020 1.00 86.81 405 GLU A CA 1
ATOM 3212 C C . GLU A 1 405 ? -8.277 -7.387 -17.640 1.00 86.81 405 GLU A C 1
ATOM 3214 O O . GLU A 1 405 ? -8.201 -8.489 -17.093 1.00 86.81 405 GLU A O 1
ATOM 3219 N N . GLU A 1 406 ? -7.621 -7.128 -18.774 1.00 87.81 406 GLU A N 1
ATOM 3220 C CA . GLU A 1 406 ? -6.770 -8.108 -19.447 1.00 87.81 406 GLU A CA 1
ATOM 3221 C C . GLU A 1 406 ? -5.539 -8.422 -18.592 1.00 87.81 406 GLU A C 1
ATOM 3223 O O . GLU A 1 406 ? -5.212 -9.591 -18.372 1.00 87.81 406 GLU A O 1
ATOM 3228 N N . ILE A 1 407 ? -4.895 -7.384 -18.050 1.00 88.56 407 ILE A N 1
ATOM 3229 C CA . ILE A 1 407 ? -3.791 -7.529 -17.094 1.00 88.56 407 ILE A CA 1
ATOM 3230 C C . ILE A 1 407 ? -4.264 -8.318 -15.873 1.00 88.56 407 ILE A C 1
ATOM 3232 O O . ILE A 1 407 ? -3.633 -9.313 -15.506 1.00 88.56 407 ILE A O 1
ATOM 3236 N N . GLY A 1 408 ? -5.403 -7.931 -15.293 1.00 88.56 408 GLY A N 1
ATOM 3237 C CA . GLY A 1 408 ? -5.996 -8.629 -14.157 1.00 88.56 408 GLY A CA 1
ATOM 3238 C C . GLY A 1 408 ? -6.174 -10.125 -14.419 1.00 88.56 408 GLY A C 1
ATOM 3239 O O . GLY A 1 408 ? -5.686 -10.951 -13.647 1.00 88.56 408 GLY A O 1
ATOM 3240 N N . LYS A 1 409 ? -6.790 -10.482 -15.554 1.00 89.06 409 LYS A N 1
ATOM 3241 C CA . LYS A 1 409 ? -7.039 -11.874 -15.962 1.00 89.06 409 LYS A CA 1
ATOM 3242 C C . LYS A 1 409 ? -5.758 -12.689 -16.147 1.00 89.06 409 LYS A C 1
ATOM 3244 O O . LYS A 1 409 ? -5.732 -13.869 -15.782 1.00 89.06 409 LYS A O 1
ATOM 3249 N N . ARG A 1 410 ? -4.694 -12.079 -16.681 1.00 87.81 410 ARG A N 1
ATOM 3250 C CA . ARG A 1 410 ? -3.377 -12.723 -16.842 1.00 87.81 410 ARG A CA 1
ATOM 3251 C C . ARG A 1 410 ? -2.734 -13.023 -15.485 1.00 87.81 410 ARG A C 1
ATOM 3253 O O . ARG A 1 410 ? -2.291 -14.145 -15.249 1.00 87.81 410 ARG A O 1
ATOM 3260 N N . PHE A 1 411 ? -2.752 -12.073 -14.550 1.00 87.56 411 PHE A N 1
ATOM 3261 C CA . PHE A 1 411 ? -2.211 -12.292 -13.203 1.00 87.56 411 PHE A CA 1
ATOM 3262 C C . PHE A 1 411 ? -3.067 -13.231 -12.341 1.00 87.56 411 PHE A C 1
ATOM 3264 O O . PHE A 1 411 ? -2.520 -13.941 -11.495 1.00 87.56 411 PHE A O 1
ATOM 3271 N N . SER A 1 412 ? -4.375 -13.322 -12.591 1.00 85.31 412 SER A N 1
ATOM 3272 C CA . SER A 1 412 ? -5.245 -14.338 -11.980 1.00 85.31 412 SER A CA 1
ATOM 3273 C C . SER A 1 412 ? -4.979 -15.747 -12.506 1.00 85.31 412 SER A C 1
ATOM 3275 O O . SER A 1 412 ? -5.125 -16.712 -11.753 1.00 85.31 412 SER A O 1
ATOM 3277 N N . HIS A 1 413 ? -4.570 -15.883 -13.772 1.00 84.81 413 HIS A N 1
ATOM 3278 C CA . HIS A 1 413 ? -4.061 -17.150 -14.295 1.00 84.81 413 HIS A CA 1
ATOM 3279 C C . HIS A 1 413 ? -2.761 -17.545 -13.582 1.00 84.81 413 HIS A C 1
ATOM 3281 O O . HIS A 1 413 ? -2.709 -18.617 -12.991 1.00 84.81 413 HIS A O 1
ATOM 3287 N N . ILE A 1 414 ? -1.774 -16.643 -13.523 1.00 80.31 414 ILE A N 1
ATOM 3288 C CA . ILE A 1 414 ? -0.482 -16.873 -12.849 1.00 80.31 414 ILE A CA 1
ATOM 3289 C C . ILE A 1 414 ? -0.668 -17.284 -11.381 1.00 80.31 414 ILE A C 1
ATOM 3291 O O . ILE A 1 414 ? -0.044 -18.234 -10.924 1.00 80.31 414 ILE A O 1
ATOM 3295 N N . ALA A 1 415 ? -1.552 -16.606 -10.639 1.00 79.50 415 ALA A N 1
ATOM 3296 C CA . ALA A 1 415 ? -1.842 -16.949 -9.245 1.00 79.50 415 ALA A CA 1
ATOM 3297 C C . ALA A 1 415 ? -2.372 -18.383 -9.065 1.00 79.50 415 ALA A C 1
ATOM 3299 O O . ALA A 1 415 ? -2.191 -18.966 -8.003 1.00 79.50 415 ALA A O 1
ATOM 3300 N N . ALA A 1 416 ? -3.046 -18.942 -10.073 1.00 76.75 416 ALA A N 1
ATOM 3301 C CA . ALA A 1 416 ? -3.589 -20.295 -10.015 1.00 76.75 416 ALA A CA 1
ATOM 3302 C C . ALA A 1 416 ? -2.548 -21.388 -10.291 1.00 76.75 416 ALA A C 1
ATOM 3304 O O . ALA A 1 416 ? -2.793 -22.540 -9.943 1.00 76.75 416 ALA A O 1
ATOM 3305 N N . GLU A 1 417 ? -1.422 -21.029 -10.908 1.00 75.25 417 GLU A N 1
ATOM 3306 C CA . GLU A 1 417 ? -0.311 -21.939 -11.199 1.00 75.25 417 GLU A CA 1
ATOM 3307 C C . GLU A 1 417 ? 0.658 -22.076 -10.009 1.00 75.25 417 GLU A C 1
ATOM 3309 O O . GLU A 1 417 ? 1.490 -22.985 -9.994 1.00 75.25 417 GLU A O 1
ATOM 3314 N N . ILE A 1 418 ? 0.553 -21.199 -9.000 1.00 72.44 418 ILE A N 1
ATOM 3315 C CA . ILE A 1 418 ? 1.349 -21.277 -7.768 1.00 72.44 418 ILE A CA 1
ATOM 3316 C C . ILE A 1 418 ? 0.892 -22.497 -6.965 1.00 72.44 418 ILE A C 1
ATOM 3318 O O . ILE A 1 418 ? -0.287 -22.644 -6.635 1.00 72.44 418 ILE A O 1
ATOM 3322 N N . ARG A 1 419 ? 1.832 -23.395 -6.652 1.00 60.97 419 ARG A N 1
ATOM 3323 C CA . ARG A 1 419 ? 1.537 -24.591 -5.857 1.00 60.97 419 ARG A CA 1
ATOM 3324 C C . ARG A 1 419 ? 1.254 -24.188 -4.407 1.00 60.97 419 ARG A C 1
ATOM 3326 O O . ARG A 1 419 ? 1.971 -23.335 -3.892 1.00 60.97 419 ARG A O 1
ATOM 3333 N N . PRO A 1 420 ? 0.339 -24.873 -3.696 1.00 57.12 420 PRO A N 1
ATOM 3334 C CA . PRO A 1 420 ? 0.077 -24.604 -2.280 1.00 57.12 420 PRO A CA 1
ATOM 3335 C C . PRO A 1 420 ? 1.319 -24.655 -1.376 1.00 57.12 420 PRO A C 1
ATOM 3337 O O . PRO A 1 420 ? 1.430 -23.891 -0.426 1.00 57.12 420 PRO A O 1
ATOM 3340 N N . SER A 1 421 ? 2.298 -25.516 -1.684 1.00 50.69 421 SER A N 1
ATOM 3341 C CA . SER A 1 421 ? 3.572 -25.584 -0.946 1.00 50.69 421 SER A CA 1
ATOM 3342 C C . SER A 1 421 ? 4.441 -24.339 -1.100 1.00 50.69 421 SER A C 1
ATOM 3344 O O . SER A 1 421 ? 5.281 -24.062 -0.247 1.00 50.69 421 SER A O 1
ATOM 3346 N N . ASP A 1 422 ? 4.240 -23.607 -2.192 1.00 52.94 422 ASP A N 1
ATOM 3347 C CA . ASP A 1 422 ? 5.039 -22.454 -2.572 1.00 52.94 422 ASP A CA 1
ATOM 3348 C C . ASP A 1 422 ? 4.256 -21.151 -2.352 1.00 52.94 422 ASP A C 1
ATOM 3350 O O . ASP A 1 422 ? 4.793 -20.069 -2.592 1.00 52.94 422 ASP A O 1
ATOM 3354 N N . GLU A 1 423 ? 3.013 -21.243 -1.844 1.00 51.59 423 GLU A N 1
ATOM 3355 C CA . GLU A 1 423 ? 2.149 -20.097 -1.557 1.00 51.59 423 GLU A CA 1
ATOM 3356 C C . GLU A 1 423 ? 2.854 -19.118 -0.597 1.00 51.59 423 GLU A C 1
ATOM 3358 O O . GLU A 1 423 ? 2.691 -17.929 -0.777 1.00 51.59 423 GLU A O 1
ATOM 3363 N N . GLY A 1 424 ? 3.773 -19.531 0.290 1.00 41.44 424 GLY A N 1
ATOM 3364 C CA . GLY A 1 424 ? 4.555 -18.614 1.147 1.00 41.44 424 GLY A CA 1
ATOM 3365 C C . GLY A 1 424 ? 5.748 -17.892 0.486 1.00 41.44 424 GLY A C 1
ATOM 3366 O O . GLY A 1 424 ? 6.274 -16.917 1.037 1.00 41.44 424 GLY A O 1
ATOM 3367 N N . ILE A 1 425 ? 6.200 -18.327 -0.695 1.00 37.00 425 ILE A N 1
ATOM 3368 C CA . ILE A 1 425 ? 7.410 -17.804 -1.346 1.00 37.00 425 ILE A CA 1
ATOM 3369 C C . ILE A 1 425 ? 7.054 -16.533 -2.130 1.00 37.00 425 ILE A C 1
ATOM 3371 O O . ILE A 1 425 ? 6.691 -16.555 -3.303 1.00 37.00 425 ILE A O 1
ATOM 3375 N N . GLY A 1 426 ? 7.145 -15.387 -1.451 1.00 44.53 426 GLY A N 1
ATOM 3376 C CA . GLY A 1 426 ? 6.878 -14.067 -2.035 1.00 44.53 426 GLY A CA 1
ATOM 3377 C C . GLY A 1 426 ? 5.681 -13.318 -1.442 1.00 44.53 426 GLY A C 1
ATOM 3378 O O . GLY A 1 426 ? 5.491 -12.156 -1.817 1.00 44.53 426 GLY A O 1
ATOM 3379 N N . LEU A 1 427 ? 4.955 -13.926 -0.491 1.00 47.31 427 LEU A N 1
ATOM 3380 C CA . LEU A 1 427 ? 3.862 -13.309 0.284 1.00 47.31 427 LEU A CA 1
ATOM 3381 C C . LEU A 1 427 ? 4.324 -12.357 1.400 1.00 47.31 427 LEU A C 1
ATOM 3383 O O . LEU A 1 427 ? 3.502 -11.648 1.977 1.00 47.31 427 LEU A O 1
ATOM 3387 N N . ASN A 1 428 ? 5.634 -12.234 1.641 1.00 51.19 428 ASN A N 1
ATOM 3388 C CA . ASN A 1 428 ? 6.225 -11.173 2.468 1.00 51.19 428 ASN A CA 1
ATOM 3389 C C . ASN A 1 428 ? 6.172 -9.809 1.748 1.00 51.19 428 ASN A C 1
ATOM 3391 O O . ASN A 1 428 ? 7.202 -9.205 1.432 1.00 51.19 428 ASN A O 1
ATOM 3395 N N . SER A 1 429 ? 4.977 -9.337 1.386 1.00 56.88 429 SER A N 1
ATOM 3396 C CA . SER A 1 429 ? 4.793 -8.035 0.748 1.00 56.88 429 SER A CA 1
ATOM 3397 C C . SER A 1 429 ? 4.474 -6.967 1.802 1.00 56.88 429 SER A C 1
ATOM 3399 O O . SER A 1 429 ? 3.603 -7.129 2.651 1.00 56.88 429 SER A O 1
ATOM 3401 N N . ASN A 1 430 ? 5.126 -5.806 1.702 1.00 60.19 430 ASN A N 1
ATOM 3402 C CA . ASN A 1 430 ? 4.761 -4.577 2.430 1.00 60.19 430 ASN A CA 1
ATOM 3403 C C . ASN A 1 430 ? 3.435 -3.965 1.920 1.00 60.19 430 ASN A C 1
ATOM 3405 O O . ASN A 1 430 ? 3.189 -2.766 2.040 1.00 60.19 430 ASN A O 1
ATOM 3409 N N . MET A 1 431 ? 2.615 -4.765 1.240 1.00 71.19 431 MET A N 1
ATOM 3410 C CA . MET A 1 431 ? 1.396 -4.328 0.581 1.00 71.19 431 MET A CA 1
ATOM 3411 C C . MET A 1 431 ? 0.161 -5.042 1.103 1.00 71.19 431 MET A C 1
ATOM 3413 O O . MET A 1 431 ? -0.914 -4.669 0.663 1.00 71.19 431 MET A O 1
ATOM 3417 N N . ARG A 1 432 ? 0.265 -6.012 2.024 1.00 81.69 432 ARG A N 1
ATOM 3418 C CA . ARG A 1 432 ? -0.869 -6.867 2.421 1.00 81.69 432 ARG A CA 1
ATOM 3419 C C . ARG A 1 432 ? -2.153 -6.079 2.724 1.00 81.69 432 ARG A C 1
ATOM 3421 O O . ARG A 1 432 ? -3.196 -6.360 2.149 1.00 81.69 432 ARG A O 1
ATOM 3428 N N . VAL A 1 433 ? -2.058 -5.007 3.512 1.00 87.12 433 VAL A N 1
ATOM 3429 C CA . VAL A 1 433 ? -3.210 -4.132 3.810 1.00 87.12 433 VAL A CA 1
ATOM 3430 C C . VAL A 1 433 ? -3.752 -3.413 2.563 1.00 87.12 433 VAL A C 1
ATOM 3432 O O . VAL A 1 433 ? -4.960 -3.340 2.369 1.00 87.12 433 VAL A O 1
ATOM 3435 N N . PHE A 1 434 ? -2.880 -2.922 1.679 1.00 85.56 434 PHE A N 1
ATOM 3436 C CA . PHE A 1 434 ? -3.292 -2.332 0.396 1.00 85.56 434 PHE A CA 1
ATOM 3437 C C . PHE A 1 434 ? -3.925 -3.362 -0.536 1.00 85.56 434 PHE A C 1
ATOM 3439 O O . PHE A 1 434 ? -4.887 -3.075 -1.234 1.00 85.56 434 PHE A O 1
ATOM 3446 N N . GLU A 1 435 ? -3.389 -4.576 -0.550 1.00 85.81 435 GLU A N 1
ATOM 3447 C CA . GLU A 1 435 ? -3.877 -5.671 -1.371 1.00 85.81 435 GLU A CA 1
ATOM 3448 C C . GLU A 1 435 ? -5.311 -6.075 -1.002 1.00 85.81 435 GLU A C 1
ATOM 3450 O O . GLU A 1 435 ? -6.043 -6.480 -1.911 1.00 85.81 435 GLU A O 1
ATOM 3455 N N . LEU A 1 436 ? -5.699 -5.922 0.275 1.00 87.75 436 LEU A N 1
ATOM 3456 C CA . LEU A 1 436 ? -7.073 -6.083 0.770 1.00 87.75 436 LEU A CA 1
ATOM 3457 C C . LEU A 1 436 ? -8.015 -4.981 0.267 1.00 87.75 436 LEU A C 1
ATOM 3459 O O . LEU A 1 436 ? -9.207 -5.230 0.133 1.00 87.75 436 LEU A O 1
ATOM 3463 N N . ALA A 1 437 ? -7.501 -3.784 -0.025 1.00 88.50 437 ALA A N 1
ATOM 3464 C CA . ALA A 1 437 ? -8.298 -2.640 -0.467 1.00 88.50 437 ALA A CA 1
ATOM 3465 C C . ALA A 1 437 ? -8.595 -2.628 -1.976 1.00 88.50 437 ALA A C 1
ATOM 3467 O O . ALA A 1 437 ? -9.397 -1.816 -2.434 1.00 88.50 437 ALA A O 1
ATOM 3468 N N . ILE A 1 438 ? -7.944 -3.490 -2.763 1.00 87.38 438 ILE A N 1
ATOM 3469 C CA . ILE A 1 438 ? -8.023 -3.469 -4.229 1.00 87.38 438 ILE A CA 1
ATOM 3470 C C . ILE A 1 438 ? -9.043 -4.505 -4.740 1.00 87.38 438 ILE A C 1
ATOM 3472 O O . ILE A 1 438 ? -8.867 -5.697 -4.462 1.00 87.38 438 ILE A O 1
ATOM 3476 N N . PRO A 1 439 ? -10.040 -4.107 -5.557 1.00 87.31 439 PRO A N 1
ATOM 3477 C CA . PRO A 1 439 ? -10.928 -5.020 -6.273 1.00 87.31 439 PRO A CA 1
ATOM 3478 C C . PRO A 1 439 ? -10.177 -5.998 -7.179 1.00 87.31 439 PRO A C 1
ATOM 3480 O O . PRO A 1 439 ? -9.269 -5.618 -7.923 1.00 87.31 439 PRO A O 1
ATOM 3483 N N . ARG A 1 440 ? -10.538 -7.287 -7.119 1.00 84.81 440 ARG A N 1
ATOM 3484 C CA . ARG A 1 440 ? -9.792 -8.380 -7.767 1.00 84.81 440 ARG A CA 1
ATOM 3485 C C . ARG A 1 440 ? -10.643 -9.157 -8.759 1.00 84.81 440 ARG A C 1
ATOM 3487 O O . ARG A 1 440 ? -11.830 -9.362 -8.528 1.00 84.81 440 ARG A O 1
ATOM 3494 N N . THR A 1 441 ? -10.014 -9.649 -9.826 1.00 84.38 441 THR A N 1
ATOM 3495 C CA . THR A 1 441 ? -10.634 -10.605 -10.750 1.00 84.38 441 THR A CA 1
ATOM 3496 C C . THR A 1 441 ? -10.144 -12.018 -10.496 1.00 84.38 441 THR A C 1
ATOM 3498 O O . THR A 1 441 ? -9.021 -12.258 -10.056 1.00 84.38 441 THR A O 1
ATOM 3501 N N . LEU A 1 442 ? -10.996 -12.977 -10.821 1.00 76.38 442 LEU A N 1
ATOM 3502 C CA . LEU A 1 442 ? -10.686 -14.405 -10.804 1.00 76.38 442 LEU A CA 1
ATOM 3503 C C . LEU A 1 442 ? -10.903 -15.038 -12.165 1.00 76.38 442 LEU A C 1
ATOM 3505 O O . LEU A 1 442 ? -10.556 -16.202 -12.355 1.00 76.38 442 LEU A O 1
ATOM 3509 N N . SER A 1 443 ? -11.482 -14.277 -13.099 1.00 83.75 443 SER A N 1
ATOM 3510 C CA . SER A 1 443 ? -11.466 -14.659 -14.496 1.00 83.75 443 SER A CA 1
ATOM 3511 C C . SER A 1 443 ? -10.010 -14.806 -14.901 1.00 83.75 443 SER A C 1
ATOM 3513 O O . SER A 1 443 ? -9.182 -13.961 -14.574 1.00 83.75 443 SER A O 1
ATOM 3515 N N . LYS A 1 444 ? -9.699 -15.896 -15.590 1.00 84.38 444 LYS A N 1
ATOM 3516 C CA . LYS A 1 444 ? -8.337 -16.224 -15.993 1.00 84.38 444 LYS A CA 1
ATOM 3517 C C . LYS A 1 444 ? -8.266 -16.159 -17.501 1.00 84.38 444 LYS A C 1
ATOM 3519 O O . LYS A 1 444 ? -9.126 -16.715 -18.178 1.00 84.38 444 LYS A O 1
ATOM 3524 N N . THR A 1 445 ? -7.213 -15.538 -17.997 1.00 83.69 445 THR A N 1
ATOM 3525 C CA . THR A 1 445 ? -6.820 -15.648 -19.397 1.00 83.69 445 THR A CA 1
ATOM 3526 C C . THR A 1 445 ? -5.342 -15.974 -19.394 1.00 83.69 445 THR A C 1
ATOM 3528 O O . THR A 1 445 ? -4.550 -15.213 -18.838 1.00 83.69 445 THR A O 1
ATOM 3531 N N . ALA A 1 446 ? -4.981 -17.129 -19.951 1.00 77.44 446 ALA A N 1
ATOM 3532 C CA . ALA A 1 446 ? -3.582 -17.506 -20.075 1.00 77.44 446 ALA A CA 1
ATOM 3533 C C . ALA A 1 446 ? -2.855 -16.488 -20.971 1.00 77.44 446 ALA A C 1
ATOM 3535 O O . ALA A 1 446 ? -3.440 -16.033 -21.957 1.00 77.44 446 ALA A O 1
ATOM 3536 N N . PRO A 1 447 ? -1.610 -16.103 -20.653 1.00 74.88 447 PRO A N 1
ATOM 3537 C CA . PRO A 1 447 ? -0.839 -15.263 -21.548 1.00 74.88 447 PRO A CA 1
ATOM 3538 C C . PRO A 1 447 ? -0.574 -15.959 -22.891 1.00 74.88 447 PRO A C 1
ATOM 3540 O O . PRO A 1 447 ? -0.169 -17.116 -22.904 1.00 74.88 447 PRO A O 1
ATOM 3543 N N . ASP A 1 448 ? -0.761 -15.243 -24.006 1.00 62.22 448 ASP A N 1
ATOM 3544 C CA . ASP A 1 448 ? -0.664 -15.807 -25.368 1.00 62.22 448 ASP A CA 1
ATOM 3545 C C . ASP A 1 448 ? 0.707 -16.427 -25.715 1.00 62.22 448 ASP A C 1
ATOM 3547 O O . ASP A 1 448 ? 0.783 -17.275 -26.598 1.00 62.22 448 ASP A O 1
ATOM 3551 N N . GLU A 1 449 ? 1.777 -16.063 -24.994 1.00 64.12 449 GLU A N 1
ATOM 3552 C CA . GLU A 1 449 ? 3.110 -16.674 -25.081 1.00 64.12 449 GLU A CA 1
ATOM 3553 C C . GLU A 1 449 ? 3.812 -16.569 -23.718 1.00 64.12 449 GLU A C 1
ATOM 3555 O O . GLU A 1 449 ? 4.045 -15.457 -23.237 1.00 64.12 449 GLU A O 1
ATOM 3560 N N . ILE A 1 450 ? 4.149 -17.705 -23.098 1.00 55.31 450 ILE A N 1
ATOM 3561 C CA . ILE A 1 450 ? 5.002 -17.751 -21.902 1.00 55.31 450 ILE A CA 1
ATOM 3562 C C . ILE A 1 450 ? 6.469 -17.852 -22.338 1.00 55.31 450 ILE A C 1
ATOM 3564 O O . ILE A 1 450 ? 6.851 -18.760 -23.076 1.00 55.31 450 ILE A O 1
ATOM 3568 N N . TRP A 1 451 ? 7.284 -16.914 -21.869 1.00 52.41 451 TRP A N 1
ATOM 3569 C CA . TRP A 1 451 ? 8.716 -16.806 -22.114 1.00 52.41 451 TRP A CA 1
ATOM 3570 C C . TRP A 1 451 ? 9.440 -17.428 -20.913 1.00 52.41 451 TRP A C 1
ATOM 3572 O O . TRP A 1 451 ? 9.485 -16.833 -19.842 1.00 52.41 451 TRP A O 1
ATOM 3582 N N . GLY A 1 452 ? 9.959 -18.647 -21.076 1.00 48.56 452 GLY A N 1
ATOM 3583 C CA . GLY A 1 452 ? 10.595 -19.430 -20.008 1.00 48.56 452 GLY A CA 1
ATOM 3584 C C . GLY A 1 452 ? 10.472 -20.934 -20.267 1.00 48.56 452 GLY A C 1
ATOM 3585 O O . GLY A 1 452 ? 9.886 -21.342 -21.272 1.00 48.56 452 GLY A O 1
ATOM 3586 N N . ASN A 1 453 ? 11.023 -21.785 -19.395 1.00 46.22 453 ASN A N 1
ATOM 3587 C CA . ASN A 1 453 ? 10.863 -23.237 -19.535 1.00 46.22 453 ASN A CA 1
ATOM 3588 C C . ASN A 1 453 ? 9.380 -23.608 -19.368 1.00 46.22 453 ASN A C 1
ATOM 3590 O O . ASN A 1 453 ? 8.865 -23.630 -18.260 1.00 46.22 453 ASN A O 1
ATOM 3594 N N . THR A 1 454 ? 8.691 -23.901 -20.469 1.00 44.72 454 THR A N 1
ATOM 3595 C CA . THR A 1 454 ? 7.250 -24.200 -20.505 1.00 44.72 454 THR A CA 1
ATOM 3596 C C . THR A 1 454 ? 6.905 -25.621 -20.063 1.00 44.72 454 THR A C 1
ATOM 3598 O O . THR A 1 454 ? 5.748 -26.022 -20.170 1.00 44.72 454 THR A O 1
ATOM 3601 N N . THR A 1 455 ? 7.875 -26.400 -19.572 1.00 45.97 455 THR A N 1
ATOM 3602 C CA . THR A 1 455 ? 7.635 -27.792 -19.178 1.00 45.97 455 THR A CA 1
ATOM 3603 C C . THR A 1 455 ? 6.847 -27.850 -17.864 1.00 45.97 455 THR A C 1
ATOM 3605 O O . THR A 1 455 ? 7.383 -27.476 -16.817 1.00 45.97 455 THR A O 1
ATOM 3608 N N . PRO A 1 456 ? 5.595 -28.348 -17.866 1.00 39.97 456 PRO A N 1
ATOM 3609 C CA . PRO A 1 456 ? 4.801 -28.450 -16.649 1.00 39.97 456 PRO A CA 1
ATOM 3610 C C . PRO A 1 456 ? 5.496 -29.341 -15.616 1.00 39.97 456 PRO A C 1
ATOM 3612 O O . PRO A 1 456 ? 5.983 -30.424 -15.936 1.00 39.97 456 PRO A O 1
ATOM 3615 N N . GLY A 1 457 ? 5.527 -28.899 -14.359 1.00 39.66 457 GLY A N 1
ATOM 3616 C CA . GLY A 1 457 ? 6.034 -29.706 -13.247 1.00 39.66 457 GLY A CA 1
ATOM 3617 C C . GLY A 1 457 ? 7.545 -29.649 -13.012 1.00 39.66 457 GLY A C 1
ATOM 3618 O O . GLY A 1 457 ? 7.975 -30.129 -11.963 1.00 39.66 457 GLY A O 1
ATOM 3619 N N . ILE A 1 458 ? 8.329 -29.016 -13.891 1.00 42.84 458 ILE A N 1
ATOM 3620 C CA . ILE A 1 458 ? 9.768 -28.797 -13.696 1.00 42.84 458 ILE A CA 1
ATOM 3621 C C . ILE A 1 458 ? 9.971 -27.359 -13.201 1.00 42.84 458 ILE A C 1
ATOM 3623 O O . ILE A 1 458 ? 9.827 -26.436 -14.000 1.00 42.84 458 ILE A O 1
ATOM 3627 N N . PRO A 1 459 ? 10.288 -27.132 -11.911 1.00 41.75 459 PRO A N 1
ATOM 3628 C CA . PRO A 1 459 ? 10.740 -25.822 -11.468 1.00 41.75 459 PRO A CA 1
ATOM 3629 C C . PRO A 1 459 ? 11.971 -25.440 -12.288 1.00 41.75 459 PRO A C 1
ATOM 3631 O O . PRO A 1 459 ? 12.867 -26.265 -12.483 1.00 41.75 459 PRO A O 1
ATOM 3634 N N . SER A 1 460 ? 12.028 -24.198 -12.737 1.00 44.84 460 SER A N 1
ATOM 3635 C CA . SER A 1 460 ? 13.219 -23.521 -13.248 1.00 44.84 460 SER A CA 1
ATOM 3636 C C . SER A 1 460 ? 14.298 -23.426 -12.159 1.00 44.84 460 SER A C 1
ATOM 3638 O O . SER A 1 460 ? 14.656 -22.366 -11.658 1.00 44.84 460 SER A O 1
ATOM 3640 N N . GLN A 1 461 ? 14.859 -24.560 -11.751 1.00 38.06 461 GLN A N 1
ATOM 3641 C CA . GLN A 1 461 ? 16.120 -24.562 -11.029 1.00 38.06 461 GLN A CA 1
ATOM 3642 C C . GLN A 1 461 ? 17.251 -24.405 -12.038 1.00 38.06 461 GLN A C 1
ATOM 3644 O O . GLN A 1 461 ? 17.965 -25.352 -12.352 1.00 38.06 461 GLN A O 1
ATOM 3649 N N . THR A 1 462 ? 17.437 -23.187 -12.531 1.00 40.88 462 THR A N 1
ATOM 3650 C CA . THR A 1 462 ? 18.761 -22.762 -12.974 1.00 40.88 462 THR A CA 1
ATOM 3651 C C . THR A 1 462 ? 19.419 -22.118 -11.768 1.00 40.88 462 THR A C 1
ATOM 3653 O O . THR A 1 462 ? 19.172 -20.962 -11.420 1.00 40.88 462 THR A O 1
ATOM 3656 N N . GLY A 1 463 ? 20.223 -22.919 -11.065 1.00 35.41 463 GLY A N 1
ATOM 3657 C CA . GLY A 1 463 ? 21.234 -22.363 -10.179 1.00 35.41 463 GLY A CA 1
ATOM 3658 C C . GLY A 1 463 ? 22.023 -21.305 -10.946 1.00 35.41 463 GLY A C 1
ATOM 3659 O O . GLY A 1 463 ? 22.263 -21.488 -12.132 1.00 35.41 463 GLY A O 1
ATOM 3660 N N . LYS A 1 464 ? 22.335 -20.202 -10.258 1.00 40.31 464 LYS A N 1
ATOM 3661 C CA . LYS A 1 464 ? 23.172 -19.071 -10.682 1.00 40.31 464 LYS A CA 1
ATOM 3662 C C . LYS A 1 464 ? 23.686 -19.174 -12.128 1.00 40.31 464 LYS A C 1
ATOM 3664 O O . LYS A 1 464 ? 24.602 -19.949 -12.386 1.00 40.31 464 LYS A O 1
ATOM 3669 N N . HIS A 1 465 ? 23.173 -18.273 -12.964 1.00 41.03 465 HIS A N 1
ATOM 3670 C CA . HIS A 1 465 ? 23.601 -17.954 -14.328 1.00 41.03 465 HIS A CA 1
ATOM 3671 C C . HIS A 1 465 ? 22.849 -18.705 -15.443 1.00 41.03 465 HIS A C 1
ATOM 3673 O O . HIS A 1 465 ? 22.884 -19.925 -15.531 1.00 41.03 465 HIS A O 1
ATOM 3679 N N . GLU A 1 466 ? 22.236 -17.889 -16.310 1.00 42.56 466 GLU A N 1
ATOM 3680 C CA . GLU A 1 466 ? 21.671 -18.181 -17.638 1.00 42.56 466 GLU A CA 1
ATOM 3681 C C . GLU A 1 466 ? 20.198 -18.624 -17.694 1.00 42.56 466 GLU A C 1
ATOM 3683 O O . GLU A 1 466 ? 19.813 -19.728 -17.314 1.00 42.56 466 GLU A O 1
ATOM 3688 N N . ILE A 1 467 ? 19.372 -17.730 -18.254 1.00 46.47 467 ILE A N 1
ATOM 3689 C CA . ILE A 1 467 ? 18.102 -18.082 -18.893 1.00 46.47 467 ILE A CA 1
ATOM 3690 C C . ILE A 1 467 ? 18.396 -18.287 -20.367 1.00 46.47 467 ILE A C 1
ATOM 3692 O O . ILE A 1 467 ? 19.007 -17.425 -20.988 1.00 46.47 467 ILE A O 1
ATOM 3696 N N . VAL A 1 468 ? 17.884 -19.387 -20.908 1.00 43.75 468 VAL A N 1
ATOM 3697 C CA . VAL A 1 468 ? 17.845 -19.652 -22.342 1.00 43.75 468 VAL A CA 1
ATOM 3698 C C . VAL A 1 468 ? 16.482 -19.208 -22.881 1.00 43.75 468 VAL A C 1
ATOM 3700 O O . VAL A 1 468 ? 15.459 -19.826 -22.575 1.00 43.75 468 VAL A O 1
ATOM 3703 N N . PHE A 1 469 ? 16.433 -18.150 -23.686 1.00 45.00 469 PHE A N 1
ATOM 3704 C CA . PHE A 1 469 ? 15.223 -17.752 -24.405 1.00 45.00 469 PHE A CA 1
ATOM 3705 C C . PHE A 1 469 ? 15.017 -18.653 -25.611 1.00 45.00 469 PHE A C 1
ATOM 3707 O O . PHE A 1 469 ? 15.926 -18.826 -26.413 1.00 45.00 469 PHE A O 1
ATOM 3714 N N . ARG A 1 470 ? 13.796 -19.150 -25.805 1.00 42.22 470 ARG A N 1
ATOM 3715 C CA . ARG A 1 470 ? 13.401 -19.826 -27.043 1.00 42.22 470 ARG A CA 1
ATOM 3716 C C . ARG A 1 470 ? 12.546 -18.877 -27.868 1.00 42.22 470 ARG A C 1
ATOM 3718 O O . ARG A 1 470 ? 11.437 -18.557 -27.452 1.00 42.22 470 ARG A O 1
ATOM 3725 N N . TYR A 1 471 ? 13.019 -18.464 -29.040 1.00 50.78 471 TYR A N 1
ATOM 3726 C CA . TYR A 1 471 ? 12.177 -17.750 -30.005 1.00 50.78 471 TYR A CA 1
ATOM 3727 C C . TYR A 1 471 ? 12.166 -18.460 -31.357 1.00 50.78 471 TYR A C 1
ATOM 3729 O O . TYR A 1 471 ? 13.122 -19.145 -31.723 1.00 50.78 471 TYR A O 1
ATOM 3737 N N . LYS A 1 472 ? 11.059 -18.316 -32.093 1.00 50.69 472 LYS A N 1
ATOM 3738 C CA . LYS A 1 472 ? 10.956 -18.747 -33.490 1.00 50.69 472 LYS A CA 1
ATOM 3739 C C . LYS A 1 472 ? 11.111 -17.536 -34.391 1.00 50.69 472 LYS A C 1
ATOM 3741 O O . LYS A 1 472 ? 10.405 -16.549 -34.212 1.00 50.69 472 LYS A O 1
ATOM 3746 N N . ASP A 1 473 ? 12.042 -17.597 -35.336 1.00 56.03 473 ASP A N 1
ATOM 3747 C CA . ASP A 1 473 ? 12.158 -16.548 -36.347 1.00 56.03 473 ASP A CA 1
ATOM 3748 C C . ASP A 1 473 ? 11.001 -16.608 -37.359 1.00 56.03 473 ASP A C 1
ATOM 3750 O O . ASP A 1 473 ? 10.183 -17.531 -37.365 1.00 56.03 473 ASP A O 1
ATOM 3754 N N . ASN A 1 474 ? 10.956 -15.633 -38.269 1.00 56.59 474 ASN A N 1
ATOM 3755 C CA . ASN A 1 474 ? 9.945 -15.546 -39.330 1.00 56.59 474 ASN A CA 1
ATOM 3756 C C . ASN A 1 474 ? 9.972 -16.738 -40.314 1.00 56.59 474 ASN A C 1
ATOM 3758 O O . ASN A 1 474 ? 9.120 -16.826 -41.194 1.00 56.59 474 ASN A O 1
ATOM 3762 N N . LEU A 1 475 ? 10.956 -17.637 -40.194 1.00 52.09 475 LEU A N 1
ATOM 3763 C CA . LEU A 1 475 ? 11.093 -18.870 -40.969 1.00 52.09 475 LEU A CA 1
ATOM 3764 C C . LEU A 1 475 ? 10.766 -20.117 -40.127 1.00 52.09 475 LEU A C 1
ATOM 3766 O O . LEU A 1 475 ? 10.957 -21.241 -40.589 1.00 52.09 475 LEU A O 1
ATOM 3770 N N . GLY A 1 476 ? 10.280 -19.935 -38.897 1.00 51.78 476 GLY A N 1
ATOM 3771 C CA . GLY A 1 476 ? 9.916 -21.006 -37.976 1.00 51.78 476 GLY A CA 1
ATOM 3772 C C . GLY A 1 476 ? 11.104 -21.723 -37.331 1.00 51.78 476 GLY A C 1
ATOM 3773 O O . GLY A 1 476 ? 10.893 -22.753 -36.687 1.00 51.78 476 GLY A O 1
ATOM 3774 N N . ARG A 1 477 ? 12.335 -21.217 -37.487 1.00 46.62 477 ARG A N 1
ATOM 3775 C CA . ARG A 1 477 ? 13.538 -21.815 -36.889 1.00 46.62 477 ARG A CA 1
ATOM 3776 C C . ARG A 1 477 ? 13.662 -21.388 -35.439 1.00 46.62 477 ARG A C 1
ATOM 3778 O O . ARG A 1 477 ? 13.428 -20.229 -35.111 1.00 46.62 477 ARG A O 1
ATOM 3785 N N . GLU A 1 478 ? 14.033 -22.335 -34.591 1.00 40.03 478 GLU A N 1
ATOM 3786 C CA . GLU A 1 478 ? 14.192 -22.104 -33.161 1.00 40.03 478 GLU A CA 1
ATOM 3787 C C . GLU A 1 478 ? 15.585 -21.565 -32.854 1.00 40.03 478 GLU A C 1
ATOM 3789 O O . GLU A 1 478 ? 16.588 -22.095 -33.331 1.00 40.03 478 GLU A O 1
ATOM 3794 N N . HIS A 1 479 ? 15.623 -20.516 -32.045 1.00 44.06 479 HIS A N 1
ATOM 3795 C CA . HIS A 1 479 ? 16.834 -19.856 -31.588 1.00 44.06 479 HIS A CA 1
ATOM 3796 C C . HIS A 1 479 ? 16.880 -19.873 -30.066 1.00 44.06 479 HIS A C 1
ATOM 3798 O O . HIS A 1 479 ? 15.834 -19.807 -29.414 1.00 44.06 479 HIS A O 1
ATOM 3804 N N . PHE A 1 480 ? 18.100 -19.939 -29.540 1.00 44.28 480 PHE A N 1
ATOM 3805 C CA . PHE A 1 480 ? 18.413 -19.924 -28.117 1.00 44.28 480 PHE A CA 1
ATOM 3806 C C . PHE A 1 480 ? 19.229 -18.655 -27.826 1.00 44.28 480 PHE A C 1
ATOM 3808 O O . PHE A 1 480 ? 20.259 -18.466 -28.478 1.00 44.28 480 PHE A O 1
ATOM 3815 N N . ILE A 1 481 ? 18.756 -17.774 -26.935 1.00 47.56 481 ILE A N 1
ATOM 3816 C CA . ILE A 1 481 ? 19.524 -16.610 -26.431 1.00 47.56 481 ILE A CA 1
ATOM 3817 C C . ILE A 1 481 ? 19.879 -16.854 -24.980 1.00 47.56 481 ILE A C 1
ATOM 3819 O O . ILE A 1 481 ? 18.929 -17.180 -24.238 1.00 47.56 481 ILE A O 1
#

pLDDT: mean 70.23, std 17.44, range [23.53, 94.69]

Organism: NCBI:txid1302730

Sequence (481 aa):
MILFGGTANAQITLSETMDMVNYRFADSQSRAYVDQHPSLTFNGFKSSNDNFGYSIESIINKIYYSSNPNDIKLIRDLFEDVVDDAKLSLVVDPSVSNDCSFDRDKVDENSRMLQNLAFVALISYVADKEGINVQNPPNGAAALPSPTQAMSNLKTAFIRMLSYGVFGMTCKDQVHRQRSIMNTAKAIDLYLALENAYKHYENLSSWNYSYSYFLNSSQKAQLMSLVKESLDKMYDHLKDGALGVTTDEAEPGNRPLIIYSSIAYSSLVLQHPIEFIGLLPNIDVDELIEEALKKTSKSAGTNSNYYWGYQTADGERFWAEGQYYFRFALRNVVSLWHAKRINNISTNFTYIDPFHSSNSMARKPLIWLAQTYEPGGFTAPIDDGNKSTIAASSFLRWSSDYGDEEIGKRFSHIAAEIRPSDEGIGLNSNMRVFELAIPRTLSKTAPDEIWGNTTPGIPSQTGKHEIVFRYKDNLGREHFI

Nearest PDB structures (foldseek):
  7tbj-assembly1_A2  TM=1.884E-01  e=7.870E+00  Homo sapiens

Solvent-accessible surface area (backbone atoms only — not comparable to full-atom values): 26598 Å² total; per-residue (Å²): 134,90,84,89,90,81,85,80,76,78,78,76,77,76,69,85,71,74,57,67,85,67,48,79,75,90,61,98,64,70,81,74,40,57,53,56,54,35,35,64,68,34,26,8,53,59,54,100,62,52,64,46,13,29,13,50,48,57,46,51,43,33,45,58,65,46,83,49,69,59,40,37,63,55,50,29,53,51,47,40,55,38,54,56,46,38,70,53,77,74,84,79,59,80,87,41,72,86,48,73,77,57,58,69,68,56,35,45,49,39,21,39,31,46,26,30,24,21,43,51,21,30,52,27,39,53,32,56,75,70,69,46,65,40,68,73,36,54,95,79,44,74,59,46,62,55,41,68,58,27,33,46,53,36,43,51,51,51,52,47,38,71,73,44,48,58,67,58,84,74,46,90,55,59,69,59,51,42,47,26,50,32,29,42,30,50,18,49,31,32,44,50,20,33,56,46,46,50,35,61,79,66,66,50,93,58,62,65,80,80,49,86,60,61,74,48,72,66,58,47,50,52,54,53,46,53,55,47,58,51,44,51,56,55,51,51,52,39,64,53,44,69,95,86,43,32,41,44,72,75,46,52,52,50,58,46,43,32,46,30,26,25,43,24,49,34,32,65,55,61,53,54,55,76,81,50,74,83,78,58,81,92,64,67,46,64,60,47,32,50,53,20,49,50,35,67,22,52,65,90,82,57,97,63,82,25,40,61,33,71,30,16,76,69,25,35,49,53,50,74,63,21,59,46,45,48,52,61,24,44,64,37,40,52,55,35,53,43,24,37,59,52,62,61,66,77,57,105,58,85,66,42,56,37,62,70,44,100,84,19,46,44,49,38,30,50,50,41,53,56,19,29,33,27,61,49,32,28,46,57,58,43,74,82,17,76,81,61,67,41,46,56,34,80,74,46,18,26,17,67,62,56,29,49,41,68,54,2,14,28,19,28,32,36,51,69,43,39,46,81,92,49,59,69,59,44,66,87,50,92,38,56,74,54,50,63,17,48,45,61,33,74,59,61,38,78,59,97,57,64,50,52,68,79,52,80,94,51,71,87,78,62,68,89,76,77,73,70,45,79,48,64,48,102,82,70,50,81,44,79,82